Protein AF-A0A923WME2-F1 (afdb_monomer)

Secondary structure (DSSP, 8-state):
--SB-TT-PBPSS-EEEEEE-TTSSEEEEEE--SSS-SS---SSEEEEEETTT--EEE-SB-TTSPBPSS-EEEEEE-TTS-EEEEEE--SSSSTT-PPTTS-EEEEEETTT--EEESGGG-TT--S----S--EE-TTSSEEEEEETTEEEEEETTTTEEEESS--TT---EEEEEEEEE-SSSSEEEEEEEES-TTSS----S-EEEEEETTT--EEES-B-TTSSBPSS-EEEEEE-TTSSEEEEEE--SSSTT--TT--EEEEEEPP---------EEE--STT--EEE--SSS-EEEE-STTPEEE--SS----EEEE-STTEEPPTT--EEEESS-SEEE--SS--EEE--SS--EEEEEESS-EEE--SS--EEEEEES--EEE-SS-GGGEEEEEETTEEEEEETT-TT--EEEES--EEE-SS-EEE--TTSHHHHHHHHHHHHHSSPPPHHHHHHHHHHHHTT--HHHHHHHHHTSHHHHHHH-SS--HHHHHHHHHHHHHSSPPPHHHHHHHHHHHHTTSS-HHHHHHHHHTSHHHHHHHHHHHTT-EEEPPP-

pLDDT: mean 86.42, std 13.28, range [43.16, 98.88]

Solvent-accessible surface area (backbone atoms only — not comparable to full-atom values): 29200 Å² total; per-residue (Å²): 133,76,72,23,20,52,91,59,50,70,40,81,39,66,69,49,66,66,40,64,12,76,77,66,45,30,36,38,30,26,30,49,31,71,67,39,48,92,56,72,72,38,65,34,33,30,33,37,29,33,68,83,77,36,41,38,44,75,54,49,33,21,56,88,61,50,46,28,74,27,45,27,41,50,55,34,54,15,30,87,46,44,39,36,40,31,33,26,43,26,42,68,54,45,95,90,44,49,65,84,94,26,52,41,50,34,37,31,35,70,83,79,35,46,60,47,57,52,59,82,43,49,89,81,68,74,73,54,56,56,87,59,61,50,45,60,8,38,78,58,59,32,34,40,40,28,45,67,33,35,24,32,37,40,36,71,89,79,52,43,64,45,72,61,65,66,35,84,79,78,56,64,64,76,30,28,39,70,52,36,56,10,35,85,35,52,30,38,34,28,38,36,25,36,50,35,51,84,63,92,37,88,45,91,37,31,37,39,33,39,27,34,65,84,82,64,51,73,45,74,70,41,50,14,79,84,74,42,68,36,81,32,54,46,60,68,48,47,56,40,61,84,51,47,35,36,38,35,34,32,45,22,52,49,28,80,87,38,53,84,88,45,81,42,83,45,77,40,75,44,82,56,87,50,99,46,76,53,64,42,80,44,68,38,82,56,91,86,52,48,64,47,52,58,47,25,22,50,31,38,39,37,39,66,50,86,80,56,42,66,50,57,55,94,66,55,66,67,23,32,39,37,29,44,32,68,67,42,62,46,47,70,81,54,37,30,42,33,30,63,76,21,46,29,35,33,40,32,74,49,58,25,41,37,33,45,33,73,50,53,26,40,41,36,31,38,29,32,48,22,40,41,30,51,77,43,50,43,24,38,40,33,28,54,44,70,63,13,29,38,46,46,90,48,45,70,92,43,51,44,59,39,61,51,92,81,34,33,40,38,30,42,71,90,41,83,83,35,47,28,41,38,25,56,46,38,31,37,39,37,71,78,38,28,32,37,54,27,57,89,42,64,46,29,49,44,51,34,40,47,22,42,52,64,59,43,86,67,53,36,61,65,47,12,46,49,30,52,42,34,78,72,67,49,49,67,49,59,53,29,43,57,43,64,73,30,72,66,24,26,70,76,54,40,87,80,54,55,60,64,59,34,52,48,45,46,30,40,52,45,62,75,36,83,65,53,70,70,64,46,52,53,57,30,52,36,46,77,69,62,76,43,53,73,24,52,50,49,38,50,53,24,69,27,72,66,29,43,66,73,45,42,87,76,32,63,51,32,42,74,24,30,73,58,128

Radius of gyration: 37.82 Å; Cα contacts (8 Å, |Δi|>4): 1434; chains: 1; bounding box: 85×52×107 Å

Nearest PDB structures (foldseek):
  2z8z-assembly1_A  TM=6.953E-01  e=7.013E-04  Pseudomonas sp. MIS38
  2zj7-assembly1_A  TM=6.660E-01  e=3.485E-03  Pseudomonas sp. MIS38
  2zvd-assembly1_C  TM=7.018E-01  e=6.048E-03  Pseudomonas sp. MIS38
  2qub-assembly6_K  TM=7.053E-01  e=1.103E-02  Serratia marcescens
  1k7q-assembly1_A  TM=4.277E-01  e=1.487E-03  Dickeya chrysanthemi

Foldseek 3Di:
DFQAALVRHHFPWDKDQWDAAQVRQKIKIWTQGQPNDPAGEDGIFIWMAGPVRRHIAGQQAALVRHHFPFHKDQWDAANVRQKIKIWTQGQPRDPPGDDHPAIWIWMARNVNSHIDTLCVLDVPAPGFDFPDHWAAANHRQWIWTDGQQWIWIAGPVVSHIDTLQAADPRFDWPHKAWQDAANVRQKTKMWTATPQSDHPAPQRATWIWMAGPVPGDIDTQQAFPVRHGFNHHWDHKDADNHRQKMKTWTQGQRHFPHDHPDIDIDMGGHAPPDDDQDAEEEEQPDRRQQEHEDEHYAYEYEAQDPNRHYDYDPNDYAYEYAYCDEAAEDDPPHAEYEDDNYQEYEYEQEAHEYAYDQEAHEYYQYHYAYEYEHHHAAYEYENHYAAYEYEDAADPVQWFWDDDVQFIWIDGNVDPPHIYTYHNHQWYDYPFWIWGQPCVDLLVLLQLLQCLQQLDGDDQASSQQRSVVVSVPDDSLNSLVVSCPDPRSCVQQNVDDQQLSNVQSSCCSQQVDGDDPVVSCVSNVCVVVVVDDPSVVSSCSSPDPRSSVVCCVVANSTDIHHHHD

Mean predicted aligned error: 15.83 Å

Sequence (565 aa):
MVSTTGPGTPGNGASRNADISADGRYVTFVSSATNLTNIPTLGPQVFRKSLEFGVTSLVSSTANGTGANNVSQAPDISADGRYVVFSSFATNLAPGGSPVGVPNPYIKDMQTGALFDGWAISPRAPVLLPIQAPMMSADALQVTVTLSGTVYFLDFETKAASNVSNGQHGEYISYAVNRAIDADGGRVLFAAAGDDLLGADDNPYIQLYLRDTNNGTLVRLTNGADGYAANSNTGNAAMSGDGNVAVFISTATNLGGGAPGEAQLFRSVMPTLATSDANKYLNDLDAGVTSLAAGAGNDTYIVSKSGTLVLETLTGGHDRVVSNVDGYILPANIENLILGTALSGSGNDLANQIRGNAGSNTLFGGAGNDWLTGLEGSDKIDGGSGLDTAVYAEFAADVTVKKIDGGFNVSAKTSAADIDILSNVERIKLNDVMIGLDVDGVGGKAYRVYKAAFDRTPDLGGLGFWIGAMDKGTSLQSVAAGFVQSPEFIKLYGANPDNLSLVTRMYGNVLDRAPDKPGLDFWVDLLDRHVITVSEALAGFSESNENYAAVIGQIENGFYFAAAA

Structure (mmCIF, N/CA/C/O backbone):
data_AF-A0A923WME2-F1
#
_entry.id   AF-A0A923WME2-F1
#
loop_
_atom_site.group_PDB
_atom_site.id
_atom_site.type_symbol
_atom_site.label_atom_id
_atom_site.label_alt_id
_atom_site.label_comp_id
_atom_site.label_asym_id
_atom_site.label_entity_id
_atom_site.label_seq_id
_atom_site.pdbx_PDB_ins_code
_atom_site.Cartn_x
_atom_site.Cartn_y
_atom_site.Cartn_z
_atom_site.occupancy
_atom_site.B_iso_or_equiv
_atom_site.auth_seq_id
_atom_site.auth_comp_id
_atom_site.auth_asym_id
_atom_site.auth_atom_id
_atom_site.pdbx_PDB_model_num
ATOM 1 N N . MET A 1 1 ? 29.605 -13.038 -49.348 1.00 81.56 1 MET A N 1
ATOM 2 C CA . MET A 1 1 ? 30.389 -11.786 -49.231 1.00 81.56 1 MET A CA 1
ATOM 3 C C . MET A 1 1 ? 29.473 -10.615 -49.556 1.00 81.56 1 MET A C 1
ATOM 5 O O . MET A 1 1 ? 28.817 -10.679 -50.584 1.00 81.56 1 MET A O 1
ATOM 9 N N . VAL A 1 2 ? 29.383 -9.599 -48.688 1.00 87.88 2 VAL A N 1
ATOM 10 C CA . VAL A 1 2 ? 28.381 -8.514 -48.807 1.00 87.88 2 VAL A CA 1
ATOM 11 C C . VAL A 1 2 ? 28.862 -7.360 -49.692 1.00 87.88 2 VAL A C 1
ATOM 13 O O . VAL A 1 2 ? 28.137 -6.952 -50.598 1.00 87.88 2 VAL A O 1
ATOM 16 N N . SER A 1 3 ? 30.092 -6.873 -49.476 1.00 91.50 3 SER A N 1
ATOM 17 C CA . SER A 1 3 ? 30.691 -5.751 -50.221 1.00 91.50 3 SER A CA 1
ATOM 18 C C . SER A 1 3 ? 31.017 -6.143 -51.668 1.00 91.50 3 SER A C 1
ATOM 20 O O . SER A 1 3 ? 32.130 -6.539 -52.017 1.00 91.50 3 SER A O 1
ATOM 22 N N . THR A 1 4 ? 29.985 -6.116 -52.503 1.00 93.50 4 THR A N 1
ATOM 23 C CA . THR A 1 4 ? 29.995 -6.553 -53.900 1.00 93.50 4 THR A CA 1
ATOM 24 C C . THR A 1 4 ? 29.087 -5.656 -54.731 1.00 93.50 4 THR A C 1
ATOM 26 O O . THR A 1 4 ? 28.151 -5.062 -54.198 1.00 93.50 4 THR A O 1
ATOM 29 N N . THR A 1 5 ? 29.315 -5.574 -56.038 1.00 88.94 5 THR A N 1
ATOM 30 C CA . THR A 1 5 ? 28.397 -4.932 -56.990 1.00 88.94 5 THR A CA 1
ATOM 31 C C . THR A 1 5 ? 27.068 -5.694 -57.085 1.00 88.94 5 THR A C 1
ATOM 33 O O . THR A 1 5 ? 26.945 -6.800 -56.553 1.00 88.94 5 THR A O 1
ATOM 36 N N . GLY A 1 6 ? 26.071 -5.132 -57.782 1.00 77.25 6 GLY A N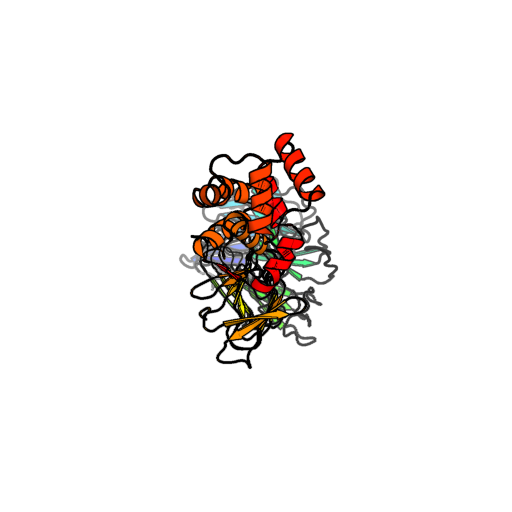 1
ATOM 37 C CA . GLY A 1 6 ? 24.817 -5.835 -58.103 1.00 77.25 6 GLY A CA 1
ATOM 38 C C . GLY A 1 6 ? 25.040 -7.250 -58.676 1.00 77.25 6 GLY A C 1
ATOM 39 O O . GLY A 1 6 ? 24.510 -8.215 -58.136 1.00 77.25 6 GLY A O 1
ATOM 40 N N . PRO A 1 7 ? 25.909 -7.400 -59.696 1.00 81.44 7 PRO A N 1
ATOM 41 C CA . PRO A 1 7 ? 26.306 -8.699 -60.256 1.00 81.44 7 PRO A CA 1
ATOM 42 C C . PRO A 1 7 ? 27.190 -9.595 -59.366 1.00 81.44 7 PRO A C 1
ATOM 44 O O . PRO A 1 7 ? 27.573 -10.677 -59.801 1.00 81.44 7 PRO A O 1
ATOM 47 N N . GLY A 1 8 ? 27.563 -9.162 -58.157 1.00 85.75 8 GLY A N 1
ATOM 48 C CA . GLY A 1 8 ? 28.369 -9.957 -57.222 1.00 85.75 8 GLY A CA 1
ATOM 49 C C . GLY A 1 8 ? 29.889 -9.783 -57.335 1.00 85.75 8 GLY A C 1
ATOM 50 O O . GLY A 1 8 ? 30.629 -10.470 -56.631 1.00 85.75 8 GLY A O 1
ATOM 51 N N . THR A 1 9 ? 30.388 -8.854 -58.158 1.00 93.00 9 THR A N 1
ATOM 52 C CA . THR A 1 9 ? 31.830 -8.561 -58.242 1.00 93.00 9 THR A CA 1
ATOM 53 C C . THR A 1 9 ? 32.322 -7.943 -56.927 1.00 93.00 9 THR A C 1
ATOM 55 O O . THR A 1 9 ? 31.686 -7.003 -56.452 1.00 93.00 9 THR A O 1
ATOM 58 N N . PRO A 1 10 ? 33.443 -8.394 -56.335 1.00 95.06 10 PRO A N 1
ATOM 59 C CA . PRO A 1 10 ? 33.964 -7.828 -55.089 1.00 95.06 10 PRO A CA 1
ATOM 60 C C . PRO A 1 10 ? 34.287 -6.330 -55.197 1.00 95.06 10 PRO A C 1
ATOM 62 O O . PRO A 1 10 ? 34.776 -5.858 -56.230 1.00 95.06 10 PRO A O 1
ATOM 65 N N . GLY A 1 11 ? 34.044 -5.586 -54.116 1.00 94.44 11 GLY A N 1
ATOM 66 C CA . GLY A 1 11 ? 34.507 -4.205 -53.992 1.00 94.44 11 GLY A CA 1
ATOM 67 C C . GLY A 1 11 ? 36.037 -4.114 -54.054 1.00 94.44 11 GLY A C 1
ATOM 68 O O . GLY A 1 11 ? 36.738 -4.937 -53.470 1.00 94.44 11 GLY A O 1
ATOM 69 N N . ASN A 1 12 ? 36.569 -3.105 -54.742 1.00 94.56 12 ASN A N 1
ATOM 70 C CA . ASN A 1 12 ? 38.012 -2.881 -54.911 1.00 94.56 12 ASN A CA 1
ATOM 71 C C . ASN A 1 12 ? 38.659 -2.069 -53.768 1.00 94.56 12 ASN A C 1
ATOM 73 O O . ASN A 1 12 ? 39.721 -1.477 -53.952 1.00 94.56 12 ASN A O 1
ATOM 77 N N . GLY A 1 13 ? 38.025 -2.019 -52.595 1.00 94.44 13 GLY A N 1
ATOM 78 C CA . GLY A 1 13 ? 38.470 -1.227 -51.451 1.00 94.44 13 GLY A CA 1
ATOM 79 C C . GLY A 1 13 ? 38.001 -1.801 -50.116 1.00 94.44 13 GLY A C 1
ATOM 80 O O . GLY A 1 13 ? 37.097 -2.638 -50.054 1.00 94.44 13 GLY A O 1
ATOM 81 N N . ALA A 1 14 ? 38.626 -1.345 -49.028 1.00 95.00 14 ALA A N 1
ATOM 82 C CA . ALA A 1 14 ? 38.294 -1.789 -47.678 1.00 95.00 14 ALA A CA 1
ATOM 83 C C . ALA A 1 14 ? 36.853 -1.413 -47.302 1.00 95.00 14 ALA A C 1
ATOM 85 O O . ALA A 1 14 ? 36.372 -0.335 -47.656 1.00 95.00 14 ALA A O 1
ATOM 86 N N . SER A 1 15 ? 36.187 -2.302 -46.564 1.00 95.69 15 SER A N 1
ATOM 87 C CA . SER A 1 15 ? 34.843 -2.079 -46.027 1.00 95.69 15 SER A CA 1
ATOM 88 C C . SER A 1 15 ? 34.828 -2.314 -44.515 1.00 95.69 15 SER A C 1
ATOM 90 O O . SER A 1 15 ? 35.576 -3.159 -44.027 1.00 95.69 15 SER A O 1
ATOM 92 N N . ARG A 1 16 ? 34.025 -1.545 -43.776 1.00 94.31 16 ARG A N 1
ATOM 93 C CA . ARG A 1 16 ? 33.945 -1.562 -42.302 1.00 94.31 16 ARG A CA 1
ATOM 94 C C . ARG A 1 16 ? 32.567 -1.105 -41.817 1.00 94.31 16 ARG A C 1
ATOM 96 O O . ARG A 1 16 ? 31.785 -0.613 -42.626 1.00 94.31 16 ARG A O 1
ATOM 103 N N . ASN A 1 17 ? 32.323 -1.210 -40.509 1.00 89.69 17 ASN A N 1
ATOM 104 C CA . ASN A 1 17 ? 31.107 -0.740 -39.829 1.00 89.69 17 ASN A CA 1
ATOM 105 C C . ASN A 1 17 ? 29.845 -1.239 -40.539 1.00 89.69 17 ASN A C 1
ATOM 107 O O . ASN A 1 17 ? 29.053 -0.439 -41.031 1.00 89.69 17 ASN A O 1
ATOM 111 N N . ALA A 1 18 ? 29.764 -2.560 -40.704 1.00 93.19 18 ALA A N 1
ATOM 112 C CA . ALA A 1 18 ? 28.585 -3.175 -41.276 1.00 93.19 18 ALA A CA 1
ATOM 113 C C . ALA A 1 18 ? 27.505 -3.322 -40.207 1.00 93.19 18 ALA A C 1
ATOM 115 O O . ALA A 1 18 ? 27.837 -3.633 -39.063 1.00 93.19 18 ALA A O 1
ATOM 116 N N . ASP A 1 19 ? 26.258 -3.152 -40.613 1.00 91.44 19 ASP A N 1
ATOM 117 C CA . ASP A 1 19 ? 25.086 -3.356 -39.774 1.00 91.44 19 ASP A CA 1
ATOM 118 C C . ASP A 1 19 ? 23.954 -4.000 -40.589 1.00 91.44 19 ASP A C 1
ATOM 120 O O . ASP A 1 19 ? 23.969 -3.930 -41.822 1.00 91.44 19 ASP A O 1
ATOM 124 N N . ILE A 1 20 ? 23.030 -4.707 -39.942 1.00 93.69 20 ILE A N 1
ATOM 125 C CA . ILE A 1 20 ? 22.035 -5.563 -40.600 1.00 93.69 20 ILE A CA 1
ATOM 126 C C . ILE A 1 20 ? 20.621 -5.242 -40.120 1.00 93.69 20 ILE A C 1
ATOM 128 O O . ILE A 1 20 ? 20.377 -5.122 -38.926 1.00 93.69 20 ILE A O 1
ATOM 132 N N . SER A 1 21 ? 19.675 -5.152 -41.058 1.00 90.44 21 SER A N 1
ATOM 133 C CA . SER A 1 21 ? 18.260 -4.984 -40.725 1.00 90.44 21 SER A CA 1
ATOM 134 C C . SER A 1 21 ? 17.743 -6.186 -39.929 1.00 90.44 21 SER A C 1
ATOM 136 O O . SER A 1 21 ? 18.198 -7.316 -40.123 1.00 90.44 21 SER A O 1
ATOM 138 N N . ALA A 1 22 ? 16.764 -5.964 -39.051 1.00 84.75 22 ALA A N 1
ATOM 139 C CA . ALA A 1 22 ? 16.228 -7.009 -38.176 1.00 84.75 22 ALA A CA 1
ATOM 140 C C . ALA A 1 22 ? 15.626 -8.195 -38.954 1.00 84.75 22 ALA A C 1
ATOM 142 O O . ALA A 1 22 ? 15.714 -9.341 -38.516 1.00 84.75 22 ALA A O 1
ATOM 143 N N . ASP A 1 23 ? 15.059 -7.937 -40.136 1.00 84.25 23 ASP A N 1
ATOM 144 C CA . ASP A 1 23 ? 14.559 -8.975 -41.045 1.00 84.25 23 ASP A CA 1
ATOM 145 C C . ASP A 1 23 ? 15.672 -9.755 -41.782 1.00 84.25 23 ASP A C 1
ATOM 147 O O . ASP A 1 23 ? 15.393 -10.706 -42.515 1.00 84.25 23 ASP A O 1
ATOM 151 N N . GLY A 1 24 ? 16.937 -9.358 -41.610 1.00 90.19 24 GLY A N 1
ATOM 152 C CA . GLY A 1 24 ? 18.107 -9.968 -42.230 1.00 90.19 24 GLY A CA 1
ATOM 153 C C . GLY A 1 24 ? 18.215 -9.742 -43.740 1.00 90.19 24 GLY A C 1
ATOM 154 O O . GLY A 1 24 ? 19.020 -10.407 -44.393 1.00 90.19 24 GLY A O 1
ATOM 155 N N . ARG A 1 25 ? 17.413 -8.848 -44.333 1.00 93.06 25 ARG A N 1
ATOM 156 C CA . ARG A 1 25 ? 17.346 -8.656 -45.794 1.00 93.06 25 ARG A CA 1
ATOM 157 C C . ARG A 1 25 ? 18.303 -7.593 -46.309 1.00 93.06 25 ARG A C 1
ATOM 159 O O . ARG A 1 25 ? 18.627 -7.607 -47.503 1.00 93.06 25 ARG A O 1
ATOM 166 N N . TYR A 1 26 ? 18.772 -6.692 -45.450 1.00 95.44 26 TYR A N 1
ATOM 167 C CA . TYR A 1 26 ? 19.618 -5.573 -45.839 1.00 95.44 26 TYR A CA 1
ATOM 168 C C . TYR A 1 26 ? 20.837 -5.438 -44.939 1.00 95.44 26 TYR A C 1
ATOM 170 O O . TYR A 1 26 ? 20.742 -5.581 -43.730 1.00 95.44 26 TYR A O 1
ATOM 178 N N . VAL A 1 27 ? 21.984 -5.118 -45.539 1.00 96.38 27 VAL A N 1
ATOM 179 C CA . VAL A 1 27 ? 23.218 -4.816 -44.804 1.00 96.38 27 VAL A CA 1
ATOM 180 C C . VAL A 1 27 ? 23.721 -3.444 -45.212 1.00 96.38 27 VAL A C 1
ATOM 182 O O . VAL A 1 27 ? 23.979 -3.218 -46.399 1.00 96.38 27 VAL A O 1
ATOM 185 N N . THR A 1 28 ? 23.885 -2.532 -44.261 1.00 96.56 28 THR A N 1
ATOM 186 C CA . THR A 1 28 ? 24.627 -1.287 -44.472 1.00 96.56 28 THR A CA 1
ATOM 187 C C . THR A 1 28 ? 26.099 -1.504 -44.183 1.00 96.56 28 THR A C 1
ATOM 189 O O . THR A 1 28 ? 26.471 -2.409 -43.446 1.00 96.56 28 THR A O 1
ATOM 192 N N . PHE A 1 29 ? 26.968 -0.733 -44.828 1.00 95.88 29 PHE A N 1
ATOM 193 C CA . PHE A 1 29 ? 28.404 -0.758 -44.561 1.00 95.88 29 PHE A CA 1
ATOM 194 C C . PHE A 1 29 ? 29.080 0.482 -45.136 1.00 95.88 29 PHE A C 1
ATOM 196 O O . PHE A 1 29 ? 28.611 1.087 -46.101 1.00 95.88 29 PHE A O 1
ATOM 203 N N . VAL A 1 30 ? 30.234 0.832 -44.576 1.00 96.75 30 VAL A N 1
ATOM 204 C CA . VAL A 1 30 ? 31.123 1.850 -45.140 1.00 96.75 30 VAL A CA 1
ATOM 205 C C . VAL A 1 30 ? 32.115 1.175 -46.078 1.00 96.75 30 VAL A C 1
ATOM 207 O O . VAL A 1 30 ? 32.695 0.152 -45.715 1.00 96.75 30 VAL A O 1
ATOM 210 N N . SER A 1 31 ? 32.366 1.745 -47.257 1.00 96.56 31 SER A N 1
ATOM 211 C CA . SER A 1 31 ? 33.381 1.244 -48.187 1.00 96.56 31 SER A CA 1
ATOM 212 C C . SER A 1 31 ? 34.149 2.359 -48.887 1.00 96.56 31 SER A C 1
ATOM 214 O O . SER A 1 31 ? 33.567 3.357 -49.304 1.00 96.56 31 SER A O 1
ATOM 216 N N . SER A 1 32 ? 35.457 2.158 -49.059 1.00 96.06 32 SER A N 1
ATOM 217 C CA . SER A 1 32 ? 36.312 2.993 -49.920 1.00 96.06 32 SER A CA 1
ATOM 218 C C . SER A 1 32 ? 36.343 2.509 -51.376 1.00 96.06 32 SER A C 1
ATOM 220 O O . SER A 1 32 ? 37.118 3.029 -52.176 1.00 96.06 32 SER A O 1
ATOM 222 N N . ALA A 1 33 ? 35.574 1.471 -51.715 1.00 95.56 33 ALA A N 1
ATOM 223 C CA . ALA A 1 33 ? 35.540 0.915 -53.058 1.00 95.56 33 ALA A CA 1
ATOM 224 C C . ALA A 1 33 ? 34.857 1.875 -54.046 1.00 95.56 33 ALA A C 1
ATOM 226 O O . ALA A 1 33 ? 33.780 2.410 -53.783 1.00 95.56 33 ALA A O 1
ATOM 227 N N . THR A 1 34 ? 35.468 2.057 -55.215 1.00 93.44 34 THR A N 1
ATOM 228 C CA . THR A 1 34 ? 34.964 2.932 -56.287 1.00 93.44 34 THR A CA 1
ATOM 229 C C . THR A 1 34 ? 34.090 2.195 -57.295 1.00 93.44 34 THR A C 1
ATOM 231 O O . THR A 1 34 ? 33.427 2.828 -58.106 1.00 93.44 34 THR A O 1
ATOM 234 N N . ASN A 1 35 ? 34.075 0.859 -57.258 1.00 93.94 35 ASN A N 1
ATOM 235 C CA . ASN A 1 35 ? 33.355 0.021 -58.217 1.00 93.94 35 ASN A CA 1
ATOM 236 C C . ASN A 1 35 ? 31.994 -0.491 -57.712 1.00 93.94 35 ASN A C 1
ATOM 238 O O . ASN A 1 35 ? 31.336 -1.227 -58.438 1.00 93.94 35 ASN A O 1
ATOM 242 N N . LEU A 1 36 ? 31.566 -0.137 -56.492 1.00 94.38 36 LEU A N 1
ATOM 243 C CA . LEU A 1 36 ? 30.287 -0.587 -55.915 1.00 94.38 36 LEU A CA 1
ATOM 244 C C . LEU A 1 36 ? 29.065 0.185 -56.435 1.00 94.38 36 LEU A C 1
ATOM 246 O O . LEU A 1 36 ? 27.934 -0.255 -56.238 1.00 94.38 36 LEU A O 1
ATOM 250 N N . THR A 1 37 ? 29.287 1.320 -57.093 1.00 92.06 37 THR A N 1
ATOM 251 C CA . THR A 1 37 ? 28.261 2.180 -57.689 1.00 92.06 37 THR A CA 1
ATOM 252 C C . THR A 1 37 ? 28.822 2.845 -58.946 1.00 92.06 37 THR A C 1
ATOM 254 O O . THR A 1 37 ? 30.031 3.014 -59.071 1.00 92.06 37 THR A O 1
ATOM 257 N N . ASN A 1 38 ? 27.946 3.249 -59.868 1.00 90.19 38 ASN A N 1
ATOM 258 C CA . ASN A 1 38 ? 28.324 4.068 -61.028 1.00 90.19 38 ASN A CA 1
ATOM 259 C C . ASN A 1 38 ? 28.373 5.571 -60.696 1.00 90.19 38 ASN A C 1
ATOM 261 O O . ASN A 1 38 ? 28.737 6.382 -61.545 1.00 90.19 38 ASN A O 1
ATOM 265 N N . ILE A 1 39 ? 27.972 5.952 -59.481 1.00 90.75 39 ILE A N 1
ATOM 266 C CA . ILE A 1 39 ? 28.021 7.333 -59.000 1.00 90.75 39 ILE A CA 1
ATOM 267 C C . ILE A 1 39 ? 29.448 7.617 -58.514 1.00 90.75 39 ILE A C 1
ATOM 269 O O . ILE A 1 39 ? 29.943 6.867 -57.674 1.00 90.75 39 ILE A O 1
ATOM 273 N N . PRO A 1 40 ? 30.118 8.686 -58.981 1.00 89.56 40 PRO A N 1
ATOM 274 C CA . PRO A 1 40 ? 31.437 9.049 -58.475 1.00 89.56 40 PRO A CA 1
ATOM 275 C C . PRO A 1 40 ? 31.433 9.228 -56.950 1.00 89.56 40 PRO A C 1
ATOM 277 O O . PRO A 1 40 ? 30.583 9.934 -56.406 1.00 89.56 40 PRO A O 1
ATOM 280 N N . THR A 1 41 ? 32.393 8.604 -56.270 1.00 89.31 41 THR A N 1
ATOM 281 C CA . THR A 1 41 ? 32.561 8.670 -54.813 1.00 89.31 41 THR A CA 1
ATOM 282 C C . THR A 1 41 ? 33.876 9.356 -54.443 1.00 89.31 41 THR A C 1
ATOM 284 O O . THR A 1 41 ? 34.873 9.228 -55.157 1.00 89.31 41 THR A O 1
ATOM 287 N N . LEU A 1 42 ? 33.898 10.080 -53.317 1.00 89.12 42 LEU A N 1
ATOM 288 C CA . LEU A 1 42 ? 35.120 10.668 -52.761 1.00 89.12 42 LEU A CA 1
ATOM 289 C C . LEU A 1 42 ? 35.353 10.167 -51.332 1.00 89.12 42 LEU A C 1
ATOM 291 O O . LEU A 1 42 ? 34.607 10.498 -50.414 1.00 89.12 42 LEU A O 1
ATOM 295 N N . GLY A 1 43 ? 36.403 9.365 -51.144 1.00 91.50 43 GLY A N 1
ATOM 296 C CA . GLY A 1 43 ? 36.695 8.728 -49.856 1.00 91.50 43 GLY A CA 1
ATOM 297 C C . GLY A 1 43 ? 35.689 7.629 -49.475 1.00 91.50 43 GLY A C 1
ATOM 298 O O . GLY A 1 43 ? 34.916 7.184 -50.323 1.00 91.50 43 GLY A O 1
ATOM 299 N N . PRO A 1 44 ? 35.709 7.154 -48.214 1.00 95.19 44 PRO A N 1
ATOM 300 C CA . PRO A 1 44 ? 34.761 6.155 -47.727 1.00 95.19 44 PRO A CA 1
ATOM 301 C C . PRO A 1 44 ? 33.314 6.661 -47.767 1.00 95.19 44 PRO A C 1
ATOM 303 O O . PRO A 1 44 ? 33.030 7.769 -47.314 1.00 95.19 44 PRO A O 1
ATOM 306 N N . GLN A 1 45 ? 32.414 5.829 -48.287 1.00 97.12 45 GLN A N 1
ATOM 307 C CA . GLN A 1 45 ? 30.993 6.125 -48.468 1.00 97.12 45 GLN A CA 1
ATOM 308 C C . GLN A 1 45 ? 30.116 5.041 -47.842 1.00 97.12 45 GLN A C 1
ATOM 310 O O . GLN A 1 45 ? 30.580 3.924 -47.611 1.00 97.12 45 GLN A O 1
ATOM 315 N N . VAL A 1 46 ? 28.849 5.365 -47.583 1.00 97.56 46 VAL A N 1
ATOM 316 C CA . VAL A 1 46 ? 27.879 4.441 -46.986 1.00 97.56 46 VAL A CA 1
ATOM 317 C C . VAL A 1 46 ? 27.071 3.763 -48.085 1.00 97.56 46 VAL A C 1
ATOM 319 O O . VAL A 1 46 ? 26.508 4.420 -48.963 1.00 97.56 46 VAL A O 1
ATOM 322 N N . PHE A 1 47 ? 26.979 2.442 -48.011 1.00 97.44 47 PHE A N 1
ATOM 323 C CA . PHE A 1 47 ? 26.237 1.600 -48.941 1.00 97.44 47 PHE A CA 1
ATOM 324 C C . PHE A 1 47 ? 25.215 0.747 -48.199 1.00 97.44 47 PHE A C 1
ATOM 326 O O . PHE A 1 47 ? 25.403 0.438 -47.027 1.00 97.44 47 PHE A O 1
ATOM 333 N N . ARG A 1 48 ? 24.166 0.324 -48.912 1.00 97.06 48 ARG A N 1
ATOM 334 C CA . ARG A 1 48 ? 23.202 -0.694 -48.477 1.00 97.06 48 ARG A CA 1
ATOM 335 C C . ARG A 1 48 ? 23.143 -1.809 -49.518 1.00 97.06 48 ARG A C 1
ATOM 337 O O . ARG A 1 48 ? 22.938 -1.534 -50.700 1.00 97.06 48 ARG A O 1
ATOM 344 N N . LYS A 1 49 ? 23.309 -3.056 -49.083 1.00 96.12 49 LYS A N 1
ATOM 345 C CA . LYS A 1 49 ? 23.164 -4.273 -49.887 1.00 96.12 49 LYS A CA 1
ATOM 346 C C . LYS A 1 49 ? 21.821 -4.924 -49.589 1.00 96.12 49 LYS A C 1
ATOM 348 O O . LYS A 1 49 ? 21.554 -5.233 -48.436 1.00 96.12 49 LYS A O 1
ATOM 353 N N . SER A 1 50 ? 21.018 -5.190 -50.614 1.00 94.44 50 SER A N 1
ATOM 354 C CA . SER A 1 50 ? 19.928 -6.165 -50.535 1.00 94.44 50 SER A CA 1
ATOM 355 C C . SER A 1 50 ? 20.509 -7.571 -50.652 1.00 94.44 50 SER A C 1
ATOM 357 O O . SER A 1 50 ? 21.182 -7.882 -51.638 1.00 94.44 50 SER A O 1
ATOM 359 N N . LEU A 1 51 ? 20.266 -8.411 -49.650 1.00 91.62 51 LEU A N 1
ATOM 360 C CA . LEU A 1 51 ? 20.701 -9.807 -49.639 1.00 91.62 51 LEU A CA 1
ATOM 361 C C . LEU A 1 51 ? 19.776 -10.707 -50.467 1.00 91.62 51 LEU A C 1
ATOM 363 O O . LEU A 1 51 ? 20.243 -11.695 -51.024 1.00 91.62 51 LEU A O 1
ATOM 367 N N . GLU A 1 52 ? 18.505 -10.327 -50.615 1.00 89.75 52 GLU A N 1
ATOM 368 C CA . GLU A 1 52 ? 17.528 -11.044 -51.444 1.00 89.75 52 GLU A CA 1
ATOM 369 C C . GLU A 1 52 ? 17.767 -10.820 -52.944 1.00 89.75 52 GLU A C 1
ATOM 371 O O . GLU A 1 52 ? 17.819 -11.774 -53.716 1.00 89.75 52 GLU A O 1
ATOM 376 N N . PHE A 1 53 ? 17.974 -9.566 -53.361 1.00 88.06 53 PHE A N 1
ATOM 377 C CA . PHE A 1 53 ? 18.110 -9.208 -54.781 1.00 88.06 53 PHE A CA 1
ATOM 378 C C . PHE A 1 53 ? 19.553 -8.944 -55.219 1.00 88.06 53 PHE A C 1
ATOM 380 O O . PHE A 1 53 ? 19.809 -8.666 -56.389 1.00 88.06 53 PHE A O 1
ATOM 387 N N . GLY A 1 54 ? 20.509 -8.962 -54.289 1.00 89.12 54 GLY A N 1
ATOM 388 C CA . GLY A 1 54 ? 21.914 -8.680 -54.574 1.00 89.12 54 GLY A CA 1
ATOM 389 C C . GLY A 1 54 ? 22.208 -7.222 -54.950 1.00 89.12 54 GLY A C 1
ATOM 390 O O . GLY A 1 54 ? 23.336 -6.916 -55.321 1.00 89.12 54 GLY A O 1
ATOM 391 N N . VAL A 1 55 ? 21.250 -6.298 -54.860 1.00 91.31 55 VAL A N 1
ATOM 392 C CA . VAL A 1 55 ? 21.430 -4.894 -55.272 1.00 91.31 55 VAL A CA 1
ATOM 393 C C . VAL A 1 55 ? 22.264 -4.122 -54.247 1.00 91.31 55 VAL A C 1
ATOM 395 O O . VAL A 1 55 ? 21.994 -4.204 -53.052 1.00 91.31 55 VAL A O 1
ATOM 398 N N . THR A 1 56 ? 23.244 -3.343 -54.712 1.00 95.19 56 THR A N 1
ATOM 399 C CA . THR A 1 56 ? 24.054 -2.440 -53.876 1.00 95.19 56 THR A CA 1
ATOM 400 C C . THR A 1 56 ? 23.739 -0.994 -54.228 1.00 95.19 56 THR A C 1
ATOM 402 O O . THR A 1 56 ? 23.924 -0.588 -55.375 1.00 95.19 56 THR A O 1
ATOM 405 N N . SER A 1 57 ? 23.292 -0.221 -53.241 1.00 94.75 57 SER A N 1
ATOM 406 C CA . SER A 1 57 ? 22.870 1.172 -53.406 1.00 94.75 57 SER A CA 1
ATOM 407 C C . SER A 1 57 ? 23.750 2.114 -52.586 1.00 94.75 57 SER A C 1
ATOM 409 O O . SER A 1 57 ? 24.085 1.810 -51.440 1.00 94.75 57 SER A O 1
ATOM 411 N N . LEU A 1 58 ? 24.106 3.270 -53.160 1.00 96.62 58 LEU A N 1
ATOM 412 C CA . LEU A 1 58 ? 24.826 4.339 -52.460 1.00 96.62 58 LEU A CA 1
ATOM 413 C C . LEU A 1 58 ? 23.854 5.112 -51.554 1.00 96.62 58 LEU A C 1
ATOM 415 O O . LEU A 1 58 ? 22.976 5.822 -52.044 1.00 96.62 58 LEU A O 1
ATOM 419 N N . VAL A 1 59 ? 24.029 4.986 -50.239 1.00 97.25 59 VAL A N 1
ATOM 420 C CA . VAL A 1 59 ? 23.202 5.670 -49.231 1.00 97.25 59 VAL A CA 1
ATOM 421 C C . VAL A 1 59 ? 23.610 7.133 -49.111 1.00 97.25 59 VAL A C 1
ATOM 423 O O . VAL A 1 59 ? 22.749 8.011 -49.119 1.00 97.25 59 VAL A O 1
ATOM 426 N N . SER A 1 60 ? 24.917 7.404 -49.045 1.00 96.00 60 SER A N 1
ATOM 427 C CA . SER A 1 60 ? 25.479 8.750 -48.903 1.00 96.00 60 SER A CA 1
ATOM 428 C C . SER A 1 60 ? 25.405 9.532 -50.218 1.00 96.00 60 SER A C 1
ATOM 430 O O . SER A 1 60 ? 26.391 9.766 -50.920 1.00 96.00 60 SER A O 1
ATOM 432 N N . SER A 1 61 ? 24.180 9.914 -50.570 1.00 94.56 61 SER A N 1
ATOM 433 C CA . SER A 1 61 ? 23.839 10.671 -51.766 1.00 94.56 61 SER A CA 1
ATOM 434 C C . SER A 1 61 ? 22.704 11.663 -51.506 1.00 94.56 61 SER A C 1
ATOM 436 O O . SER A 1 61 ? 21.834 11.446 -50.655 1.00 94.56 61 SER A O 1
ATOM 438 N N . THR A 1 62 ? 22.680 12.748 -52.278 1.00 91.75 62 THR A N 1
ATOM 439 C CA . THR A 1 62 ? 21.583 13.724 -52.281 1.00 91.75 62 THR A CA 1
ATOM 440 C C . THR A 1 62 ? 20.262 13.065 -52.675 1.00 91.75 62 THR A C 1
ATOM 442 O O . THR A 1 62 ? 20.239 11.956 -53.220 1.00 91.75 62 THR A O 1
ATOM 445 N N . ALA A 1 63 ? 19.139 13.753 -52.457 1.00 87.88 63 ALA A N 1
ATOM 446 C CA . ALA A 1 63 ? 17.828 13.265 -52.893 1.00 87.88 63 ALA A CA 1
ATOM 447 C C . ALA A 1 63 ? 17.757 12.947 -54.401 1.00 87.88 63 ALA A C 1
ATOM 449 O O . ALA A 1 63 ? 17.050 12.033 -54.807 1.00 87.88 63 ALA A O 1
ATOM 450 N N . ASN A 1 64 ? 18.573 13.629 -55.211 1.00 88.44 64 ASN A N 1
ATOM 451 C CA . ASN A 1 64 ? 18.657 13.428 -56.659 1.00 88.44 64 ASN A CA 1
ATOM 452 C C . ASN A 1 64 ? 19.725 12.395 -57.079 1.00 88.44 6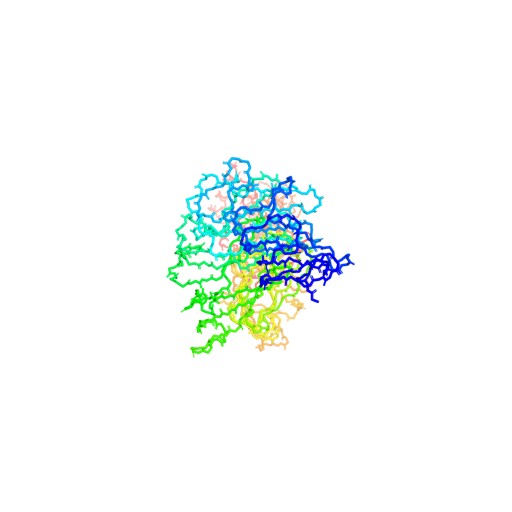4 ASN A C 1
ATOM 454 O O . ASN A 1 64 ? 19.989 12.242 -58.268 1.00 88.44 64 ASN A O 1
ATOM 458 N N . GLY A 1 65 ? 20.366 11.707 -56.127 1.00 89.38 65 GLY A N 1
ATOM 459 C CA . GLY A 1 65 ? 21.330 10.636 -56.398 1.00 89.38 65 GLY A CA 1
ATOM 460 C C . GLY A 1 65 ? 22.777 11.086 -56.626 1.00 89.38 65 GLY A C 1
ATOM 461 O O . GLY A 1 65 ? 23.608 10.274 -57.027 1.00 89.38 65 GLY A O 1
ATOM 462 N N . THR A 1 66 ? 23.125 12.346 -56.356 1.00 92.69 66 THR A N 1
ATOM 463 C CA . THR A 1 66 ? 24.526 12.803 -56.412 1.00 92.69 66 THR A CA 1
ATOM 464 C C . THR A 1 66 ? 25.285 12.303 -55.187 1.00 92.69 66 THR A C 1
ATOM 466 O O . THR A 1 66 ? 24.829 12.520 -54.068 1.00 92.69 66 THR A O 1
ATOM 469 N N . GLY A 1 67 ? 26.447 11.673 -55.367 1.00 93.94 67 GLY A N 1
ATOM 470 C CA . GLY A 1 67 ? 27.269 11.185 -54.255 1.00 93.94 67 GLY A CA 1
ATOM 471 C C . GLY A 1 67 ? 27.777 12.299 -53.333 1.00 93.94 67 GLY A C 1
ATOM 472 O O . GLY A 1 67 ? 27.973 13.445 -53.754 1.00 93.94 67 GLY A O 1
ATOM 473 N N . ALA A 1 68 ? 27.993 11.957 -52.064 1.00 94.38 68 ALA A N 1
ATOM 474 C CA . ALA A 1 68 ? 28.593 12.856 -51.089 1.00 94.38 68 ALA A CA 1
ATOM 475 C C . ALA A 1 68 ? 30.014 13.270 -51.521 1.00 94.38 68 ALA A C 1
ATOM 477 O O . ALA A 1 68 ? 30.811 12.451 -51.983 1.00 94.38 68 ALA A O 1
ATOM 478 N N . ASN A 1 69 ? 30.344 14.552 -51.363 1.00 92.00 69 ASN A N 1
ATOM 479 C CA . ASN A 1 69 ? 31.637 15.119 -51.760 1.00 92.00 69 ASN A CA 1
ATOM 480 C C . ASN A 1 69 ? 32.729 15.000 -50.683 1.00 92.00 69 ASN A C 1
ATOM 482 O O . ASN A 1 69 ? 33.753 15.670 -50.780 1.00 92.00 69 ASN A O 1
ATOM 486 N N . ASN A 1 70 ? 32.506 14.200 -49.642 1.00 92.38 70 ASN A N 1
ATOM 487 C CA . ASN A 1 70 ? 33.454 13.937 -48.565 1.00 92.38 70 ASN A CA 1
ATOM 488 C C . ASN A 1 70 ? 33.069 12.631 -47.851 1.00 92.38 70 ASN A C 1
ATOM 490 O O . ASN A 1 70 ? 32.055 12.015 -48.179 1.00 92.38 70 ASN A O 1
ATOM 494 N N . VAL A 1 71 ? 33.859 12.227 -46.858 1.00 91.50 71 VAL A N 1
ATOM 495 C CA . VAL A 1 71 ? 33.680 10.981 -46.107 1.00 91.50 71 VAL A CA 1
ATOM 496 C C . VAL A 1 71 ? 32.290 10.896 -45.462 1.00 91.50 71 VAL A C 1
ATOM 498 O O . VAL A 1 71 ? 31.801 11.850 -44.844 1.00 91.50 71 VAL A O 1
ATOM 501 N N . SER A 1 72 ? 31.677 9.719 -45.568 1.00 92.81 72 SER A N 1
ATOM 502 C CA . SER A 1 72 ? 30.485 9.318 -44.818 1.00 92.81 72 SER A CA 1
ATOM 503 C C . SER A 1 72 ? 30.785 8.058 -44.007 1.00 92.81 72 SER A C 1
ATOM 505 O O . SER A 1 72 ? 31.560 7.197 -44.431 1.00 92.81 72 SER A O 1
ATOM 507 N N . GLN A 1 73 ? 30.209 7.955 -42.813 1.00 90.94 73 GLN A N 1
ATOM 508 C CA . GLN A 1 73 ? 30.557 6.923 -41.841 1.00 90.94 73 GLN A CA 1
ATOM 509 C C . GLN A 1 73 ? 29.411 6.612 -40.876 1.00 90.94 73 GLN A C 1
ATOM 511 O O . GLN A 1 73 ? 28.410 7.323 -40.850 1.00 90.94 73 GLN A O 1
ATOM 516 N N . ALA A 1 74 ? 29.629 5.573 -40.062 1.00 87.75 74 ALA A N 1
ATOM 517 C CA . ALA A 1 74 ? 28.761 5.168 -38.958 1.00 87.75 74 ALA A CA 1
ATOM 518 C C . ALA A 1 74 ? 27.285 5.003 -39.368 1.00 87.75 74 ALA A C 1
ATOM 520 O O . ALA A 1 74 ? 26.438 5.737 -38.862 1.00 87.75 74 ALA A O 1
ATOM 521 N N . PRO A 1 75 ? 26.994 4.112 -40.336 1.00 92.12 75 PRO A N 1
ATOM 522 C CA . PRO A 1 75 ? 25.620 3.825 -40.681 1.00 92.12 75 PRO A CA 1
ATOM 523 C C . PRO A 1 75 ? 24.937 2.991 -39.601 1.00 92.12 75 PRO A C 1
ATOM 525 O O . PRO A 1 75 ? 25.580 2.131 -39.005 1.00 92.12 75 PRO A O 1
ATOM 528 N N . ASP A 1 76 ? 23.641 3.217 -39.451 1.00 90.94 76 ASP A N 1
ATOM 529 C CA . ASP A 1 76 ? 22.701 2.366 -38.721 1.00 90.94 76 ASP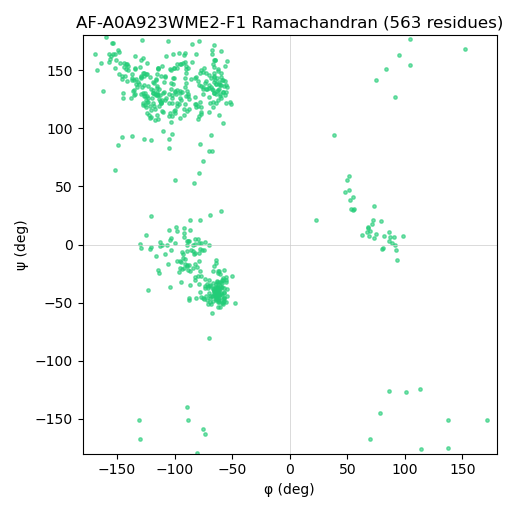 A CA 1
ATOM 530 C C . ASP A 1 76 ? 21.413 2.249 -39.559 1.00 90.94 76 ASP A C 1
ATOM 532 O O . ASP A 1 76 ? 21.094 3.152 -40.350 1.00 90.94 76 ASP A O 1
ATOM 536 N N . ILE A 1 77 ? 20.736 1.103 -39.493 1.00 91.38 77 ILE A N 1
ATOM 537 C CA . ILE A 1 77 ? 19.635 0.732 -40.387 1.00 91.38 77 ILE A CA 1
ATOM 538 C C . ILE A 1 77 ? 18.377 0.319 -39.617 1.00 91.38 77 ILE A C 1
ATOM 540 O O . ILE A 1 77 ? 18.397 -0.554 -38.761 1.00 91.38 77 ILE A O 1
ATOM 544 N N . SER A 1 78 ? 17.245 0.905 -40.009 1.00 89.00 78 SER A N 1
ATOM 545 C CA . SER A 1 78 ? 15.905 0.515 -39.535 1.00 89.00 78 SER A CA 1
ATOM 546 C C . SER A 1 78 ? 15.595 -0.977 -39.723 1.00 89.00 78 SER A C 1
ATOM 548 O O . SER A 1 78 ? 16.158 -1.649 -40.596 1.00 89.00 78 SER A O 1
ATOM 550 N N . ALA A 1 79 ? 14.641 -1.502 -38.951 1.00 86.12 79 ALA A N 1
ATOM 551 C CA . ALA A 1 79 ? 14.338 -2.934 -38.927 1.00 86.12 79 ALA A CA 1
ATOM 552 C C . ALA A 1 79 ? 13.847 -3.499 -40.269 1.00 86.12 79 ALA A C 1
ATOM 554 O O . ALA A 1 79 ? 14.173 -4.640 -40.600 1.00 86.12 79 ALA A O 1
ATOM 555 N N . ASP A 1 80 ? 13.109 -2.704 -41.049 1.00 86.38 80 ASP A N 1
ATOM 556 C CA . ASP A 1 80 ? 12.656 -3.044 -42.408 1.00 86.38 80 ASP A CA 1
ATOM 557 C C . ASP A 1 80 ? 13.702 -2.709 -43.496 1.00 86.38 80 ASP A C 1
ATOM 559 O O . ASP A 1 80 ? 13.525 -2.990 -44.686 1.00 86.38 80 ASP A O 1
ATOM 563 N N . GLY A 1 81 ? 14.806 -2.081 -43.092 1.00 90.00 81 GLY A N 1
ATOM 564 C CA . GLY A 1 81 ? 15.890 -1.627 -43.943 1.00 90.00 81 GLY A CA 1
ATOM 565 C C . GLY A 1 81 ? 15.556 -0.477 -44.888 1.00 90.00 81 GLY A C 1
ATOM 566 O O . GLY A 1 81 ? 16.317 -0.240 -45.838 1.00 90.00 81 GLY A O 1
ATOM 567 N N . ARG A 1 82 ? 14.440 0.229 -44.677 1.00 90.75 82 ARG A N 1
ATOM 568 C CA . ARG A 1 82 ? 14.025 1.372 -45.496 1.00 90.75 82 ARG A CA 1
ATOM 569 C C . ARG A 1 82 ? 14.845 2.615 -45.193 1.00 90.75 82 ARG A C 1
ATOM 571 O O . ARG A 1 82 ? 15.287 3.284 -46.126 1.00 90.75 82 ARG A O 1
ATOM 578 N N . TYR A 1 83 ? 15.050 2.924 -43.923 1.00 91.06 83 TYR A N 1
ATOM 579 C CA . TYR A 1 83 ? 15.779 4.104 -43.476 1.00 91.06 83 TYR A CA 1
ATOM 580 C C . TYR A 1 83 ? 17.197 3.746 -43.049 1.00 91.06 83 TYR A C 1
ATOM 582 O O . TYR A 1 83 ? 17.421 2.732 -42.385 1.00 91.06 83 TYR A O 1
ATOM 590 N N . VAL A 1 84 ? 18.151 4.590 -43.445 1.00 92.69 84 VAL A N 1
ATOM 591 C CA . VAL A 1 84 ? 19.550 4.496 -43.017 1.00 92.69 84 VAL A CA 1
ATOM 592 C C . VAL A 1 84 ? 19.982 5.846 -42.468 1.00 92.69 84 VAL A C 1
ATOM 594 O O . VAL A 1 84 ? 19.969 6.838 -43.205 1.00 92.69 84 VAL A O 1
ATOM 597 N N . VAL A 1 85 ? 20.385 5.881 -41.200 1.00 90.38 85 VAL A N 1
ATOM 598 C CA . VAL A 1 85 ? 21.042 7.050 -40.608 1.00 90.38 85 VAL A CA 1
ATOM 599 C C . VAL A 1 85 ? 22.549 6.923 -40.779 1.00 90.38 85 VAL A C 1
ATOM 601 O O . VAL A 1 85 ? 23.092 5.825 -40.747 1.00 90.38 85 VAL A O 1
ATOM 604 N N . PHE A 1 86 ? 23.238 8.033 -41.022 1.00 90.38 86 PHE A N 1
ATOM 605 C CA . PHE A 1 86 ? 24.691 8.066 -41.153 1.00 90.38 86 PHE A CA 1
ATOM 606 C C . PHE A 1 86 ? 25.242 9.456 -40.843 1.00 90.38 86 PHE A C 1
ATOM 608 O O . PHE A 1 86 ? 24.536 10.456 -40.939 1.00 90.38 86 PHE A O 1
ATOM 615 N N . SER A 1 87 ? 26.530 9.551 -40.523 1.00 88.31 87 SER A N 1
ATOM 616 C CA . SER A 1 87 ? 27.226 10.838 -40.406 1.00 88.31 87 SER A CA 1
ATOM 617 C C . SER A 1 87 ? 28.044 11.140 -41.657 1.00 88.31 87 SER A C 1
ATOM 619 O O . SER A 1 87 ? 28.669 10.244 -42.229 1.00 88.31 87 SER A O 1
ATOM 621 N N . SER A 1 88 ? 28.115 12.403 -42.080 1.00 89.25 88 SER A N 1
ATOM 622 C CA . SER A 1 88 ? 28.981 12.796 -43.195 1.00 89.25 88 SER A CA 1
ATOM 623 C C . SER A 1 88 ? 29.579 14.190 -43.056 1.00 89.25 88 SER A C 1
ATOM 625 O O . SER A 1 88 ? 28.913 15.125 -42.630 1.00 89.25 88 SER A O 1
ATOM 627 N N . PHE A 1 89 ? 30.835 14.322 -43.487 1.00 86.50 89 PHE A N 1
ATOM 628 C CA . PHE A 1 89 ? 31.554 15.594 -43.631 1.00 86.50 89 PHE A CA 1
ATOM 629 C C . PHE A 1 89 ? 31.241 16.318 -44.950 1.00 86.50 89 PHE A C 1
ATOM 631 O O . PHE A 1 89 ? 31.914 17.285 -45.317 1.00 86.50 89 PHE A O 1
ATOM 638 N N . ALA A 1 90 ? 30.313 15.778 -45.738 1.00 89.62 90 ALA A N 1
ATOM 639 C CA . ALA A 1 90 ? 29.986 16.310 -47.042 1.00 89.62 90 ALA A CA 1
ATOM 640 C C . ALA A 1 90 ? 29.161 17.586 -46.911 1.00 89.62 90 ALA A C 1
ATOM 642 O O . ALA A 1 90 ? 28.205 17.662 -46.142 1.00 89.62 90 ALA A O 1
ATOM 643 N N . THR A 1 91 ? 29.523 18.581 -47.711 1.00 87.69 91 THR A N 1
ATOM 644 C CA . THR A 1 91 ? 28.852 19.882 -47.743 1.00 87.69 91 THR A CA 1
ATOM 645 C C . THR A 1 91 ? 27.749 19.936 -48.794 1.00 87.69 91 THR A C 1
ATOM 647 O O . THR A 1 91 ? 27.015 20.913 -48.848 1.00 87.69 91 THR A O 1
ATOM 650 N N . ASN A 1 92 ? 27.623 18.910 -49.644 1.00 89.69 92 ASN A N 1
ATOM 651 C CA . ASN A 1 92 ? 26.693 18.891 -50.775 1.00 89.69 92 ASN A CA 1
ATOM 652 C C . ASN A 1 92 ? 25.437 18.035 -50.554 1.00 89.69 92 ASN A C 1
ATOM 654 O O . ASN A 1 92 ? 24.663 17.877 -51.495 1.00 89.69 92 ASN A O 1
ATOM 658 N N . LEU A 1 93 ? 25.249 17.453 -49.366 1.00 88.38 93 LEU A N 1
ATOM 659 C CA . LEU A 1 93 ? 24.131 16.547 -49.096 1.00 88.38 93 LEU A CA 1
ATOM 660 C C . LEU A 1 93 ? 22.805 17.281 -48.835 1.00 88.38 93 LEU A C 1
ATOM 662 O O . LEU A 1 93 ? 21.765 16.797 -49.279 1.00 88.38 93 LEU A O 1
ATOM 666 N N . ALA A 1 94 ? 22.839 18.462 -48.210 1.00 76.69 94 ALA A N 1
ATOM 667 C CA . ALA A 1 94 ? 21.652 19.252 -47.877 1.00 76.69 94 ALA A CA 1
ATOM 668 C C . ALA A 1 94 ? 21.570 20.601 -48.627 1.00 76.69 94 ALA A C 1
ATOM 670 O O . ALA A 1 94 ? 22.605 21.197 -48.952 1.00 76.69 94 ALA A O 1
ATOM 671 N N . PRO A 1 95 ? 20.353 21.127 -48.888 1.00 65.50 95 PRO A N 1
ATOM 672 C CA . PRO A 1 95 ? 20.160 22.468 -49.443 1.00 65.50 95 PRO A CA 1
ATOM 673 C C . PRO A 1 95 ? 20.743 23.548 -48.518 1.00 65.50 95 PRO A C 1
ATOM 675 O O . PRO A 1 95 ? 20.419 23.591 -47.338 1.00 65.50 95 PRO A O 1
ATOM 678 N N . GLY A 1 96 ? 21.594 24.432 -49.050 1.00 64.88 96 GLY A N 1
ATOM 679 C CA . GLY A 1 96 ? 22.287 25.472 -48.267 1.00 64.88 96 GLY A CA 1
ATOM 680 C C . GLY A 1 96 ? 23.682 25.074 -47.769 1.00 64.88 96 GLY A C 1
ATOM 681 O O . GLY A 1 96 ? 24.467 25.954 -47.430 1.00 64.88 96 GLY A O 1
ATOM 682 N N . GLY A 1 97 ? 24.015 23.781 -47.844 1.00 64.94 97 GLY A N 1
ATOM 683 C CA . GLY A 1 97 ? 25.313 23.217 -47.488 1.00 64.94 97 GLY A CA 1
ATOM 684 C C . GLY A 1 97 ? 25.566 23.129 -45.981 1.00 64.94 97 GLY A C 1
ATOM 685 O O . GLY A 1 97 ? 25.199 24.013 -45.212 1.00 64.94 97 GLY A O 1
ATOM 686 N N . SER A 1 98 ? 26.204 22.042 -45.549 1.00 67.50 98 SER A N 1
ATOM 687 C CA . SER A 1 98 ? 26.542 21.827 -44.136 1.00 67.50 98 SER A CA 1
ATOM 688 C C . SER A 1 98 ? 27.861 22.508 -43.744 1.00 67.50 98 SER A C 1
ATOM 690 O O . SER A 1 98 ? 28.699 22.761 -44.618 1.00 67.50 98 SER A O 1
ATOM 692 N N . PRO A 1 99 ? 28.078 22.801 -42.445 1.00 66.00 99 PRO A N 1
ATOM 693 C CA . PRO A 1 99 ? 29.312 23.417 -41.964 1.00 66.00 99 PRO A CA 1
ATOM 694 C C . PRO A 1 99 ? 30.561 22.633 -42.387 1.00 66.00 99 PRO A C 1
ATOM 696 O O . PRO A 1 99 ? 30.617 21.408 -42.291 1.00 66.00 99 PRO A O 1
ATOM 699 N N . VAL A 1 100 ? 31.589 23.347 -42.848 1.00 68.12 100 VAL A N 1
ATOM 700 C CA . VAL A 1 100 ? 32.851 22.733 -43.284 1.00 68.12 100 VAL A CA 1
ATOM 701 C C . VAL A 1 100 ? 33.613 22.178 -42.076 1.00 68.12 100 VAL A C 1
ATOM 703 O O . VAL A 1 100 ? 33.741 22.851 -41.058 1.00 68.12 100 VAL A O 1
ATOM 706 N N . GLY A 1 101 ? 34.177 20.974 -42.216 1.00 67.94 101 GLY A N 1
ATOM 707 C CA . GLY A 1 101 ? 35.084 20.376 -41.224 1.00 67.94 101 GLY A CA 1
ATOM 708 C C . GLY A 1 101 ? 34.392 19.616 -40.093 1.00 67.94 101 GLY A C 1
ATOM 709 O O . GLY A 1 101 ? 35.069 19.098 -39.210 1.00 67.94 101 GLY A O 1
ATOM 710 N N . VAL A 1 102 ? 33.066 19.509 -40.148 1.00 69.94 102 VAL A N 1
ATOM 711 C CA . VAL A 1 102 ? 32.240 18.925 -39.098 1.00 69.94 102 VAL A CA 1
ATOM 712 C C . VAL A 1 102 ? 31.340 17.824 -39.687 1.00 69.94 102 VAL A C 1
ATOM 714 O O . VAL A 1 102 ? 30.653 18.077 -40.677 1.00 69.94 102 VAL A O 1
ATOM 717 N N . PRO A 1 103 ? 31.322 16.601 -39.123 1.00 77.25 103 PRO A N 1
ATOM 718 C CA . PRO A 1 103 ? 30.381 15.571 -39.541 1.00 77.25 103 PRO A CA 1
ATOM 719 C C . PRO A 1 103 ? 28.962 15.907 -39.075 1.00 77.25 103 PRO A C 1
ATOM 721 O O . PRO A 1 103 ? 28.742 16.237 -37.912 1.00 77.25 103 PRO A O 1
ATOM 724 N N . ASN A 1 104 ? 28.001 15.764 -39.979 1.00 80.19 104 ASN A N 1
ATOM 725 C CA . ASN A 1 104 ? 26.585 16.034 -39.751 1.00 80.19 104 ASN A CA 1
ATOM 726 C C . ASN A 1 104 ? 25.767 14.732 -39.877 1.00 80.19 104 ASN A C 1
ATOM 728 O O . ASN A 1 104 ? 26.059 13.954 -40.796 1.00 80.19 104 ASN A O 1
ATOM 732 N N . PRO A 1 105 ? 24.799 14.444 -38.984 1.00 83.06 105 PRO A N 1
ATOM 733 C CA . PRO A 1 105 ? 23.902 13.302 -39.140 1.00 83.06 105 PRO A CA 1
ATOM 734 C C . PRO A 1 105 ? 22.857 13.529 -40.242 1.00 83.06 105 PRO A C 1
ATOM 736 O O . PRO A 1 105 ? 22.254 14.596 -40.352 1.00 83.06 105 PRO A O 1
ATOM 739 N N . TYR A 1 106 ? 22.611 12.484 -41.026 1.00 85.81 106 TYR A N 1
ATOM 740 C CA . TYR A 1 106 ? 21.620 12.443 -42.093 1.00 85.81 106 TYR A CA 1
ATOM 741 C C . TYR A 1 106 ? 20.818 11.156 -42.035 1.00 85.81 106 TYR A C 1
ATOM 743 O O . TYR A 1 106 ? 21.362 10.112 -41.680 1.00 85.81 106 TYR A O 1
ATOM 751 N N . ILE A 1 107 ? 19.570 11.211 -42.501 1.00 88.12 107 ILE A N 1
ATOM 752 C CA . ILE A 1 107 ? 18.756 10.017 -42.751 1.00 88.12 107 ILE A CA 1
ATOM 753 C C . ILE A 1 107 ? 18.376 9.946 -44.213 1.00 88.12 107 ILE A C 1
ATOM 755 O O . ILE A 1 107 ? 17.863 10.912 -44.779 1.00 88.12 107 ILE A O 1
ATOM 759 N N . LYS A 1 108 ? 18.606 8.781 -44.814 1.00 91.38 108 LYS A N 1
ATOM 760 C CA . LYS A 1 108 ? 18.180 8.454 -46.170 1.00 91.38 108 LYS A CA 1
ATOM 761 C C . LYS A 1 108 ? 16.980 7.518 -46.123 1.00 91.38 108 LYS A C 1
ATOM 763 O O . LYS A 1 108 ? 17.096 6.407 -45.612 1.00 91.38 108 LYS A O 1
ATOM 768 N N . ASP A 1 109 ? 15.865 7.934 -46.718 1.00 91.69 109 ASP A N 1
ATOM 769 C CA . ASP A 1 109 ? 14.789 7.018 -47.099 1.00 91.69 109 ASP A CA 1
ATOM 770 C C . ASP A 1 109 ? 15.206 6.322 -48.396 1.00 91.69 109 ASP A C 1
ATOM 772 O O . ASP A 1 109 ? 15.302 6.934 -49.462 1.00 91.69 109 ASP A O 1
ATOM 776 N N . MET A 1 110 ? 15.490 5.030 -48.312 1.00 93.00 110 MET A N 1
ATOM 777 C CA . MET A 1 110 ? 15.974 4.252 -49.442 1.00 93.00 110 MET A CA 1
ATOM 778 C C . MET A 1 110 ? 14.868 3.829 -50.415 1.00 93.00 110 MET A C 1
ATOM 780 O O . MET A 1 110 ? 15.186 3.270 -51.467 1.00 93.00 110 MET A O 1
ATOM 784 N N . GLN A 1 111 ? 13.597 4.063 -50.080 1.00 91.12 111 GLN A N 1
ATOM 785 C CA . GLN A 1 111 ? 12.465 3.835 -50.974 1.00 91.12 111 GLN A CA 1
ATOM 786 C C . GLN A 1 111 ? 12.190 5.067 -51.839 1.00 91.12 111 GLN A C 1
ATOM 788 O O . GLN A 1 111 ? 12.000 4.940 -53.047 1.00 91.12 111 GLN A O 1
ATOM 793 N N . THR A 1 112 ? 12.178 6.256 -51.234 1.00 90.69 112 THR A N 1
ATOM 794 C CA . THR A 1 112 ? 11.857 7.514 -51.937 1.00 90.69 112 THR A CA 1
ATOM 795 C C . THR A 1 112 ? 13.093 8.271 -52.420 1.00 90.69 112 THR A C 1
ATOM 797 O O . THR A 1 112 ? 12.995 9.122 -53.300 1.00 90.69 112 THR A O 1
ATOM 800 N N . GLY A 1 113 ? 14.261 7.984 -51.843 1.00 89.56 113 GLY A N 1
ATOM 801 C CA . GLY A 1 113 ? 15.486 8.753 -52.034 1.00 89.56 113 GLY A CA 1
ATOM 802 C C . GLY A 1 113 ? 15.550 10.025 -51.186 1.00 89.56 113 GLY A C 1
ATOM 803 O O . GLY A 1 113 ? 16.589 10.690 -51.211 1.00 89.56 113 GLY A O 1
ATOM 804 N N . ALA A 1 114 ? 14.501 10.370 -50.430 1.00 89.00 114 ALA A N 1
ATOM 805 C CA . ALA A 1 114 ? 14.483 11.559 -49.585 1.00 89.00 114 ALA A CA 1
ATOM 806 C C . ALA A 1 114 ? 15.654 11.552 -48.589 1.00 89.00 114 ALA A C 1
ATOM 808 O O . ALA A 1 114 ? 16.027 10.506 -48.054 1.00 89.00 114 ALA A O 1
ATOM 809 N N . LEU A 1 115 ? 16.252 12.725 -48.374 1.00 88.12 115 LEU A N 1
ATOM 810 C CA . LEU A 1 115 ? 17.352 12.913 -47.437 1.00 88.12 115 LEU A CA 1
ATOM 811 C C . LEU A 1 115 ? 16.966 13.981 -46.415 1.00 88.12 115 LEU A C 1
ATOM 813 O O . LEU A 1 115 ? 16.616 15.100 -46.793 1.00 88.12 115 LEU A O 1
ATOM 817 N N . PHE A 1 116 ? 17.064 13.630 -45.139 1.00 82.88 116 PHE A N 1
ATOM 818 C CA . PHE A 1 116 ? 16.811 14.522 -44.017 1.00 82.88 116 PHE A CA 1
ATOM 819 C C . PHE A 1 116 ? 18.135 14.972 -43.406 1.00 82.88 116 PHE A C 1
ATOM 821 O O . PHE A 1 116 ? 19.037 14.160 -43.196 1.00 82.88 116 PHE A O 1
ATOM 828 N N . ASP A 1 117 ? 18.239 16.274 -43.153 1.00 80.69 117 ASP A N 1
ATOM 829 C CA . ASP A 1 117 ? 19.415 16.928 -42.587 1.00 80.69 117 ASP A CA 1
ATOM 830 C C . ASP A 1 117 ? 19.202 17.187 -41.090 1.00 80.69 117 ASP A C 1
ATOM 832 O O . ASP A 1 117 ? 18.339 17.987 -40.719 1.00 80.69 117 ASP A O 1
ATOM 836 N N . GLY A 1 118 ? 19.998 16.537 -40.236 1.00 73.44 118 GLY A N 1
ATOM 837 C CA . GLY A 1 118 ? 19.938 16.734 -38.789 1.00 73.44 118 GLY A CA 1
ATOM 838 C C . GLY A 1 118 ? 20.374 18.131 -38.333 1.00 73.44 118 GLY A C 1
ATOM 839 O O . GLY A 1 118 ? 19.922 18.595 -37.288 1.00 73.44 118 GLY A O 1
ATOM 840 N N . TRP A 1 119 ? 21.176 18.856 -39.122 1.00 67.88 119 TRP A N 1
ATOM 841 C CA . TRP A 1 119 ? 21.583 20.233 -38.813 1.00 67.88 119 TRP A CA 1
ATOM 842 C C . TRP A 1 119 ? 20.406 21.211 -38.854 1.00 67.88 119 TRP A C 1
ATOM 844 O O . TRP A 1 119 ? 20.303 22.107 -38.015 1.00 67.88 119 TRP A O 1
ATOM 854 N N . ALA A 1 120 ? 19.478 21.020 -39.795 1.00 65.06 120 ALA A N 1
ATOM 855 C CA . ALA A 1 120 ? 18.294 21.867 -39.933 1.00 65.06 120 ALA A CA 1
ATOM 856 C C . ALA A 1 120 ? 17.334 21.763 -38.731 1.00 65.06 120 ALA A C 1
ATOM 858 O O . ALA A 1 120 ? 16.512 22.655 -38.528 1.00 65.06 120 ALA A O 1
ATOM 859 N N . ILE A 1 121 ? 17.455 20.696 -37.935 1.00 62.97 121 ILE A N 1
ATOM 860 C CA . ILE A 1 121 ? 16.615 20.405 -36.769 1.00 62.97 121 ILE A CA 1
ATOM 861 C C . ILE A 1 121 ? 17.123 21.151 -35.512 1.00 62.97 121 ILE A C 1
ATOM 863 O O . ILE A 1 121 ? 16.345 21.401 -34.594 1.00 62.97 121 ILE A O 1
ATOM 867 N N . SER A 1 122 ? 18.389 21.604 -35.469 1.00 55.91 122 SER A N 1
ATOM 868 C CA . SER A 1 122 ? 18.917 22.379 -34.328 1.00 55.91 122 SER A CA 1
ATOM 869 C C . SER A 1 122 ? 20.002 23.405 -34.715 1.00 55.91 122 SER A C 1
ATOM 871 O O . SER A 1 122 ? 21.198 23.155 -34.559 1.00 55.91 122 SER A O 1
ATOM 873 N N . PRO A 1 123 ? 19.624 24.627 -35.142 1.00 49.66 123 PRO A N 1
ATOM 874 C CA . PRO A 1 123 ? 20.577 25.683 -35.505 1.00 49.66 123 PRO A CA 1
ATOM 875 C C . PRO A 1 123 ? 21.295 26.340 -34.304 1.00 49.66 123 PRO A C 1
ATOM 877 O O . PRO A 1 123 ? 22.054 27.290 -34.494 1.00 49.66 123 PRO A O 1
ATOM 880 N N . ARG A 1 124 ? 21.044 25.888 -33.063 1.00 51.03 124 ARG A N 1
ATOM 881 C CA . ARG A 1 124 ? 21.598 26.464 -31.818 1.00 51.03 124 ARG A CA 1
ATOM 882 C C . ARG A 1 124 ? 22.690 25.616 -31.149 1.00 51.03 124 ARG A C 1
ATOM 884 O O . ARG A 1 124 ? 23.216 26.046 -30.126 1.00 51.03 124 ARG A O 1
ATOM 891 N N . ALA A 1 125 ? 23.052 24.455 -31.696 1.00 47.06 125 ALA A N 1
ATOM 892 C CA . ALA A 1 125 ? 24.083 23.599 -31.107 1.00 47.06 125 ALA A CA 1
ATOM 893 C C . ALA A 1 125 ? 25.506 24.073 -31.501 1.00 47.06 125 ALA A C 1
ATOM 895 O O . ALA A 1 125 ? 25.818 24.143 -32.694 1.00 47.06 125 ALA A O 1
ATOM 896 N N . PRO A 1 126 ? 26.389 24.414 -30.541 1.00 43.84 126 PRO A N 1
ATOM 897 C CA . PRO A 1 126 ? 27.752 24.839 -30.843 1.00 43.84 126 PRO A CA 1
ATOM 898 C C . PRO A 1 126 ? 28.599 23.666 -31.364 1.00 43.84 126 PRO A C 1
ATOM 900 O O . PRO A 1 126 ? 28.678 22.620 -30.725 1.00 43.84 126 PRO A O 1
ATOM 903 N N . VAL A 1 127 ? 29.225 23.892 -32.528 1.00 43.16 127 VAL A N 1
ATOM 904 C CA . VAL A 1 127 ? 30.348 23.160 -33.155 1.00 43.16 127 VAL A CA 1
ATOM 905 C C . VAL A 1 127 ? 30.295 21.638 -32.980 1.00 43.16 127 VAL A C 1
ATOM 907 O O . VAL A 1 127 ? 30.793 21.092 -32.000 1.00 43.16 127 VAL A O 1
ATOM 910 N N . LEU A 1 128 ? 29.726 20.943 -33.970 1.00 47.09 128 LEU A N 1
ATOM 911 C CA . LEU A 1 128 ? 29.561 19.494 -33.906 1.00 47.09 128 LEU A CA 1
ATOM 912 C C . LEU A 1 128 ? 30.922 18.785 -34.007 1.00 47.09 128 LEU A C 1
ATOM 914 O O . LEU A 1 128 ? 31.651 18.886 -34.990 1.00 47.09 128 LEU A O 1
ATOM 918 N N . LEU A 1 129 ? 31.247 18.002 -32.992 1.00 43.72 129 LEU A N 1
ATOM 919 C CA . LEU A 1 129 ? 32.196 16.903 -33.096 1.00 43.72 129 LEU A CA 1
ATOM 920 C C . LEU A 1 129 ? 31.413 15.646 -32.699 1.00 43.72 129 LEU A C 1
ATOM 922 O O . LEU A 1 129 ? 31.340 15.346 -31.509 1.00 43.72 129 LEU A O 1
ATOM 926 N N . PRO A 1 130 ? 30.751 14.928 -33.624 1.00 46.56 130 PRO A N 1
ATOM 927 C CA . PRO A 1 130 ? 30.192 13.633 -33.289 1.00 46.56 130 PRO A CA 1
ATOM 928 C C . PRO A 1 130 ? 31.360 12.668 -33.083 1.00 46.56 130 PRO A C 1
ATOM 930 O O . PRO A 1 130 ? 32.144 12.385 -33.993 1.00 46.56 130 PRO A O 1
ATOM 933 N N . ILE A 1 131 ? 31.500 12.206 -31.844 1.00 50.44 131 ILE A N 1
ATOM 934 C CA . ILE A 1 131 ? 32.504 11.217 -31.440 1.00 50.44 131 ILE A CA 1
ATOM 935 C C . ILE A 1 131 ? 31.932 9.792 -31.615 1.00 50.44 131 ILE A C 1
ATOM 937 O O . ILE A 1 131 ? 32.703 8.840 -31.716 1.00 50.44 131 ILE A O 1
ATOM 941 N N . GLN A 1 132 ? 30.600 9.631 -31.713 1.00 65.69 132 GLN A N 1
ATOM 942 C CA . GLN A 1 132 ? 29.918 8.332 -31.829 1.00 65.69 132 GLN A CA 1
ATOM 943 C C . GLN A 1 132 ? 28.823 8.287 -32.905 1.00 65.69 132 GLN A C 1
ATOM 945 O O . GLN A 1 132 ? 28.385 9.316 -33.419 1.00 65.69 132 GLN A O 1
ATOM 950 N N . ALA A 1 133 ? 28.456 7.058 -33.282 1.00 70.62 133 ALA A N 1
ATOM 951 C CA . ALA A 1 133 ? 27.486 6.753 -34.323 1.00 70.62 133 ALA A CA 1
ATOM 952 C C . ALA A 1 133 ? 26.069 7.218 -33.931 1.00 70.62 133 ALA A C 1
ATOM 954 O O . ALA A 1 133 ? 25.680 7.051 -32.773 1.00 70.62 133 ALA A O 1
ATOM 955 N N . PRO A 1 134 ? 25.288 7.782 -34.869 1.00 80.00 134 PRO A N 1
ATOM 956 C CA . PRO A 1 134 ? 23.852 7.924 -34.662 1.00 80.00 134 PRO A CA 1
ATOM 957 C C . PRO A 1 134 ? 23.218 6.540 -34.459 1.00 80.00 134 PRO A C 1
ATOM 959 O O . PRO A 1 134 ? 23.693 5.572 -35.050 1.00 80.00 134 PRO A O 1
ATOM 962 N N . MET A 1 135 ? 22.165 6.463 -33.645 1.00 84.62 135 MET A N 1
ATOM 963 C CA . MET A 1 135 ? 21.426 5.217 -33.403 1.00 84.62 135 MET A CA 1
ATOM 964 C C . MET A 1 135 ? 19.939 5.415 -33.665 1.00 84.62 135 MET A C 1
ATOM 966 O O . MET A 1 135 ? 19.397 6.437 -33.248 1.00 84.62 135 MET A O 1
ATOM 970 N N . MET A 1 136 ? 19.294 4.460 -34.323 1.00 87.81 136 MET A N 1
ATOM 971 C CA . MET A 1 136 ? 17.904 4.503 -34.766 1.00 87.81 136 MET A CA 1
ATOM 972 C C . MET A 1 136 ? 17.066 3.426 -34.071 1.00 87.81 136 MET A C 1
ATOM 974 O O . MET A 1 136 ? 17.526 2.303 -33.877 1.00 87.81 136 MET A O 1
ATOM 978 N N . SER A 1 137 ? 15.827 3.763 -33.714 1.00 84.38 137 SER A N 1
ATOM 979 C CA . SER A 1 137 ? 14.820 2.785 -33.298 1.00 84.38 137 SER A CA 1
ATOM 980 C C . SER A 1 137 ? 14.458 1.843 -34.451 1.00 84.38 137 SER A C 1
ATOM 982 O O . SER A 1 137 ? 14.632 2.153 -35.634 1.00 84.38 137 SER A O 1
ATOM 984 N N . ALA A 1 138 ? 13.909 0.674 -34.130 1.00 78.06 138 ALA A N 1
ATOM 985 C CA . ALA A 1 138 ? 13.537 -0.319 -35.135 1.00 78.06 138 ALA A CA 1
ATOM 986 C C . ALA A 1 138 ? 12.486 0.219 -36.125 1.00 78.06 138 ALA A C 1
ATOM 988 O O . ALA A 1 138 ? 12.551 -0.094 -37.317 1.00 78.06 138 ALA A O 1
ATOM 989 N N . ASP A 1 139 ? 11.556 1.048 -35.647 1.00 74.19 139 ASP A N 1
ATOM 990 C CA . ASP A 1 139 ? 10.507 1.693 -36.446 1.00 74.19 139 ASP A CA 1
ATOM 991 C C . ASP A 1 139 ? 10.978 2.909 -37.269 1.00 74.19 139 ASP A C 1
ATOM 993 O O . ASP A 1 139 ? 10.205 3.448 -38.063 1.00 74.19 139 ASP A O 1
ATOM 997 N N . ALA A 1 140 ? 12.244 3.315 -37.120 1.00 73.75 140 ALA A N 1
ATOM 998 C CA . ALA A 1 140 ? 12.851 4.486 -37.751 1.00 73.75 140 ALA A CA 1
ATOM 999 C C . ALA A 1 140 ? 12.258 5.851 -37.367 1.00 73.75 140 ALA A C 1
ATOM 1001 O O . ALA A 1 140 ? 12.623 6.862 -37.975 1.00 73.75 140 ALA A O 1
ATOM 1002 N N . LEU A 1 141 ? 11.360 5.906 -36.382 1.00 70.44 141 LEU A N 1
ATOM 1003 C CA . LEU A 1 141 ? 10.745 7.157 -35.939 1.00 70.44 141 LEU A CA 1
ATOM 1004 C C . LEU A 1 141 ? 11.680 7.968 -35.047 1.00 70.44 141 LEU A C 1
ATOM 1006 O O . LEU A 1 141 ? 11.541 9.188 -34.951 1.00 70.44 141 LEU A O 1
ATOM 1010 N N . GLN A 1 142 ? 12.645 7.303 -34.417 1.00 79.69 142 GLN A N 1
ATOM 1011 C CA . GLN A 1 142 ? 13.429 7.877 -33.343 1.00 79.69 142 GLN A CA 1
ATOM 1012 C C . GLN A 1 142 ? 14.920 7.685 -33.600 1.00 79.69 142 GLN A C 1
ATOM 1014 O O . GLN A 1 142 ? 15.383 6.583 -33.889 1.00 79.69 142 GLN A O 1
ATOM 1019 N N . VAL A 1 143 ? 15.698 8.766 -33.500 1.00 82.88 143 VAL A N 1
ATOM 1020 C CA . VAL A 1 143 ? 17.160 8.693 -33.615 1.00 82.88 143 VAL A CA 1
ATOM 1021 C C . VAL A 1 143 ? 17.822 9.467 -32.502 1.00 82.88 143 VAL A C 1
ATOM 1023 O O . VAL A 1 143 ? 17.492 10.620 -32.230 1.00 82.88 143 VAL A O 1
ATOM 1026 N N . THR A 1 144 ? 18.839 8.848 -31.918 1.00 85.75 144 THR A N 1
ATOM 1027 C CA . THR A 1 144 ? 19.722 9.495 -30.959 1.00 85.75 144 THR A CA 1
ATOM 1028 C C . THR A 1 144 ? 21.043 9.861 -31.609 1.00 85.75 144 THR A C 1
ATOM 1030 O O . THR A 1 144 ? 21.622 9.105 -32.393 1.00 85.75 144 THR A O 1
ATOM 1033 N N . VAL A 1 145 ? 21.535 11.047 -31.270 1.00 80.25 145 VAL A N 1
ATOM 1034 C CA . VAL A 1 145 ? 22.837 11.545 -31.705 1.00 80.25 145 VAL A CA 1
ATOM 1035 C C . VAL A 1 145 ? 23.581 12.138 -30.522 1.00 80.25 145 VAL A C 1
ATOM 1037 O O . VAL A 1 145 ? 22.991 12.798 -29.670 1.00 80.25 145 VAL A O 1
ATOM 1040 N N . THR A 1 146 ? 24.895 11.945 -30.471 1.00 78.44 146 THR A N 1
ATOM 1041 C CA . THR A 1 146 ? 25.744 12.645 -29.505 1.00 78.44 146 THR A CA 1
ATOM 1042 C C . THR A 1 146 ? 26.410 13.850 -30.146 1.00 78.44 146 THR A C 1
ATOM 1044 O O . THR A 1 146 ? 27.206 13.708 -31.075 1.00 78.44 146 THR A O 1
ATOM 1047 N N . LEU A 1 147 ? 26.123 15.034 -29.607 1.00 73.56 147 LEU A N 1
ATOM 1048 C CA . LEU A 1 147 ? 26.647 16.315 -30.064 1.00 73.56 147 LEU A CA 1
ATOM 1049 C C . LEU A 1 147 ? 27.300 17.044 -28.888 1.00 73.56 147 LEU A C 1
ATOM 1051 O O . LEU A 1 147 ? 26.637 17.329 -27.895 1.00 73.56 147 LEU A O 1
ATOM 1055 N N . SER A 1 148 ? 28.597 17.341 -29.004 1.00 70.50 148 SER A N 1
ATOM 1056 C CA . SER A 1 148 ? 29.353 18.155 -28.034 1.00 70.50 148 SER A CA 1
ATOM 1057 C C . SER A 1 148 ? 29.227 17.675 -26.579 1.00 70.50 148 SER A C 1
ATOM 1059 O O . SER A 1 148 ? 29.154 18.481 -25.660 1.00 70.50 148 SER A O 1
ATOM 1061 N N . GLY A 1 149 ? 29.198 16.350 -26.376 1.00 72.81 149 GLY A N 1
ATOM 1062 C CA . GLY A 1 149 ? 29.055 15.742 -25.049 1.00 72.81 149 GLY A CA 1
ATOM 1063 C C . GLY A 1 149 ? 27.620 15.718 -24.518 1.00 72.81 149 GLY A C 1
ATOM 1064 O O . GLY A 1 149 ? 27.427 15.594 -23.318 1.00 72.81 149 GLY A O 1
ATOM 1065 N N . THR A 1 150 ? 26.612 15.845 -25.380 1.00 77.88 150 THR A N 1
ATOM 1066 C CA . THR A 1 150 ? 25.189 15.783 -25.024 1.00 77.88 150 THR A CA 1
ATOM 1067 C C . THR A 1 150 ? 24.466 14.823 -25.963 1.00 77.88 150 THR A C 1
ATOM 1069 O O . THR A 1 150 ? 24.712 14.830 -27.171 1.00 77.88 150 THR A O 1
ATOM 1072 N N . VAL A 1 151 ? 23.568 13.996 -25.428 1.00 83.25 151 VAL A N 1
ATOM 1073 C CA . VAL A 1 151 ? 22.720 13.100 -26.221 1.00 83.25 151 VAL A CA 1
ATOM 1074 C C . VAL A 1 151 ? 21.424 13.815 -26.565 1.00 83.25 151 VAL A C 1
ATOM 1076 O O . VAL A 1 151 ? 20.677 14.225 -25.678 1.00 83.25 151 VAL A O 1
ATOM 1079 N N . TYR A 1 152 ? 21.162 13.948 -27.858 1.00 80.81 152 TYR A N 1
ATOM 1080 C CA . TYR A 1 152 ? 19.923 14.492 -28.385 1.00 80.81 152 TYR A CA 1
ATOM 1081 C C . TYR A 1 152 ? 19.089 13.398 -29.017 1.00 80.81 152 TYR A C 1
ATOM 1083 O O . TYR A 1 152 ? 19.609 12.495 -29.670 1.00 80.81 152 TYR A O 1
ATOM 1091 N N . PHE A 1 153 ? 17.791 13.553 -28.853 1.00 81.75 153 PHE A N 1
ATOM 1092 C CA . PHE A 1 153 ? 16.763 12.850 -29.577 1.00 81.75 153 PHE A CA 1
ATOM 1093 C C . PHE A 1 153 ? 16.318 13.710 -30.750 1.00 81.75 153 PHE A C 1
ATOM 1095 O O . PHE A 1 153 ? 16.072 14.904 -30.569 1.00 81.75 153 PHE A O 1
ATOM 1102 N N . LEU A 1 154 ? 16.237 13.121 -31.936 1.00 78.44 154 LEU A N 1
ATOM 1103 C CA . LEU A 1 154 ? 15.737 13.756 -33.145 1.00 78.44 154 LEU A CA 1
ATOM 1104 C C . LEU A 1 154 ? 14.436 13.065 -33.546 1.00 78.44 154 LEU A C 1
ATOM 1106 O O . LEU A 1 154 ? 14.436 11.870 -33.835 1.00 78.44 154 LEU A O 1
ATOM 1110 N N . ASP A 1 155 ? 13.355 13.838 -33.578 1.00 72.50 155 ASP A N 1
ATOM 1111 C CA . ASP A 1 155 ? 12.051 13.408 -34.071 1.00 72.50 155 ASP A CA 1
ATOM 1112 C C . ASP A 1 155 ? 11.900 13.841 -35.534 1.00 72.50 155 ASP A C 1
ATOM 1114 O O . ASP A 1 155 ? 11.976 15.031 -35.871 1.00 72.50 155 ASP A O 1
ATOM 1118 N N . PHE A 1 156 ? 11.693 12.865 -36.415 1.00 67.25 156 PHE A N 1
ATOM 1119 C CA . PHE A 1 156 ? 11.601 13.093 -37.857 1.00 67.25 156 PHE A CA 1
ATOM 1120 C C . PHE A 1 156 ? 10.232 13.562 -38.320 1.00 67.25 156 PHE A C 1
ATOM 1122 O O . PHE A 1 156 ? 10.155 14.275 -39.327 1.00 67.25 156 PHE A O 1
ATOM 1129 N N . GLU A 1 157 ? 9.170 13.197 -37.607 1.00 67.62 157 GLU A N 1
ATOM 1130 C CA . GLU A 1 157 ? 7.820 13.638 -37.937 1.00 67.62 157 GLU A CA 1
ATOM 1131 C C . GLU A 1 157 ? 7.656 15.114 -37.593 1.00 67.62 157 GLU A C 1
ATOM 1133 O O . GLU A 1 157 ? 7.208 15.913 -38.423 1.00 67.62 157 GLU A O 1
ATOM 1138 N N . THR A 1 158 ? 8.084 15.501 -36.391 1.00 71.00 158 THR A N 1
ATOM 1139 C CA . THR A 1 158 ? 7.900 16.866 -35.887 1.00 71.00 158 THR A CA 1
ATOM 1140 C C . THR A 1 158 ? 9.061 17.798 -36.222 1.00 71.00 158 THR A C 1
ATOM 1142 O O . THR A 1 158 ? 8.915 19.019 -36.119 1.00 71.00 158 THR A O 1
ATOM 1145 N N . LYS A 1 159 ? 10.199 17.253 -36.679 1.00 70.81 159 LYS A N 1
ATOM 1146 C CA . LYS A 1 159 ? 11.463 17.986 -36.880 1.00 70.81 159 LYS A CA 1
ATOM 1147 C C . LYS A 1 159 ? 11.907 18.705 -35.606 1.00 70.81 159 LYS A C 1
ATOM 1149 O O . LYS A 1 159 ? 12.371 19.846 -35.662 1.00 70.81 159 LYS A O 1
ATOM 1154 N N . ALA A 1 160 ? 11.747 18.041 -34.466 1.00 73.88 160 ALA A N 1
ATOM 1155 C CA . ALA A 1 160 ? 12.166 18.538 -33.167 1.00 73.88 160 ALA A CA 1
ATOM 1156 C C . ALA A 1 160 ? 13.448 17.841 -32.699 1.00 73.88 160 ALA A C 1
ATOM 1158 O O . ALA A 1 160 ? 13.709 16.686 -33.032 1.00 73.88 160 ALA A O 1
ATOM 1159 N N . ALA A 1 161 ? 14.237 18.555 -31.894 1.00 76.69 161 ALA A N 1
ATOM 1160 C CA . ALA A 1 161 ? 15.328 17.977 -31.124 1.00 76.69 161 ALA A CA 1
ATOM 1161 C C . ALA A 1 161 ? 15.080 18.192 -29.629 1.00 76.69 161 ALA A C 1
ATOM 1163 O O . ALA A 1 161 ? 14.788 19.315 -29.211 1.00 76.69 161 ALA A O 1
ATOM 1164 N N . SER A 1 162 ? 15.248 17.147 -28.820 1.00 78.94 162 SER A N 1
ATOM 1165 C CA . SER A 1 162 ? 15.190 17.227 -27.356 1.00 78.94 162 SER A CA 1
ATOM 1166 C C . SER A 1 162 ? 16.467 16.666 -26.729 1.00 78.94 162 SER A C 1
ATOM 1168 O O . SER A 1 162 ? 17.119 15.785 -27.284 1.00 78.94 162 SER A O 1
ATOM 1170 N N . ASN A 1 163 ? 16.889 17.228 -25.595 1.00 82.00 163 ASN A N 1
ATOM 1171 C CA . ASN A 1 163 ? 18.051 16.728 -24.859 1.00 82.00 163 ASN A CA 1
ATOM 1172 C C . ASN A 1 163 ? 17.617 15.526 -24.010 1.00 82.00 163 ASN A C 1
ATOM 1174 O O . ASN A 1 163 ? 16.738 15.664 -23.166 1.00 82.00 163 ASN A O 1
ATOM 1178 N N . VAL A 1 164 ? 18.233 14.372 -24.245 1.00 81.88 164 VAL A N 1
ATOM 1179 C CA . VAL A 1 164 ? 17.976 13.106 -23.534 1.00 81.88 164 VAL A CA 1
ATOM 1180 C C . VAL A 1 164 ? 18.821 13.010 -22.274 1.00 81.88 164 VAL A C 1
ATOM 1182 O O . VAL A 1 164 ? 18.400 12.451 -21.264 1.00 81.88 164 VAL A O 1
ATOM 1185 N N . SER A 1 165 ? 20.035 13.551 -22.354 1.00 80.50 165 SER A N 1
ATOM 1186 C CA . SER A 1 165 ? 21.025 13.445 -21.291 1.00 80.50 165 SER A CA 1
ATOM 1187 C C . SER A 1 165 ? 20.851 14.470 -20.175 1.00 80.50 165 SER A C 1
ATOM 1189 O O . SER A 1 165 ? 21.571 14.363 -19.194 1.00 80.50 165 SER A O 1
ATOM 1191 N N . ASN A 1 166 ? 19.940 15.447 -20.302 1.00 75.75 166 ASN A N 1
ATOM 1192 C CA . ASN A 1 166 ? 19.710 16.446 -19.254 1.00 75.75 166 ASN A CA 1
ATOM 1193 C C . ASN A 1 166 ? 19.271 15.802 -17.931 1.00 75.75 166 ASN A C 1
ATOM 1195 O O . ASN A 1 166 ? 18.421 14.910 -17.926 1.00 75.75 166 ASN A O 1
ATOM 1199 N N . GLY A 1 167 ? 19.835 16.282 -16.823 1.00 67.44 167 GLY A N 1
ATOM 1200 C CA . GLY A 1 167 ? 19.366 15.919 -15.490 1.00 67.44 167 GLY A CA 1
ATOM 1201 C C . GLY A 1 167 ? 18.127 16.714 -15.077 1.00 67.44 167 GLY A C 1
ATOM 1202 O O . GLY A 1 167 ? 17.582 17.511 -15.855 1.00 67.44 167 GLY A O 1
ATOM 1203 N N . GLN A 1 168 ? 17.639 16.447 -13.866 1.00 63.56 168 GLN A N 1
ATOM 1204 C CA . GLN A 1 168 ? 16.351 16.964 -13.393 1.00 63.56 168 GLN A CA 1
ATOM 1205 C C . GLN A 1 168 ? 16.412 18.406 -12.853 1.00 63.56 168 GLN A C 1
ATOM 1207 O O . GLN A 1 168 ? 15.369 19.060 -12.804 1.00 63.56 168 GLN A O 1
ATOM 1212 N N . HIS A 1 169 ? 17.598 18.949 -12.540 1.00 57.06 169 HIS A N 1
ATOM 1213 C CA . HIS A 1 169 ? 17.767 20.294 -11.966 1.00 57.06 169 HIS A CA 1
ATOM 1214 C C . HIS A 1 169 ? 18.626 21.248 -12.814 1.00 57.06 169 HIS A C 1
ATOM 1216 O O . HIS A 1 169 ? 19.143 22.248 -12.316 1.00 57.06 169 HIS A O 1
ATOM 1222 N N . GLY A 1 170 ? 18.712 21.019 -14.130 1.00 51.66 170 GLY A N 1
ATOM 1223 C CA . GLY A 1 170 ? 19.360 21.955 -15.058 1.00 51.66 170 GLY A CA 1
ATOM 1224 C C . GLY A 1 170 ? 20.888 21.968 -14.961 1.00 51.66 170 GLY A C 1
ATOM 1225 O O . GLY A 1 170 ? 21.500 23.022 -15.148 1.00 51.66 170 GLY A O 1
ATOM 1226 N N . GLU A 1 171 ? 21.494 20.815 -14.663 1.00 63.38 171 GLU A N 1
ATOM 1227 C CA . GLU A 1 171 ? 22.911 20.712 -14.314 1.00 63.38 171 GLU A CA 1
ATOM 1228 C C . GLU A 1 171 ? 23.861 20.618 -15.523 1.00 63.38 171 GLU A C 1
ATOM 1230 O O . GLU A 1 171 ? 23.461 20.529 -16.692 1.00 63.38 171 GLU A O 1
ATOM 1235 N N . TYR A 1 172 ? 25.163 20.680 -15.225 1.00 57.78 172 TYR A N 1
ATOM 1236 C CA . TYR A 1 172 ? 26.243 20.704 -16.206 1.00 57.78 172 TYR A CA 1
ATOM 1237 C C . TYR A 1 172 ? 26.747 19.290 -16.516 1.00 57.78 172 TYR A C 1
ATOM 1239 O O . TYR A 1 172 ? 27.422 18.649 -15.713 1.00 57.78 172 TYR A O 1
ATOM 1247 N N . ILE A 1 173 ? 26.484 18.826 -17.734 1.00 66.69 173 ILE A N 1
ATOM 1248 C CA . ILE A 1 173 ? 27.005 17.552 -18.235 1.00 66.69 173 ILE A CA 1
ATOM 1249 C C . ILE A 1 173 ? 28.353 17.813 -18.892 1.00 66.69 173 ILE A C 1
ATOM 1251 O O . ILE A 1 173 ? 28.439 18.495 -19.913 1.00 66.69 173 ILE A O 1
ATOM 1255 N N . SER A 1 174 ? 29.413 17.250 -18.315 1.00 65.81 174 SER A N 1
ATOM 1256 C CA . SER A 1 174 ? 30.762 17.364 -18.877 1.00 65.81 174 SER A CA 1
ATOM 1257 C C . SER A 1 174 ? 30.973 16.430 -20.076 1.00 65.81 174 SER A C 1
ATOM 1259 O O . SER A 1 174 ? 31.782 16.719 -20.961 1.00 65.81 174 SER A O 1
ATOM 1261 N N . TYR A 1 175 ? 30.233 15.316 -20.114 1.00 76.44 175 TYR A N 1
ATOM 1262 C CA . TYR A 1 175 ? 30.312 14.298 -21.154 1.00 76.44 175 TYR A CA 1
ATOM 1263 C C . TYR A 1 175 ? 29.067 13.404 -21.134 1.00 76.44 175 TYR A C 1
ATOM 1265 O O . TYR A 1 175 ? 28.718 12.873 -20.087 1.00 76.44 175 TYR A O 1
ATOM 1273 N N . ALA A 1 176 ? 28.443 13.168 -22.286 1.00 80.00 176 ALA A N 1
ATOM 1274 C CA . ALA A 1 176 ? 27.422 12.144 -22.473 1.00 80.00 176 ALA A CA 1
ATOM 1275 C C . ALA A 1 176 ? 27.503 11.541 -23.876 1.00 80.00 176 ALA A C 1
ATOM 1277 O O . ALA A 1 176 ? 27.826 12.240 -24.838 1.00 80.00 176 ALA A O 1
ATOM 1278 N N . VAL A 1 177 ? 27.216 10.244 -23.979 1.00 81.50 177 VAL A N 1
ATOM 1279 C CA . VAL A 1 177 ? 27.299 9.453 -25.210 1.00 81.50 177 VAL A CA 1
ATOM 1280 C C . VAL A 1 177 ? 26.193 8.402 -25.244 1.00 81.50 177 VAL A C 1
ATOM 1282 O O . VAL A 1 177 ? 26.035 7.643 -24.289 1.00 81.50 177 VAL A O 1
ATOM 1285 N N . ASN A 1 178 ? 25.452 8.319 -26.348 1.00 82.62 178 ASN A N 1
ATOM 1286 C CA . ASN A 1 178 ? 24.432 7.289 -26.552 1.00 82.62 178 ASN A CA 1
ATOM 1287 C C . ASN A 1 178 ? 25.061 5.886 -26.646 1.00 82.62 178 ASN A C 1
ATOM 1289 O O . ASN A 1 178 ? 26.167 5.706 -27.152 1.00 82.62 178 ASN A O 1
ATOM 1293 N N . ARG A 1 179 ? 24.369 4.880 -26.111 1.00 86.44 179 ARG A N 1
ATOM 1294 C CA . ARG A 1 179 ? 24.825 3.480 -26.080 1.00 86.44 179 ARG A CA 1
ATOM 1295 C C . ARG A 1 179 ? 23.840 2.528 -26.730 1.00 86.44 179 ARG A C 1
ATOM 1297 O O . ARG A 1 179 ? 24.277 1.587 -27.382 1.00 86.44 179 ARG A O 1
ATOM 1304 N N . ALA A 1 180 ? 22.547 2.754 -26.520 1.00 88.06 180 ALA A N 1
ATOM 1305 C CA . ALA A 1 180 ? 21.484 1.973 -27.131 1.00 88.06 180 ALA A CA 1
ATOM 1306 C C . ALA A 1 180 ? 20.171 2.758 -27.174 1.00 88.06 180 ALA A C 1
ATOM 1308 O O . ALA A 1 180 ? 19.953 3.660 -26.366 1.00 88.06 180 ALA A O 1
ATOM 1309 N N . ILE A 1 181 ? 19.305 2.369 -28.100 1.00 88.06 181 ILE A N 1
ATOM 1310 C CA . ILE A 1 181 ? 17.893 2.740 -28.171 1.00 88.06 181 ILE A CA 1
ATOM 1311 C C . ILE A 1 181 ? 17.097 1.439 -28.333 1.00 88.06 181 ILE A C 1
ATOM 1313 O O . ILE A 1 181 ? 17.611 0.489 -28.931 1.00 88.06 181 ILE A O 1
ATOM 1317 N N . ASP A 1 182 ? 15.921 1.340 -27.722 1.00 86.56 182 ASP A N 1
ATOM 1318 C CA . ASP A 1 182 ? 15.046 0.175 -27.871 1.00 86.56 182 ASP A CA 1
ATOM 1319 C C . ASP A 1 182 ? 14.268 0.224 -29.193 1.00 86.56 182 ASP A C 1
ATOM 1321 O O . ASP A 1 182 ? 14.394 1.147 -30.003 1.00 86.56 182 ASP A O 1
ATOM 1325 N N . ALA A 1 183 ? 13.519 -0.842 -29.472 1.00 81.94 183 ALA A N 1
ATOM 1326 C CA . ALA A 1 183 ? 12.884 -1.035 -30.767 1.00 81.94 183 ALA A CA 1
ATOM 1327 C C . ALA A 1 183 ? 11.840 0.047 -31.097 1.00 81.94 183 ALA A C 1
ATOM 1329 O O . ALA A 1 183 ? 11.741 0.444 -32.256 1.00 81.94 183 ALA A O 1
ATOM 1330 N N . ASP A 1 184 ? 11.088 0.529 -30.110 1.00 80.50 184 ASP A N 1
ATOM 1331 C CA . ASP A 1 184 ? 10.096 1.604 -30.263 1.00 80.50 184 ASP A CA 1
ATOM 1332 C C . ASP A 1 184 ? 10.670 3.001 -29.957 1.00 80.50 184 ASP A C 1
ATOM 1334 O O . ASP A 1 184 ? 10.002 4.013 -30.164 1.00 80.50 184 ASP A O 1
ATOM 1338 N N . GLY A 1 185 ? 11.915 3.064 -29.476 1.00 80.81 185 GLY A N 1
ATOM 1339 C CA . GLY A 1 185 ? 12.594 4.280 -29.046 1.00 80.81 185 GLY A CA 1
ATOM 1340 C C . GLY A 1 185 ? 12.099 4.859 -27.711 1.00 80.81 185 GLY A C 1
ATOM 1341 O O . GLY A 1 185 ? 12.575 5.910 -27.261 1.00 80.81 185 GLY A O 1
ATOM 1342 N N . GLY A 1 186 ? 11.203 4.152 -27.018 1.00 82.12 186 GLY A N 1
ATOM 1343 C CA . GLY A 1 186 ? 10.721 4.513 -25.689 1.00 82.12 186 GLY A CA 1
ATOM 1344 C C . GLY A 1 186 ? 11.836 4.655 -24.648 1.00 82.12 186 GLY A C 1
ATOM 1345 O O . GLY A 1 186 ? 11.652 5.342 -23.639 1.00 82.12 186 GLY A O 1
ATOM 1346 N N . ARG A 1 187 ? 13.005 4.044 -24.873 1.00 86.38 187 ARG A N 1
ATOM 1347 C CA . ARG A 1 187 ? 14.138 4.066 -23.946 1.00 86.38 187 ARG A CA 1
ATOM 1348 C C . ARG A 1 187 ? 15.458 4.323 -24.650 1.00 86.38 187 ARG A C 1
ATOM 1350 O O . ARG A 1 187 ? 15.845 3.653 -25.605 1.00 86.38 187 ARG A O 1
ATOM 1357 N N . VAL A 1 188 ? 16.225 5.248 -24.080 1.00 88.38 188 VAL A N 1
ATOM 1358 C CA . VAL A 1 188 ? 17.586 5.556 -24.518 1.00 88.38 188 VAL A CA 1
ATOM 1359 C C . VAL A 1 188 ? 18.566 5.267 -23.394 1.00 88.38 188 VAL A C 1
ATOM 1361 O O . VAL A 1 188 ? 18.525 5.888 -22.331 1.00 88.38 188 VAL A O 1
ATOM 1364 N N . LEU A 1 189 ? 19.491 4.350 -23.656 1.00 89.25 189 LEU A N 1
ATOM 1365 C CA . LEU A 1 189 ? 20.638 4.081 -22.803 1.00 89.25 189 LEU A CA 1
ATOM 1366 C C . LEU A 1 189 ? 21.789 5.000 -23.212 1.00 89.25 189 LEU A C 1
ATOM 1368 O O . LEU A 1 189 ? 22.196 5.026 -24.377 1.00 89.25 189 LEU A O 1
ATOM 1372 N N . PHE A 1 190 ? 22.367 5.712 -22.253 1.00 88.19 190 PHE A N 1
ATOM 1373 C CA . PHE A 1 190 ? 23.522 6.569 -22.485 1.00 88.19 190 PHE A CA 1
ATOM 1374 C C . PHE A 1 190 ? 24.523 6.497 -21.333 1.00 88.19 190 PHE A C 1
ATOM 1376 O O . PHE A 1 190 ? 24.183 6.188 -20.196 1.00 88.19 190 PHE A O 1
ATOM 1383 N N . ALA A 1 191 ? 25.787 6.760 -21.642 1.00 87.44 191 ALA A N 1
ATOM 1384 C CA . ALA A 1 191 ? 26.844 6.916 -20.658 1.00 87.44 191 ALA A CA 1
ATOM 1385 C C . ALA A 1 191 ? 27.087 8.405 -20.431 1.00 87.44 191 ALA A C 1
ATOM 1387 O O . ALA A 1 191 ? 27.229 9.129 -21.415 1.00 87.44 191 ALA A O 1
ATOM 1388 N N . ALA A 1 192 ? 27.163 8.863 -19.184 1.00 85.25 192 ALA A N 1
ATOM 1389 C CA . ALA A 1 192 ? 27.436 10.264 -18.879 1.00 85.25 192 ALA A CA 1
ATOM 1390 C C . ALA A 1 192 ? 28.339 10.441 -17.657 1.00 85.25 192 ALA A C 1
ATOM 1392 O O . ALA A 1 192 ? 28.344 9.610 -16.755 1.00 85.25 192 ALA A O 1
ATOM 1393 N N . ALA A 1 193 ? 29.100 11.534 -17.657 1.00 79.50 193 ALA A N 1
ATOM 1394 C CA . ALA A 1 193 ? 29.780 12.087 -16.496 1.00 79.50 193 ALA A CA 1
ATOM 1395 C C . ALA A 1 193 ? 29.275 13.520 -16.289 1.00 79.50 193 ALA A C 1
ATOM 1397 O O . ALA A 1 193 ? 29.422 14.388 -17.163 1.00 79.50 193 ALA A O 1
ATOM 1398 N N . GLY A 1 194 ? 28.671 13.765 -15.140 1.00 68.31 194 GLY A N 1
ATOM 1399 C CA . GLY A 1 194 ? 28.133 15.061 -14.765 1.00 68.31 194 GLY A CA 1
ATOM 1400 C C . GLY A 1 194 ? 27.800 15.055 -13.288 1.00 68.31 194 GLY A C 1
ATOM 1401 O O . GLY A 1 194 ? 27.468 14.005 -12.739 1.00 68.31 194 GLY A O 1
ATOM 1402 N N . ASP A 1 195 ? 27.899 16.226 -12.681 1.00 61.34 195 ASP A N 1
ATOM 1403 C CA . ASP A 1 195 ? 27.494 16.401 -11.299 1.00 61.34 195 ASP A CA 1
ATOM 1404 C C . ASP A 1 195 ? 25.963 16.476 -11.265 1.00 61.34 195 ASP A C 1
ATOM 1406 O O . ASP A 1 195 ? 25.344 17.149 -12.095 1.00 61.34 195 ASP A O 1
ATOM 1410 N N . ASP A 1 196 ? 25.366 15.782 -10.300 1.00 60.72 196 ASP A N 1
ATOM 1411 C CA . ASP A 1 196 ? 24.004 16.042 -9.834 1.00 60.72 196 ASP A CA 1
ATOM 1412 C C . ASP A 1 196 ? 22.854 15.654 -10.800 1.00 60.72 196 ASP A C 1
ATOM 1414 O O . ASP A 1 196 ? 21.709 16.007 -10.567 1.00 60.72 196 ASP A O 1
ATOM 1418 N N . LEU A 1 197 ? 23.097 14.811 -11.816 1.00 68.31 197 LEU A N 1
ATOM 1419 C CA . LEU A 1 197 ? 22.082 14.350 -12.799 1.00 68.31 197 LEU A CA 1
ATOM 1420 C C . LEU A 1 197 ? 20.763 13.795 -12.202 1.00 68.31 197 LEU A C 1
ATOM 1422 O O . LEU A 1 197 ? 19.730 13.808 -12.878 1.00 68.31 197 LEU A O 1
ATOM 1426 N N . LEU A 1 198 ? 20.801 13.263 -10.975 1.00 67.00 198 LEU A N 1
ATOM 1427 C CA . LEU A 1 198 ? 19.655 12.707 -10.236 1.00 67.00 198 LEU A CA 1
ATOM 1428 C C . LEU A 1 198 ? 19.449 13.343 -8.844 1.00 67.00 198 LEU A C 1
ATOM 1430 O O . LEU A 1 198 ? 18.622 12.841 -8.083 1.00 67.00 198 LEU A O 1
ATOM 1434 N N . GLY A 1 199 ? 20.179 14.407 -8.493 1.00 57.25 199 GLY A N 1
ATOM 1435 C CA . GLY A 1 199 ? 20.205 14.944 -7.129 1.00 57.25 199 GLY A CA 1
ATOM 1436 C C . GLY A 1 199 ? 21.320 14.342 -6.250 1.00 57.25 199 GLY A C 1
ATOM 1437 O O . GLY A 1 199 ? 21.408 13.125 -6.092 1.00 57.25 199 GLY A O 1
ATOM 1438 N N . ALA A 1 200 ? 22.142 15.198 -5.636 1.00 53.22 200 ALA A N 1
ATOM 1439 C CA . ALA A 1 200 ? 23.230 14.906 -4.696 1.00 53.22 200 ALA A CA 1
ATOM 1440 C C . ALA A 1 200 ? 24.306 13.904 -5.186 1.00 53.22 200 ALA A C 1
ATOM 1442 O O . ALA A 1 200 ? 24.911 13.197 -4.375 1.00 53.22 200 ALA A O 1
ATOM 1443 N N . ASP A 1 201 ? 24.559 13.839 -6.498 1.00 57.16 201 ASP A N 1
ATOM 1444 C CA . ASP A 1 201 ? 25.527 12.917 -7.117 1.00 57.16 201 ASP A CA 1
ATOM 1445 C C . ASP A 1 201 ? 26.821 13.638 -7.543 1.00 57.16 201 ASP A C 1
ATOM 1447 O O . ASP A 1 201 ? 26.978 13.998 -8.706 1.00 57.16 201 ASP A O 1
ATOM 1451 N N . ASP A 1 202 ? 27.764 13.837 -6.615 1.00 60.97 202 ASP A N 1
ATOM 1452 C CA . ASP A 1 202 ? 29.108 14.385 -6.901 1.00 60.97 202 ASP A CA 1
ATOM 1453 C C . ASP A 1 202 ? 30.071 13.280 -7.393 1.00 60.97 202 ASP A C 1
ATOM 1455 O O . ASP A 1 202 ? 31.140 13.041 -6.815 1.00 60.97 202 ASP A O 1
ATOM 1459 N N . ASN A 1 203 ? 29.678 12.531 -8.429 1.00 66.94 203 ASN A N 1
ATOM 1460 C CA . ASN A 1 203 ? 30.490 11.434 -8.953 1.00 66.94 203 ASN A CA 1
ATOM 1461 C C . ASN A 1 203 ? 31.282 11.834 -10.217 1.00 66.94 203 ASN A C 1
ATOM 1463 O O . ASN A 1 203 ? 30.689 12.020 -11.280 1.00 66.94 203 ASN A O 1
ATOM 1467 N N . PRO A 1 204 ? 32.633 11.845 -10.178 1.00 72.38 204 PRO A N 1
ATOM 1468 C CA . PRO A 1 204 ? 33.456 12.178 -11.343 1.00 72.38 204 PRO A CA 1
ATOM 1469 C C . PRO A 1 204 ? 33.550 11.055 -12.395 1.00 72.38 204 PRO A C 1
ATOM 1471 O O . PRO A 1 204 ? 34.207 11.233 -13.425 1.00 72.38 204 PRO A O 1
ATOM 1474 N N . TYR A 1 205 ? 32.979 9.875 -12.139 1.00 82.69 205 TYR A N 1
ATOM 1475 C CA . TYR A 1 205 ? 33.070 8.717 -13.028 1.00 82.69 205 TYR A CA 1
ATOM 1476 C C . TYR A 1 205 ? 31.934 8.669 -14.055 1.00 82.69 205 TYR A C 1
ATOM 1478 O O . TYR A 1 205 ? 30.791 8.999 -13.759 1.00 82.69 205 TYR A O 1
ATOM 1486 N N . ILE A 1 206 ? 32.224 8.142 -15.247 1.00 84.69 206 ILE A N 1
ATOM 1487 C CA . ILE A 1 206 ? 31.217 7.866 -16.278 1.00 84.69 206 ILE A CA 1
ATOM 1488 C C . ILE A 1 206 ? 30.281 6.755 -15.790 1.00 84.69 206 ILE A C 1
ATOM 1490 O O . ILE A 1 206 ? 30.710 5.616 -15.592 1.00 84.69 206 ILE A O 1
ATOM 1494 N N . GLN A 1 207 ? 29.001 7.078 -15.659 1.00 86.12 207 GLN A N 1
ATOM 1495 C CA . GLN A 1 207 ? 27.929 6.168 -15.264 1.00 86.12 207 GLN A CA 1
ATOM 1496 C C . GLN A 1 207 ? 27.023 5.839 -16.453 1.00 86.12 207 GLN A C 1
ATOM 1498 O O . GLN A 1 207 ? 27.025 6.550 -17.460 1.00 86.12 207 GLN A O 1
ATOM 1503 N N . LEU A 1 208 ? 26.248 4.757 -16.342 1.00 87.19 208 LEU A N 1
ATOM 1504 C CA . LEU A 1 208 ? 25.197 4.442 -17.310 1.00 87.19 208 LEU A CA 1
ATOM 1505 C C . LEU A 1 208 ? 23.846 4.904 -16.794 1.00 87.19 208 LEU A C 1
ATOM 1507 O O . LEU A 1 208 ? 23.465 4.599 -15.664 1.00 87.19 208 LEU A O 1
ATOM 1511 N N . TYR A 1 209 ? 23.112 5.568 -17.672 1.00 84.81 209 TYR A N 1
ATOM 1512 C CA . TYR A 1 209 ? 21.786 6.086 -17.416 1.00 84.81 209 TYR A CA 1
ATOM 1513 C C . TYR A 1 209 ? 20.813 5.610 -18.485 1.00 84.81 209 TYR A C 1
ATOM 1515 O O . TYR A 1 209 ? 21.170 5.447 -19.653 1.00 84.81 209 TYR A O 1
ATOM 1523 N N . LEU A 1 210 ? 19.570 5.426 -18.069 1.00 86.50 210 LEU A N 1
ATOM 1524 C CA . LEU A 1 210 ? 18.439 5.137 -18.925 1.00 86.50 210 LEU A CA 1
ATOM 1525 C C . LEU A 1 210 ? 17.461 6.304 -18.862 1.00 86.50 210 LEU A C 1
ATOM 1527 O O . LEU A 1 210 ? 17.053 6.702 -17.770 1.00 86.50 210 LEU A O 1
ATOM 1531 N N . ARG A 1 211 ? 17.066 6.817 -20.025 1.00 85.25 211 ARG A N 1
ATOM 1532 C CA . ARG A 1 211 ? 15.988 7.795 -20.164 1.00 85.25 211 ARG A CA 1
ATOM 1533 C C . ARG A 1 211 ? 14.776 7.131 -20.796 1.00 85.25 211 ARG A C 1
ATOM 1535 O O . ARG A 1 211 ? 14.893 6.606 -21.899 1.00 85.25 211 ARG A O 1
ATOM 1542 N N . ASP A 1 212 ? 13.636 7.210 -20.126 1.00 81.75 212 ASP A N 1
ATOM 1543 C CA . ASP A 1 212 ? 12.329 6.975 -20.735 1.00 81.75 212 ASP A CA 1
ATOM 1544 C C . ASP A 1 212 ? 11.925 8.244 -21.499 1.00 81.75 212 ASP A C 1
ATOM 1546 O O . ASP A 1 212 ? 11.862 9.346 -20.940 1.00 81.75 212 ASP A O 1
ATOM 1550 N N . THR A 1 213 ? 11.741 8.110 -22.809 1.00 77.81 213 THR A N 1
ATOM 1551 C CA . THR A 1 213 ? 11.443 9.229 -23.710 1.00 77.81 213 THR A CA 1
ATOM 1552 C C . THR A 1 213 ? 9.970 9.629 -23.669 1.00 77.81 213 THR A C 1
ATOM 1554 O O . THR A 1 213 ? 9.652 10.770 -24.006 1.00 77.81 213 THR A O 1
ATOM 1557 N N . ASN A 1 214 ? 9.082 8.753 -23.187 1.00 76.50 214 ASN A N 1
ATOM 1558 C CA . ASN A 1 214 ? 7.644 9.003 -23.118 1.00 76.50 214 ASN A CA 1
ATOM 1559 C C . ASN A 1 214 ? 7.273 9.906 -21.937 1.00 76.50 214 ASN A C 1
ATOM 1561 O O . ASN A 1 214 ? 6.421 10.783 -22.067 1.00 76.50 214 ASN A O 1
ATOM 1565 N N . ASN A 1 215 ? 7.900 9.693 -20.777 1.00 73.88 215 ASN A N 1
ATOM 1566 C CA . ASN A 1 215 ? 7.601 10.437 -19.543 1.00 73.88 215 ASN A CA 1
ATOM 1567 C C . ASN A 1 215 ? 8.778 11.286 -19.029 1.00 73.88 215 ASN A C 1
ATOM 1569 O O . ASN A 1 215 ? 8.595 12.111 -18.136 1.00 73.88 215 ASN A O 1
ATOM 1573 N N . GLY A 1 216 ? 9.975 11.123 -19.596 1.00 73.81 216 GLY A N 1
ATOM 1574 C CA . GLY A 1 216 ? 11.163 11.865 -19.192 1.00 73.81 216 GLY A CA 1
ATOM 1575 C C . GLY A 1 216 ? 11.883 11.315 -17.955 1.00 73.81 216 GLY A C 1
ATOM 1576 O O . GLY A 1 216 ? 12.819 11.966 -17.488 1.00 73.81 216 GLY A O 1
ATOM 1577 N N . THR A 1 217 ? 11.489 10.153 -17.427 1.00 78.19 217 THR A N 1
ATOM 1578 C CA . THR A 1 217 ? 12.124 9.522 -16.263 1.00 78.19 217 THR A CA 1
ATOM 1579 C C . THR A 1 217 ? 13.572 9.156 -16.572 1.00 78.19 217 THR A C 1
ATOM 1581 O O . THR A 1 217 ? 13.866 8.537 -17.594 1.00 78.19 217 THR A O 1
ATOM 1584 N N . LEU A 1 218 ? 14.484 9.518 -15.668 1.00 78.31 218 LEU A N 1
ATOM 1585 C CA . LEU A 1 218 ? 15.913 9.233 -15.760 1.00 78.31 218 LEU A CA 1
ATOM 1586 C C . LEU A 1 218 ? 16.326 8.304 -14.611 1.00 78.31 218 LEU A C 1
ATOM 1588 O O . LEU A 1 218 ? 15.999 8.573 -13.459 1.00 78.31 218 LEU A O 1
ATOM 1592 N N . VAL A 1 219 ? 17.054 7.226 -14.910 1.00 78.94 219 VAL A N 1
ATOM 1593 C CA . VAL A 1 219 ? 17.527 6.249 -13.912 1.00 78.94 219 VAL A CA 1
ATOM 1594 C C . VAL A 1 219 ? 19.001 5.935 -14.141 1.00 78.94 219 VAL A C 1
ATOM 1596 O O . VAL A 1 219 ? 19.417 5.725 -15.277 1.00 78.94 219 VAL A O 1
ATOM 1599 N N . ARG A 1 220 ? 19.799 5.847 -13.071 1.00 83.62 220 ARG A N 1
ATOM 1600 C CA . ARG A 1 220 ? 21.189 5.364 -13.119 1.00 83.62 220 ARG A CA 1
ATOM 1601 C C . ARG A 1 220 ? 21.210 3.842 -12.971 1.00 83.62 220 ARG A C 1
ATOM 1603 O O . ARG A 1 220 ? 20.682 3.310 -12.001 1.00 83.62 220 ARG A O 1
ATOM 1610 N N . LEU A 1 221 ? 21.831 3.142 -13.918 1.00 81.81 221 LEU A N 1
ATOM 1611 C CA . LEU A 1 221 ? 21.924 1.674 -13.928 1.00 81.81 221 LEU A CA 1
ATOM 1612 C C . LEU A 1 221 ? 23.155 1.143 -13.187 1.00 81.81 221 LEU A C 1
ATOM 1614 O O . LEU A 1 221 ? 23.220 -0.031 -12.834 1.00 81.81 221 LEU A O 1
ATOM 1618 N N . THR A 1 222 ? 24.142 2.001 -12.954 1.00 80.50 222 THR A N 1
ATOM 1619 C CA . THR A 1 222 ? 25.411 1.668 -12.300 1.00 80.50 222 THR A CA 1
ATOM 1620 C C . THR A 1 222 ? 25.393 2.090 -10.831 1.00 80.50 222 THR A C 1
ATOM 1622 O O . THR A 1 222 ? 26.251 2.844 -10.380 1.00 80.50 222 THR A O 1
ATOM 1625 N N . ASN A 1 223 ? 24.391 1.614 -10.088 1.00 76.12 223 ASN A N 1
ATOM 1626 C CA . ASN A 1 223 ? 24.328 1.747 -8.631 1.00 76.12 223 ASN A CA 1
ATOM 1627 C C . ASN A 1 223 ? 25.046 0.574 -7.962 1.00 76.12 223 ASN A C 1
ATOM 1629 O O . ASN A 1 223 ? 24.795 -0.589 -8.283 1.00 76.12 223 ASN A O 1
ATOM 1633 N N . GLY A 1 224 ? 25.937 0.890 -7.031 1.00 66.44 224 GLY A N 1
ATOM 1634 C CA . GLY A 1 224 ? 26.523 -0.068 -6.119 1.00 66.44 224 GLY A CA 1
ATOM 1635 C C . GLY A 1 224 ? 25.500 -0.622 -5.132 1.00 66.44 224 GLY A C 1
ATOM 1636 O O . GLY A 1 224 ? 24.414 -0.072 -4.942 1.00 66.44 224 GLY A O 1
ATOM 1637 N N . ALA A 1 225 ? 25.857 -1.733 -4.486 1.00 61.81 225 ALA A N 1
ATOM 1638 C CA . ALA A 1 225 ? 25.016 -2.364 -3.462 1.00 61.81 225 ALA A CA 1
ATOM 1639 C C . ALA A 1 225 ? 24.816 -1.476 -2.215 1.00 61.81 225 ALA A C 1
ATOM 1641 O O . ALA A 1 225 ? 23.925 -1.720 -1.410 1.00 61.81 225 ALA A O 1
ATOM 1642 N N . ASP A 1 226 ? 25.651 -0.452 -2.069 1.00 61.03 226 ASP A N 1
ATOM 1643 C CA . ASP A 1 226 ? 25.612 0.587 -1.044 1.00 61.03 226 ASP A CA 1
ATOM 1644 C C . ASP A 1 226 ? 24.658 1.749 -1.387 1.00 61.03 226 ASP A C 1
ATOM 1646 O O . ASP A 1 226 ? 24.527 2.681 -0.598 1.00 61.03 226 ASP A O 1
ATOM 1650 N N . GLY A 1 227 ? 23.994 1.705 -2.548 1.00 65.81 227 GLY A N 1
ATOM 1651 C CA . GLY A 1 227 ? 23.107 2.767 -3.031 1.00 65.81 227 GLY A CA 1
ATOM 1652 C C . GLY A 1 227 ? 23.838 3.946 -3.682 1.00 65.81 227 GLY A C 1
ATOM 1653 O O . GLY A 1 227 ? 23.187 4.849 -4.212 1.00 65.81 227 GLY A O 1
ATOM 1654 N N . TYR A 1 228 ? 25.173 3.934 -3.704 1.00 73.44 228 TYR A N 1
ATOM 1655 C CA . TYR A 1 228 ? 25.984 4.971 -4.338 1.00 73.44 228 TYR A CA 1
ATOM 1656 C C . TYR A 1 228 ? 26.302 4.621 -5.790 1.00 73.44 228 TYR A C 1
ATOM 1658 O O . TYR A 1 228 ? 26.168 3.484 -6.228 1.00 73.44 228 TYR A O 1
ATOM 1666 N N . ALA A 1 229 ? 26.723 5.605 -6.578 1.00 76.50 229 ALA A N 1
ATOM 1667 C CA . ALA A 1 229 ? 27.147 5.363 -7.950 1.00 76.50 229 ALA A CA 1
ATOM 1668 C C . ALA A 1 229 ? 28.412 4.484 -8.017 1.00 76.50 229 ALA A C 1
ATOM 1670 O O . ALA A 1 229 ? 29.195 4.401 -7.066 1.00 76.50 229 ALA A O 1
ATOM 1671 N N . ALA A 1 230 ? 28.642 3.835 -9.159 1.00 79.69 230 ALA A N 1
ATOM 1672 C CA . ALA A 1 230 ? 29.822 3.007 -9.358 1.00 79.69 230 ALA A CA 1
ATOM 1673 C C . ALA A 1 230 ? 31.108 3.827 -9.161 1.00 79.69 230 ALA A C 1
ATOM 1675 O O . ALA A 1 230 ? 31.281 4.898 -9.750 1.00 79.69 230 ALA A O 1
ATOM 1676 N N . ASN A 1 231 ? 32.039 3.290 -8.373 1.00 82.12 231 ASN A N 1
ATOM 1677 C CA . ASN A 1 231 ? 33.307 3.929 -8.008 1.00 82.12 231 ASN A CA 1
ATOM 1678 C C . ASN A 1 231 ? 34.381 3.865 -9.114 1.00 82.12 231 ASN A C 1
ATOM 1680 O O . ASN A 1 231 ? 35.581 3.951 -8.850 1.00 82.12 231 ASN A O 1
ATOM 1684 N N . SER A 1 232 ? 33.959 3.657 -10.360 1.00 83.44 232 SER A N 1
ATOM 1685 C CA . SER A 1 232 ? 34.818 3.596 -11.534 1.00 83.44 232 SER A CA 1
ATOM 1686 C C . SER A 1 232 ? 34.019 3.916 -12.796 1.00 83.44 232 SER A C 1
ATOM 1688 O O . SER A 1 232 ? 32.789 3.851 -12.801 1.00 83.44 232 SER A O 1
ATOM 1690 N N . ASN A 1 233 ? 34.726 4.224 -13.884 1.00 84.12 233 ASN A N 1
ATOM 1691 C CA . ASN A 1 233 ? 34.102 4.459 -15.182 1.00 84.12 233 ASN A CA 1
ATOM 1692 C C . ASN A 1 233 ? 33.455 3.176 -15.704 1.00 84.12 233 ASN A C 1
ATOM 1694 O O . ASN A 1 233 ? 34.099 2.130 -15.801 1.00 84.12 233 ASN A O 1
ATOM 1698 N N . THR A 1 234 ? 32.205 3.293 -16.125 1.00 78.56 234 THR A N 1
ATOM 1699 C CA . THR A 1 234 ? 31.494 2.228 -16.818 1.00 78.56 234 THR A CA 1
ATOM 1700 C C . THR A 1 234 ? 31.641 2.397 -18.332 1.00 78.56 234 THR A C 1
ATOM 1702 O O . THR A 1 234 ? 31.502 3.491 -18.880 1.00 78.56 234 THR A O 1
ATOM 1705 N N . GLY A 1 235 ? 32.009 1.304 -19.002 1.00 70.69 235 GLY A N 1
ATOM 1706 C CA . GLY A 1 235 ? 32.409 1.266 -20.406 1.00 70.69 235 GLY A CA 1
ATOM 1707 C C . GLY A 1 235 ? 31.258 1.039 -21.392 1.00 70.69 235 GLY A C 1
ATOM 1708 O O . GLY A 1 235 ? 30.180 1.622 -21.277 1.00 70.69 235 GLY A O 1
ATOM 1709 N N . ASN A 1 236 ? 31.522 0.218 -22.417 1.00 77.12 236 ASN A N 1
ATOM 1710 C CA . ASN A 1 236 ? 30.540 -0.163 -23.436 1.00 77.12 236 ASN A CA 1
ATOM 1711 C C . ASN A 1 236 ? 29.331 -0.850 -22.798 1.00 77.12 236 ASN A C 1
ATOM 1713 O O . ASN A 1 236 ? 29.484 -1.672 -21.891 1.00 77.12 236 ASN A O 1
ATOM 1717 N N . ALA A 1 237 ? 28.155 -0.550 -23.337 1.00 87.12 237 ALA A N 1
ATOM 1718 C CA . ALA A 1 237 ? 26.905 -1.159 -22.933 1.00 87.12 237 ALA A CA 1
ATOM 1719 C C . ALA A 1 237 ? 26.091 -1.561 -24.161 1.00 87.12 237 ALA A C 1
ATOM 1721 O O . ALA A 1 237 ? 26.216 -0.943 -25.217 1.00 87.12 237 ALA A O 1
ATOM 1722 N N . ALA A 1 238 ? 25.274 -2.592 -24.002 1.00 86.50 238 ALA A N 1
ATOM 1723 C CA . ALA A 1 238 ? 24.277 -3.017 -24.970 1.00 86.50 238 ALA A CA 1
ATOM 1724 C C . ALA A 1 238 ? 22.935 -3.180 -24.255 1.00 86.50 238 ALA A C 1
ATOM 1726 O O . ALA A 1 238 ? 22.905 -3.469 -23.058 1.00 86.50 238 ALA A O 1
ATOM 1727 N N . MET A 1 239 ? 21.843 -3.013 -24.992 1.00 87.88 239 MET A N 1
ATOM 1728 C CA . MET A 1 239 ? 20.481 -3.146 -24.483 1.00 87.88 239 MET A CA 1
ATOM 1729 C C . MET A 1 239 ? 19.718 -4.183 -25.307 1.00 87.88 239 MET A C 1
ATOM 1731 O O . MET A 1 239 ? 19.980 -4.341 -26.500 1.00 87.88 239 MET A O 1
ATOM 1735 N N . SER A 1 240 ? 18.806 -4.913 -24.672 1.00 80.50 240 SER A N 1
ATOM 1736 C CA . SER A 1 240 ? 17.856 -5.772 -25.372 1.00 80.50 240 SER A CA 1
ATOM 1737 C C . SER A 1 240 ? 16.892 -4.934 -26.218 1.00 80.50 240 SER A C 1
ATOM 1739 O O . SER A 1 240 ? 16.624 -3.777 -25.907 1.00 80.50 240 SER A O 1
ATOM 1741 N N . GLY A 1 241 ? 16.357 -5.515 -27.297 1.00 74.25 241 GLY A N 1
ATOM 1742 C CA . GLY A 1 241 ? 15.465 -4.791 -28.213 1.00 74.25 241 GLY A CA 1
ATOM 1743 C C . GLY A 1 241 ? 14.162 -4.303 -27.569 1.00 74.25 241 GLY A C 1
ATOM 1744 O O . GLY A 1 241 ? 13.582 -3.340 -28.046 1.00 74.25 241 GLY A O 1
ATOM 1745 N N . ASP A 1 242 ? 13.728 -4.929 -26.475 1.00 71.56 242 ASP A N 1
ATOM 1746 C CA . ASP A 1 242 ? 12.577 -4.511 -25.662 1.00 71.56 242 ASP A CA 1
ATOM 1747 C C . ASP A 1 242 ? 12.937 -3.486 -24.568 1.00 71.56 242 ASP A C 1
ATOM 1749 O O . ASP A 1 242 ? 12.106 -3.165 -23.723 1.00 71.56 242 ASP A O 1
ATOM 1753 N N . GLY A 1 243 ? 14.195 -3.042 -24.509 1.00 74.31 243 GLY A N 1
ATOM 1754 C CA . GLY A 1 243 ? 14.654 -2.058 -23.537 1.00 74.31 243 GLY A CA 1
ATOM 1755 C C . GLY A 1 243 ? 14.658 -2.537 -22.083 1.00 74.31 243 GLY A C 1
ATOM 1756 O O . GLY A 1 243 ? 14.798 -1.711 -21.188 1.00 74.31 243 GLY A O 1
ATOM 1757 N N . ASN A 1 244 ? 14.469 -3.832 -21.799 1.00 74.19 244 ASN A N 1
ATOM 1758 C CA . ASN A 1 244 ? 14.308 -4.344 -20.428 1.00 74.19 244 ASN A CA 1
ATOM 1759 C C . ASN A 1 244 ? 15.603 -4.842 -19.783 1.00 74.19 244 ASN A C 1
ATOM 1761 O O . ASN A 1 244 ? 15.655 -5.054 -18.573 1.00 74.19 244 ASN A O 1
ATOM 1765 N N . VAL A 1 245 ? 16.660 -5.063 -20.559 1.00 75.81 245 VAL A N 1
ATOM 1766 C CA . VAL A 1 245 ? 17.936 -5.563 -20.047 1.00 75.81 245 VAL A CA 1
ATOM 1767 C C . VAL A 1 245 ? 19.068 -4.762 -20.662 1.00 75.81 245 VAL A C 1
ATOM 1769 O O . VAL A 1 245 ? 19.167 -4.667 -21.881 1.00 75.81 245 VAL A O 1
ATOM 1772 N N . ALA A 1 246 ? 19.968 -4.249 -19.827 1.00 82.88 246 ALA A N 1
ATOM 1773 C CA . ALA A 1 246 ? 21.278 -3.792 -20.267 1.00 82.88 246 ALA A CA 1
ATOM 1774 C C . ALA A 1 246 ? 22.369 -4.743 -19.794 1.00 82.88 246 ALA A C 1
ATOM 1776 O O . ALA A 1 246 ? 22.329 -5.278 -18.685 1.00 82.88 246 ALA A O 1
ATOM 1777 N N . VAL A 1 247 ? 23.388 -4.903 -20.627 1.00 83.50 247 VAL A N 1
ATOM 1778 C CA . VAL A 1 247 ? 24.663 -5.496 -20.236 1.00 83.50 247 VAL A CA 1
ATOM 1779 C C . VAL A 1 247 ? 25.760 -4.469 -20.431 1.00 83.50 247 VAL A C 1
ATOM 1781 O O . VAL A 1 247 ? 25.748 -3.726 -21.411 1.00 83.50 247 VAL A O 1
ATOM 1784 N N . PHE A 1 248 ? 26.704 -4.403 -19.503 1.00 86.94 248 PHE A N 1
ATOM 1785 C CA . PHE A 1 248 ? 27.768 -3.409 -19.549 1.00 86.94 248 PHE A CA 1
ATOM 1786 C C . PHE A 1 248 ? 29.046 -3.897 -18.890 1.00 86.94 248 PHE A C 1
ATOM 1788 O O . PHE A 1 248 ? 29.028 -4.805 -18.066 1.00 86.94 248 PHE A O 1
ATOM 1795 N N . ILE A 1 249 ? 30.166 -3.276 -19.251 1.00 85.44 249 ILE A N 1
ATOM 1796 C CA . ILE A 1 249 ? 31.472 -3.609 -18.682 1.00 85.44 249 ILE A CA 1
ATOM 1797 C C . ILE A 1 249 ? 31.889 -2.526 -17.691 1.00 85.44 249 ILE A C 1
ATOM 1799 O O . ILE A 1 249 ? 31.880 -1.345 -18.035 1.00 85.44 249 ILE A O 1
ATOM 1803 N N . SER A 1 250 ? 32.292 -2.919 -16.484 1.00 84.50 250 SER A N 1
ATOM 1804 C CA . SER A 1 250 ? 32.826 -1.994 -15.478 1.00 84.50 250 SER A CA 1
ATOM 1805 C C . SER A 1 250 ? 33.972 -2.624 -14.689 1.00 84.50 250 SER A C 1
ATOM 1807 O O . SER A 1 250 ? 34.075 -3.843 -14.584 1.00 84.50 250 SER A O 1
ATOM 1809 N N . THR A 1 251 ? 34.843 -1.781 -14.145 1.00 84.31 251 THR A N 1
ATOM 1810 C CA . THR A 1 251 ? 35.888 -2.155 -13.174 1.00 84.31 251 THR A CA 1
ATOM 1811 C C . THR A 1 251 ? 35.518 -1.752 -11.746 1.00 84.31 251 THR A C 1
ATOM 1813 O O . THR A 1 251 ? 36.354 -1.832 -10.846 1.00 84.31 251 THR A O 1
ATOM 1816 N N . ALA A 1 252 ? 34.298 -1.248 -11.535 1.00 82.19 252 ALA A N 1
ATOM 1817 C CA . ALA A 1 252 ? 33.850 -0.785 -10.233 1.00 82.19 252 ALA A CA 1
ATOM 1818 C C . ALA A 1 252 ? 33.714 -1.944 -9.243 1.00 82.19 252 ALA A C 1
ATOM 1820 O O . ALA A 1 252 ? 33.138 -2.988 -9.548 1.00 82.19 252 ALA A O 1
ATOM 1821 N N . THR A 1 253 ? 34.231 -1.737 -8.037 1.00 80.94 253 THR A N 1
ATOM 1822 C CA . THR A 1 253 ? 34.248 -2.760 -6.984 1.00 80.94 253 THR A CA 1
ATOM 1823 C C . THR A 1 253 ? 33.019 -2.710 -6.087 1.00 80.94 253 THR A C 1
ATOM 1825 O O . THR A 1 253 ? 32.751 -3.673 -5.377 1.00 80.94 253 THR A O 1
ATOM 1828 N N . ASN A 1 254 ? 32.270 -1.603 -6.109 1.00 76.44 254 ASN A N 1
ATOM 1829 C CA . ASN A 1 254 ? 31.033 -1.449 -5.343 1.00 76.44 254 ASN A CA 1
ATOM 1830 C C . ASN A 1 254 ? 29.780 -1.912 -6.105 1.00 76.44 254 ASN A C 1
ATOM 1832 O O . ASN A 1 254 ? 28.706 -1.990 -5.512 1.00 76.44 254 ASN A O 1
ATOM 1836 N N . LEU A 1 255 ? 29.905 -2.283 -7.385 1.00 73.62 255 LEU A N 1
ATOM 1837 C CA . LEU A 1 255 ? 28.861 -3.013 -8.106 1.00 73.62 255 LEU A CA 1
ATOM 1838 C C . LEU A 1 255 ? 28.822 -4.464 -7.605 1.00 73.62 255 LEU A C 1
ATOM 1840 O O . LEU A 1 255 ? 29.868 -5.097 -7.454 1.00 73.62 255 LEU A O 1
ATOM 1844 N N . GLY A 1 256 ? 27.630 -4.996 -7.317 1.00 62.06 256 GLY A N 1
ATOM 1845 C CA . GLY A 1 256 ? 27.470 -6.330 -6.726 1.00 62.06 256 GLY A CA 1
ATOM 1846 C C . GLY A 1 256 ? 28.249 -7.415 -7.486 1.00 62.06 256 GLY A C 1
ATOM 1847 O O . GLY A 1 256 ? 28.017 -7.625 -8.673 1.00 62.06 256 GLY A O 1
ATOM 1848 N N . GLY A 1 257 ? 29.176 -8.097 -6.802 1.00 61.38 257 GLY A N 1
ATOM 1849 C CA . GLY A 1 257 ? 30.048 -9.128 -7.393 1.00 61.38 257 GLY A CA 1
ATOM 1850 C C . GLY A 1 257 ? 31.400 -8.638 -7.941 1.00 61.38 257 GLY A C 1
ATOM 1851 O O . GLY A 1 257 ? 32.192 -9.468 -8.389 1.00 61.38 257 GLY A O 1
ATOM 1852 N N . GLY A 1 258 ? 31.692 -7.334 -7.862 1.00 58.28 258 GLY A N 1
ATOM 1853 C CA . GLY A 1 258 ? 32.934 -6.717 -8.336 1.00 58.28 258 GLY A CA 1
ATOM 1854 C C . GLY A 1 258 ? 34.194 -7.241 -7.640 1.00 58.28 258 GLY A C 1
ATOM 1855 O O . GLY A 1 258 ? 34.431 -6.953 -6.467 1.00 58.28 258 GLY A O 1
ATOM 1856 N N . ALA A 1 259 ? 35.047 -7.970 -8.366 1.00 57.94 259 ALA A N 1
ATOM 1857 C CA . ALA A 1 259 ? 36.394 -8.297 -7.898 1.00 57.94 259 ALA A CA 1
ATOM 1858 C C . ALA A 1 259 ? 37.333 -7.091 -8.120 1.00 57.94 259 ALA A C 1
ATOM 1860 O O . ALA A 1 259 ? 37.243 -6.434 -9.161 1.00 57.94 259 ALA A O 1
ATOM 1861 N N . PRO A 1 260 ? 38.258 -6.777 -7.194 1.00 59.97 260 PRO A N 1
ATOM 1862 C CA . PRO A 1 260 ? 39.148 -5.630 -7.348 1.00 59.97 260 PRO A CA 1
ATOM 1863 C C . PRO A 1 260 ? 40.058 -5.749 -8.576 1.00 59.97 260 PRO A C 1
ATOM 1865 O O . PRO A 1 260 ? 40.841 -6.688 -8.680 1.00 59.97 260 PRO A O 1
ATOM 1868 N N . GLY A 1 261 ? 40.017 -4.746 -9.458 1.00 62.28 261 GLY A N 1
ATOM 1869 C CA . GLY A 1 261 ? 41.015 -4.560 -10.517 1.00 62.28 261 GLY A CA 1
ATOM 1870 C C . GLY A 1 261 ? 40.768 -5.308 -11.831 1.00 62.28 261 GLY A C 1
ATOM 1871 O O . GLY A 1 261 ? 41.621 -5.232 -12.714 1.00 62.28 261 GLY A O 1
ATOM 1872 N N . GLU A 1 262 ? 39.624 -5.976 -12.000 1.00 73.25 262 GLU A N 1
ATOM 1873 C CA . GLU A 1 262 ? 39.254 -6.648 -13.253 1.00 73.25 262 GLU A CA 1
ATOM 1874 C C . GLU A 1 262 ? 38.010 -6.020 -13.893 1.00 73.25 262 GLU A C 1
ATOM 1876 O O . GLU A 1 262 ? 37.071 -5.620 -13.209 1.00 73.25 262 GLU A O 1
ATOM 1881 N N . ALA A 1 263 ? 38.000 -5.932 -15.227 1.00 79.00 263 ALA A N 1
ATOM 1882 C CA . ALA A 1 263 ? 36.818 -5.517 -15.974 1.00 79.00 263 ALA A CA 1
ATOM 1883 C C . ALA A 1 263 ? 35.829 -6.686 -16.042 1.00 79.00 263 ALA A C 1
ATOM 1885 O O . ALA A 1 263 ? 36.142 -7.732 -16.610 1.00 79.00 263 ALA A O 1
ATOM 1886 N N . GLN A 1 264 ? 34.638 -6.499 -15.484 1.00 79.56 264 GLN A N 1
ATOM 1887 C CA . GLN A 1 264 ? 33.597 -7.518 -15.419 1.00 79.56 264 GLN A CA 1
ATOM 1888 C C . GLN A 1 264 ? 32.382 -7.126 -16.257 1.00 79.56 264 GLN A C 1
ATOM 1890 O O . GLN A 1 264 ? 32.113 -5.942 -16.469 1.00 79.56 264 GLN A O 1
ATOM 1895 N N . LEU A 1 265 ? 31.658 -8.136 -16.743 1.00 81.44 265 LEU A N 1
ATOM 1896 C CA . LEU A 1 265 ? 30.400 -7.967 -17.461 1.00 81.44 265 LEU A CA 1
ATOM 1897 C C . LEU A 1 265 ? 29.240 -8.030 -16.465 1.00 81.44 265 LEU A C 1
ATOM 1899 O O . LEU A 1 265 ? 28.994 -9.066 -15.853 1.00 81.44 265 LEU A O 1
ATOM 1903 N N . PHE A 1 266 ? 28.516 -6.929 -16.346 1.00 76.25 266 PHE A N 1
ATOM 1904 C CA . PHE A 1 266 ? 27.344 -6.787 -15.500 1.00 76.25 266 PHE A CA 1
ATOM 1905 C C . PHE A 1 266 ? 26.077 -6.856 -16.342 1.00 76.25 266 PHE A C 1
ATOM 1907 O O . PHE A 1 266 ? 26.056 -6.441 -17.503 1.00 76.25 266 PHE A O 1
ATOM 1914 N N . ARG A 1 267 ? 25.008 -7.355 -15.727 1.00 79.31 267 ARG A N 1
ATOM 1915 C CA . ARG A 1 267 ? 23.645 -7.316 -16.250 1.00 79.31 267 ARG A CA 1
ATOM 1916 C C . ARG A 1 267 ? 22.819 -6.443 -15.318 1.00 79.31 267 ARG A C 1
ATOM 1918 O O . ARG A 1 267 ? 22.802 -6.687 -14.118 1.00 79.31 267 ARG A O 1
ATOM 1925 N N . SER A 1 268 ? 22.106 -5.480 -15.881 1.00 71.88 268 SER A N 1
ATOM 1926 C CA . SER A 1 268 ? 21.059 -4.734 -15.194 1.00 71.88 268 SER A CA 1
ATOM 1927 C C . SER A 1 268 ? 19.726 -5.095 -15.836 1.00 71.88 268 SER A C 1
ATOM 1929 O O . SER A 1 268 ? 19.565 -4.995 -17.054 1.00 71.88 268 SER A O 1
ATOM 1931 N N . VAL A 1 269 ? 18.793 -5.579 -15.018 1.00 64.44 269 VAL A N 1
ATOM 1932 C CA . VAL A 1 269 ? 17.387 -5.663 -15.413 1.00 64.44 269 VAL A CA 1
ATOM 1933 C C . VAL A 1 269 ? 16.817 -4.276 -15.184 1.00 64.44 269 VAL A C 1
ATOM 1935 O O . VAL A 1 269 ? 16.882 -3.754 -14.072 1.00 64.44 269 VAL A O 1
ATOM 1938 N N . MET A 1 270 ? 16.348 -3.651 -16.255 1.00 64.12 270 MET A N 1
ATOM 1939 C CA . MET A 1 270 ? 15.787 -2.314 -16.180 1.00 64.12 270 MET A CA 1
ATOM 1940 C C . MET A 1 270 ? 14.475 -2.376 -15.402 1.00 64.12 270 MET A C 1
ATOM 1942 O O . MET A 1 270 ? 13.748 -3.363 -15.549 1.00 64.12 270 MET A O 1
ATOM 1946 N N . PRO A 1 271 ? 14.155 -1.355 -14.585 1.00 54.03 271 PRO A N 1
ATOM 1947 C CA . PRO A 1 271 ? 12.848 -1.288 -13.955 1.00 54.03 271 PRO A CA 1
ATOM 1948 C C . PRO A 1 271 ? 11.798 -1.444 -15.054 1.00 54.03 271 PRO A C 1
ATOM 1950 O O . PRO A 1 271 ? 11.810 -0.695 -16.034 1.00 54.03 271 PRO A O 1
ATOM 1953 N N . THR A 1 272 ? 10.919 -2.438 -14.933 1.00 45.50 272 THR A N 1
ATOM 1954 C CA . THR A 1 272 ? 9.762 -2.571 -15.815 1.00 45.50 272 THR A CA 1
ATOM 1955 C C . THR A 1 272 ? 8.808 -1.419 -15.536 1.00 45.50 272 THR A C 1
ATOM 1957 O O . THR A 1 272 ? 7.824 -1.565 -14.823 1.00 45.50 272 THR A O 1
ATOM 1960 N N . LEU A 1 273 ? 9.095 -0.252 -16.101 1.00 49.56 273 LEU A N 1
ATOM 1961 C CA . LEU A 1 273 ? 8.140 0.838 -16.233 1.00 49.56 273 LEU A CA 1
ATOM 1962 C C . LEU A 1 273 ? 7.231 0.459 -17.413 1.00 49.56 273 LEU A C 1
ATOM 1964 O O . LEU A 1 273 ? 7.567 0.743 -18.561 1.00 49.56 273 LEU A O 1
ATOM 1968 N N . ALA A 1 274 ? 6.164 -0.310 -17.155 1.00 44.16 274 ALA A N 1
ATOM 1969 C CA . ALA A 1 274 ? 5.264 -0.830 -18.194 1.00 44.16 274 ALA A CA 1
ATOM 1970 C C . ALA A 1 274 ? 3.791 -0.925 -17.734 1.00 44.16 274 ALA A C 1
ATOM 1972 O O . ALA A 1 274 ? 3.373 -1.906 -17.117 1.00 44.16 274 ALA A O 1
ATOM 1973 N N . THR A 1 275 ? 3.050 0.151 -18.009 1.00 43.28 275 THR A N 1
ATOM 1974 C CA . THR A 1 275 ? 1.805 0.301 -18.812 1.00 43.28 275 THR A CA 1
ATOM 1975 C C . THR A 1 275 ? 0.825 -0.862 -19.104 1.00 43.28 275 THR A C 1
ATOM 1977 O O . THR A 1 275 ? 0.022 -0.721 -20.026 1.00 43.28 275 THR A O 1
ATOM 1980 N N . SER A 1 276 ? 0.767 -1.970 -18.360 1.00 46.41 276 SER A N 1
ATOM 1981 C CA . SER A 1 276 ? -0.356 -2.924 -18.514 1.00 46.41 276 SER A CA 1
ATOM 1982 C C . SER A 1 276 ? -0.935 -3.373 -17.176 1.00 46.41 276 SER A C 1
ATOM 1984 O O . SER A 1 276 ? -0.156 -3.867 -16.367 1.00 46.41 276 SER A O 1
ATOM 1986 N N . ASP A 1 277 ? -2.267 -3.290 -17.029 1.00 55.41 277 ASP A N 1
ATOM 1987 C CA . ASP A 1 277 ? -3.125 -3.690 -15.882 1.00 55.41 277 ASP A CA 1
ATOM 1988 C C . ASP A 1 277 ? -3.057 -5.192 -15.495 1.00 55.41 277 ASP A C 1
ATOM 1990 O O . ASP A 1 277 ? -4.044 -5.798 -15.070 1.00 55.41 277 ASP A O 1
ATOM 1994 N N . ALA A 1 278 ? -1.936 -5.865 -15.734 1.00 60.78 278 ALA A N 1
ATOM 1995 C CA . ALA A 1 278 ? -1.777 -7.286 -15.476 1.00 60.78 278 ALA A CA 1
ATOM 1996 C C . ALA A 1 278 ? -1.154 -7.500 -14.097 1.00 60.78 278 ALA A C 1
ATOM 1998 O O . ALA A 1 278 ? -0.033 -7.061 -13.878 1.00 60.78 278 ALA A O 1
ATOM 1999 N N . ASN A 1 279 ? -1.832 -8.277 -13.246 1.00 72.69 279 ASN A N 1
ATOM 2000 C CA . ASN A 1 279 ? -1.291 -8.751 -11.971 1.00 72.69 279 ASN A CA 1
ATOM 2001 C C . ASN A 1 279 ? 0.033 -9.506 -12.188 1.00 72.69 279 ASN A C 1
ATOM 2003 O O . ASN A 1 279 ? 0.081 -10.528 -12.885 1.00 72.69 279 ASN A O 1
ATOM 2007 N N . LYS A 1 280 ? 1.099 -9.041 -11.551 1.00 69.56 280 LYS A N 1
ATOM 2008 C CA . LYS A 1 280 ? 2.461 -9.557 -11.628 1.00 69.56 280 LYS A CA 1
ATOM 2009 C C . LYS A 1 280 ? 2.870 -10.212 -10.317 1.00 69.56 280 LYS A C 1
ATOM 2011 O O . LYS A 1 280 ? 2.411 -9.884 -9.227 1.00 69.56 280 LYS A O 1
ATOM 2016 N N . TYR A 1 281 ? 3.800 -11.150 -10.453 1.00 69.81 281 TYR A N 1
ATOM 2017 C CA . TYR A 1 281 ? 4.484 -11.804 -9.347 1.00 69.81 281 TYR A CA 1
ATOM 2018 C C . TYR A 1 281 ? 5.982 -11.563 -9.508 1.00 69.81 281 TYR A C 1
ATOM 2020 O O . TYR A 1 281 ? 6.598 -12.112 -10.423 1.00 69.81 281 TYR A O 1
ATOM 2028 N N . LEU A 1 282 ? 6.563 -10.736 -8.641 1.00 75.44 282 LEU A N 1
ATOM 2029 C CA . LEU A 1 282 ? 7.981 -10.382 -8.675 1.00 75.44 282 LEU A CA 1
ATOM 2030 C C . LEU A 1 282 ? 8.701 -10.975 -7.468 1.00 75.44 282 LEU A C 1
ATOM 2032 O O . LEU A 1 282 ? 8.133 -11.066 -6.384 1.00 75.44 282 LEU A O 1
ATOM 2036 N N . ASN A 1 283 ? 9.958 -11.379 -7.646 1.00 75.69 283 ASN A N 1
ATOM 2037 C CA . ASN A 1 283 ? 10.807 -11.856 -6.559 1.00 75.69 283 ASN A CA 1
ATOM 2038 C C . ASN A 1 283 ? 12.245 -11.358 -6.724 1.00 75.69 283 ASN A C 1
ATOM 2040 O O . ASN A 1 283 ? 12.715 -11.151 -7.841 1.00 75.69 283 ASN A O 1
ATOM 2044 N N . ASP A 1 284 ? 12.936 -11.183 -5.603 1.00 81.81 284 ASP A N 1
ATOM 2045 C CA . ASP A 1 284 ? 14.311 -10.682 -5.543 1.00 81.81 284 ASP A CA 1
ATOM 2046 C C . ASP A 1 284 ? 15.364 -11.792 -5.387 1.00 81.81 284 ASP A C 1
ATOM 2048 O O . ASP A 1 284 ? 16.511 -11.503 -5.051 1.00 81.81 284 ASP A O 1
ATOM 2052 N N . LEU A 1 285 ? 15.023 -13.066 -5.619 1.00 70.44 285 LEU A N 1
ATOM 2053 C CA . LEU A 1 285 ? 15.935 -14.192 -5.368 1.00 70.44 285 LEU A CA 1
ATOM 2054 C C . LEU A 1 285 ? 17.156 -14.181 -6.299 1.00 70.44 285 LEU A C 1
ATOM 2056 O O . LEU A 1 285 ? 18.266 -14.509 -5.864 1.00 70.44 285 LEU A O 1
ATOM 2060 N N . ASP A 1 286 ? 16.995 -13.714 -7.536 1.00 57.25 286 ASP A N 1
ATOM 2061 C CA . ASP A 1 286 ? 18.078 -13.621 -8.515 1.00 57.25 286 ASP A CA 1
ATOM 2062 C C . ASP A 1 286 ? 19.203 -12.682 -8.051 1.00 57.25 286 ASP A C 1
ATOM 2064 O O . ASP A 1 286 ? 18.983 -11.609 -7.481 1.00 57.25 286 ASP A O 1
ATOM 2068 N N . ALA A 1 287 ? 20.455 -13.093 -8.270 1.00 43.84 287 ALA A N 1
ATOM 2069 C CA . ALA A 1 287 ? 21.620 -12.289 -7.913 1.00 43.84 287 ALA A CA 1
ATOM 2070 C C . ALA A 1 287 ? 21.589 -10.933 -8.646 1.00 43.84 287 ALA A C 1
ATOM 2072 O O . ALA A 1 287 ? 21.486 -10.889 -9.870 1.00 43.84 287 ALA A O 1
ATOM 2073 N N . GLY A 1 288 ? 21.691 -9.835 -7.888 1.00 50.53 288 GLY A N 1
ATOM 2074 C CA . GLY A 1 288 ? 21.695 -8.468 -8.419 1.00 50.53 288 GLY A CA 1
ATOM 2075 C C . GLY A 1 288 ? 20.328 -7.779 -8.502 1.00 50.53 288 GLY A C 1
ATOM 2076 O O . GLY A 1 288 ? 20.296 -6.593 -8.814 1.00 50.53 288 GLY A O 1
ATOM 2077 N N . VAL A 1 289 ? 19.217 -8.460 -8.194 1.00 56.47 289 VAL A N 1
ATOM 2078 C CA . VAL A 1 289 ? 17.913 -7.789 -8.052 1.00 56.47 289 VAL A CA 1
ATOM 2079 C C . VAL A 1 289 ? 17.869 -7.068 -6.707 1.00 56.47 289 VAL A C 1
ATOM 2081 O O . VAL A 1 289 ? 17.922 -7.707 -5.659 1.00 56.47 289 VAL A O 1
ATOM 2084 N N . THR A 1 290 ? 17.804 -5.739 -6.751 1.00 70.19 290 THR A N 1
ATOM 2085 C CA . THR A 1 290 ? 17.683 -4.863 -5.572 1.00 70.19 290 THR A CA 1
ATOM 2086 C C . THR A 1 290 ? 16.421 -4.007 -5.602 1.00 70.19 290 THR A C 1
ATOM 2088 O O . THR A 1 290 ? 16.165 -3.270 -4.654 1.00 70.19 290 THR A O 1
ATOM 2091 N N . SER A 1 291 ? 15.613 -4.104 -6.660 1.00 78.38 291 SER A N 1
ATOM 2092 C CA . SER A 1 291 ? 14.329 -3.419 -6.752 1.00 78.38 291 SER A CA 1
ATOM 2093 C C . SER A 1 291 ? 13.267 -4.260 -7.457 1.00 78.38 291 SER A C 1
ATOM 2095 O O . SER A 1 291 ? 13.570 -5.005 -8.391 1.00 78.38 291 SER A O 1
ATOM 2097 N N . LEU A 1 292 ? 12.019 -4.134 -7.002 1.00 76.12 292 LEU A N 1
ATOM 2098 C CA . LEU A 1 292 ? 10.832 -4.751 -7.589 1.00 76.12 292 LEU A CA 1
ATOM 2099 C C . LEU A 1 292 ? 9.793 -3.654 -7.861 1.00 76.12 292 LEU A C 1
ATOM 2101 O O . LEU A 1 292 ? 9.472 -2.880 -6.962 1.00 76.12 292 LEU A O 1
ATOM 2105 N N . ALA A 1 293 ? 9.270 -3.585 -9.085 1.00 82.81 293 ALA A N 1
ATOM 2106 C CA . ALA A 1 293 ? 8.252 -2.611 -9.483 1.00 82.81 293 ALA A CA 1
ATOM 2107 C C . ALA A 1 293 ? 7.287 -3.239 -10.495 1.00 82.81 293 ALA A C 1
ATOM 2109 O O . ALA A 1 293 ? 7.734 -3.782 -11.513 1.00 82.81 293 ALA A O 1
ATOM 2110 N N . ALA A 1 294 ? 5.987 -3.185 -10.211 1.00 67.12 294 ALA A N 1
ATOM 2111 C CA . ALA A 1 294 ? 4.966 -3.916 -10.952 1.00 67.12 294 ALA A CA 1
ATOM 2112 C C . ALA A 1 294 ? 3.976 -3.019 -11.719 1.00 67.12 294 ALA A C 1
ATOM 2114 O O . ALA A 1 294 ? 3.536 -3.425 -12.793 1.00 67.12 294 ALA A O 1
ATOM 2115 N N . GLY A 1 295 ? 3.793 -1.751 -11.352 1.00 72.25 295 GLY A N 1
ATOM 2116 C CA . GLY A 1 295 ? 2.943 -0.830 -12.117 1.00 72.25 295 GLY A CA 1
ATOM 2117 C C . GLY A 1 295 ? 1.456 -1.071 -11.832 1.00 72.25 295 GLY A C 1
ATOM 2118 O O . GLY A 1 295 ? 1.096 -1.359 -10.711 1.00 72.25 295 GLY A O 1
ATOM 2119 N N . ALA A 1 296 ? 0.567 -0.914 -12.817 1.00 75.81 296 ALA A N 1
ATOM 2120 C CA . ALA A 1 296 ? -0.871 -1.097 -12.583 1.00 75.81 296 ALA A CA 1
ATOM 2121 C C . ALA A 1 296 ? -1.259 -2.578 -12.401 1.00 75.81 296 ALA A C 1
ATOM 2123 O O . ALA A 1 296 ? -0.830 -3.419 -13.193 1.00 75.81 296 ALA A O 1
ATOM 2124 N N . GLY A 1 297 ? -2.174 -2.871 -11.470 1.00 79.00 297 GLY A N 1
ATOM 2125 C CA . GLY A 1 297 ? -2.690 -4.224 -11.232 1.00 79.00 297 GLY A CA 1
ATOM 2126 C C . GLY A 1 297 ? -2.809 -4.546 -9.744 1.00 79.00 297 GLY A C 1
ATOM 2127 O O . GLY A 1 297 ? -2.616 -3.679 -8.910 1.00 79.00 297 GLY A O 1
ATOM 2128 N N . ASN A 1 298 ? -3.172 -5.789 -9.408 1.00 85.12 298 ASN A N 1
ATOM 2129 C CA . ASN A 1 298 ? -3.015 -6.314 -8.047 1.00 85.12 298 ASN A CA 1
ATOM 2130 C C . ASN A 1 298 ? -1.788 -7.223 -8.024 1.00 85.12 298 ASN A C 1
ATOM 2132 O O . ASN A 1 298 ? -1.864 -8.415 -8.358 1.00 85.12 298 ASN A O 1
ATOM 2136 N N . ASP A 1 299 ? -0.666 -6.657 -7.631 1.00 85.50 299 ASP A N 1
ATOM 2137 C CA . ASP A 1 299 ? 0.646 -7.248 -7.758 1.00 85.50 299 ASP A CA 1
ATOM 2138 C C . ASP A 1 299 ? 1.103 -7.923 -6.461 1.00 85.50 299 ASP A C 1
ATOM 2140 O O . ASP A 1 299 ? 0.631 -7.666 -5.350 1.00 85.50 299 ASP A O 1
ATOM 2144 N N . THR A 1 300 ? 2.003 -8.895 -6.596 1.00 85.44 300 THR A N 1
ATOM 2145 C CA . THR A 1 300 ? 2.628 -9.577 -5.462 1.00 85.44 300 THR A CA 1
ATOM 2146 C C . THR A 1 300 ? 4.146 -9.498 -5.564 1.00 85.44 300 THR A C 1
ATOM 2148 O O . THR A 1 300 ? 4.763 -10.054 -6.474 1.00 85.44 300 THR A O 1
ATOM 2151 N N . TYR A 1 301 ? 4.744 -8.861 -4.566 1.00 89.00 301 TYR A N 1
ATOM 2152 C CA . TYR A 1 301 ? 6.175 -8.664 -4.391 1.00 89.00 301 TYR A CA 1
ATOM 2153 C C . TYR A 1 301 ? 6.716 -9.641 -3.348 1.00 89.00 301 TYR A C 1
ATOM 2155 O O . TYR A 1 301 ? 6.273 -9.633 -2.205 1.00 89.00 301 TYR A O 1
ATOM 2163 N N . ILE A 1 302 ? 7.680 -10.484 -3.708 1.00 89.06 302 ILE A N 1
ATOM 2164 C CA . ILE A 1 302 ? 8.357 -11.393 -2.776 1.00 89.06 302 ILE A CA 1
ATOM 2165 C C . ILE A 1 302 ? 9.722 -10.801 -2.434 1.00 89.06 302 ILE A C 1
ATOM 2167 O O . ILE A 1 302 ? 10.620 -10.775 -3.278 1.00 89.06 302 ILE A O 1
ATOM 2171 N N . VAL A 1 303 ? 9.874 -10.355 -1.189 1.00 91.81 303 VAL A N 1
ATOM 2172 C CA . VAL A 1 303 ? 11.093 -9.723 -0.675 1.00 91.81 303 VAL A CA 1
ATOM 2173 C C . VAL A 1 303 ? 11.843 -10.720 0.197 1.00 91.81 303 VAL A C 1
ATOM 2175 O O . VAL A 1 303 ? 11.368 -11.106 1.260 1.00 91.81 303 VAL A O 1
ATOM 2178 N N . SER A 1 304 ? 13.018 -11.152 -0.245 1.00 89.25 304 SER A N 1
ATOM 2179 C CA . SER A 1 304 ? 13.865 -12.141 0.432 1.00 89.25 304 SER A CA 1
ATOM 2180 C C . SER A 1 304 ? 15.258 -11.630 0.776 1.00 89.25 304 SER A C 1
ATOM 2182 O O . SER A 1 304 ? 16.024 -12.347 1.420 1.00 89.25 304 SER A O 1
ATOM 2184 N N . LYS A 1 305 ? 15.604 -10.406 0.372 1.00 86.31 305 LYS A N 1
ATOM 2185 C CA . LYS A 1 305 ? 16.893 -9.775 0.656 1.00 86.31 305 LYS A CA 1
ATOM 2186 C C . LYS A 1 305 ? 16.692 -8.449 1.377 1.00 86.31 305 LYS A C 1
ATOM 2188 O O . LYS A 1 305 ? 15.846 -7.635 1.015 1.00 86.31 305 LYS A O 1
ATOM 2193 N N . SER A 1 306 ? 17.509 -8.212 2.401 1.00 86.44 306 SER A N 1
ATOM 2194 C CA . SER A 1 306 ? 17.568 -6.908 3.062 1.00 86.44 306 SER A CA 1
ATOM 2195 C C . SER A 1 306 ? 18.010 -5.835 2.065 1.00 86.44 306 SER A C 1
ATOM 2197 O O . SER A 1 306 ? 18.997 -6.037 1.356 1.00 86.44 306 SER A O 1
ATOM 2199 N N . GLY A 1 307 ? 17.321 -4.695 2.045 1.00 79.38 307 GLY A N 1
ATOM 2200 C CA . GLY A 1 307 ? 17.629 -3.582 1.141 1.00 79.38 307 GLY A CA 1
ATOM 2201 C C . GLY A 1 307 ? 16.922 -3.641 -0.218 1.00 79.38 307 GLY A C 1
ATOM 2202 O O . GLY A 1 307 ? 17.127 -2.739 -1.024 1.00 79.38 307 GLY A O 1
ATOM 2203 N N . THR A 1 308 ? 16.083 -4.6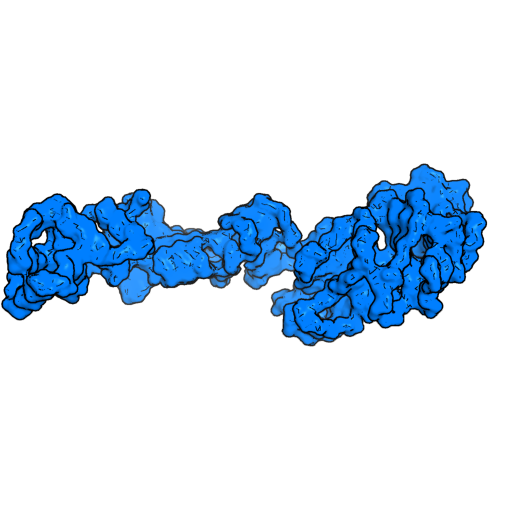52 -0.475 1.00 81.50 308 THR A N 1
ATOM 2204 C CA . THR A 1 308 ? 15.223 -4.675 -1.667 1.00 81.50 308 THR A CA 1
ATOM 2205 C C . THR A 1 308 ? 14.211 -3.531 -1.619 1.00 81.50 308 THR A C 1
ATOM 2207 O O . THR A 1 308 ? 13.401 -3.435 -0.696 1.00 81.50 308 THR A O 1
ATOM 2210 N N . LEU A 1 309 ? 14.241 -2.679 -2.642 1.00 81.38 309 LEU A N 1
ATOM 2211 C CA . LEU A 1 309 ? 13.322 -1.561 -2.826 1.00 81.38 309 LEU A CA 1
ATOM 2212 C C . LEU A 1 309 ? 12.071 -2.026 -3.576 1.00 81.38 309 LEU A C 1
ATOM 2214 O O 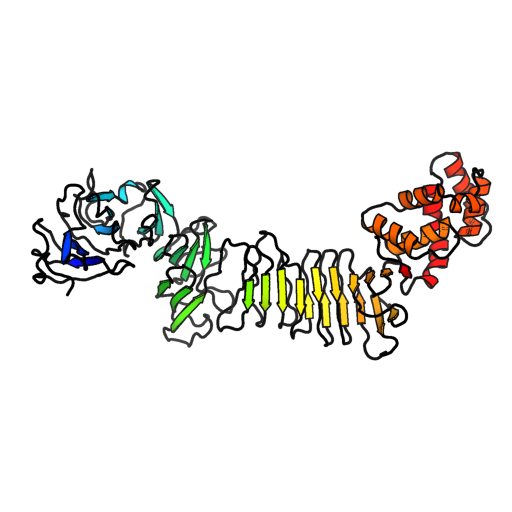. LEU A 1 309 ? 12.155 -2.423 -4.736 1.00 81.38 309 LEU A O 1
ATOM 2218 N N . VAL A 1 310 ? 10.905 -1.949 -2.942 1.00 84.31 310 VAL A N 1
ATOM 2219 C CA . VAL A 1 310 ? 9.620 -2.136 -3.631 1.00 84.31 310 VAL A CA 1
ATOM 2220 C C . VAL A 1 310 ? 9.082 -0.759 -4.007 1.00 84.31 310 VAL A C 1
ATOM 2222 O O . VAL A 1 310 ? 9.003 0.122 -3.152 1.00 84.31 310 VAL A O 1
ATOM 2225 N N . LEU A 1 311 ? 8.769 -0.562 -5.287 1.00 81.62 311 LEU A N 1
ATOM 2226 C CA . LEU A 1 311 ? 8.250 0.696 -5.817 1.00 81.62 311 LEU A CA 1
ATOM 2227 C C . LEU A 1 311 ? 6.883 0.464 -6.456 1.00 81.62 311 LEU A C 1
ATOM 2229 O O . LEU A 1 311 ? 6.803 -0.198 -7.490 1.00 81.62 311 LEU A O 1
ATOM 2233 N N . GLU A 1 312 ? 5.856 1.080 -5.870 1.00 79.94 312 GLU A N 1
ATOM 2234 C CA . GLU A 1 312 ? 4.489 1.066 -6.387 1.00 79.94 312 GLU A CA 1
ATOM 2235 C C . GLU A 1 312 ? 4.031 2.470 -6.797 1.00 79.94 312 GLU A C 1
ATOM 2237 O O . GLU A 1 312 ? 4.256 3.464 -6.093 1.00 79.94 312 GLU A O 1
ATOM 2242 N N . THR A 1 313 ? 3.405 2.558 -7.967 1.00 71.00 313 THR A N 1
ATOM 2243 C CA . THR A 1 313 ? 2.847 3.798 -8.509 1.00 71.00 313 THR A CA 1
ATOM 2244 C C . THR A 1 313 ? 1.387 3.967 -8.085 1.00 71.00 313 THR A C 1
ATOM 2246 O O . THR A 1 313 ? 0.693 3.005 -7.805 1.00 71.00 313 THR A O 1
ATOM 2249 N N . LEU A 1 314 ? 0.863 5.200 -8.083 1.00 67.38 314 LEU A N 1
ATOM 2250 C CA . LEU A 1 314 ? -0.545 5.500 -7.740 1.00 67.38 314 LEU A CA 1
ATOM 2251 C C . LEU A 1 314 ? -1.573 4.997 -8.784 1.00 67.38 314 LEU A C 1
ATOM 2253 O O . LEU A 1 314 ? -2.646 5.578 -8.944 1.00 67.38 314 LEU A O 1
ATOM 2257 N N . THR A 1 315 ? -1.248 3.962 -9.552 1.00 61.59 315 THR A N 1
ATOM 2258 C CA . THR A 1 315 ? -2.016 3.503 -10.716 1.00 61.59 315 THR A CA 1
ATOM 2259 C C . THR A 1 315 ? -3.251 2.671 -10.367 1.00 61.59 315 THR A C 1
ATOM 2261 O O . THR A 1 315 ? -3.998 2.301 -11.270 1.00 61.59 315 THR A O 1
ATOM 2264 N N . GLY A 1 316 ? -3.521 2.467 -9.074 1.00 63.53 316 GLY A N 1
ATOM 2265 C CA . GLY A 1 316 ? -4.618 1.641 -8.577 1.00 63.53 316 GLY A CA 1
ATOM 2266 C C . GLY A 1 316 ? -4.239 0.161 -8.537 1.00 63.53 316 GLY A C 1
ATOM 2267 O O . GLY A 1 316 ? -3.423 -0.293 -9.332 1.00 63.53 316 GLY A O 1
ATOM 2268 N N . GLY A 1 317 ? -4.850 -0.568 -7.604 1.00 78.50 317 GLY A N 1
ATOM 2269 C CA . GLY A 1 317 ? -4.442 -1.923 -7.256 1.00 78.50 317 GLY A CA 1
ATOM 2270 C C . GLY A 1 317 ? -4.797 -2.261 -5.813 1.00 78.50 317 GLY A C 1
ATOM 2271 O O . GLY A 1 317 ? -5.217 -1.393 -5.047 1.00 78.50 317 GLY A O 1
ATOM 2272 N N . HIS A 1 318 ? -4.683 -3.538 -5.469 1.00 86.62 318 HIS A N 1
ATOM 2273 C CA . HIS A 1 318 ? -4.583 -4.025 -4.098 1.00 86.62 318 HIS A CA 1
ATOM 2274 C C . HIS A 1 318 ? -3.349 -4.905 -4.020 1.00 86.62 318 HIS A C 1
ATOM 2276 O O . HIS A 1 318 ? -3.406 -6.115 -4.282 1.00 86.62 318 HIS A O 1
ATOM 2282 N N . ASP A 1 319 ? -2.240 -4.270 -3.684 1.00 91.44 319 ASP A N 1
ATOM 2283 C CA . ASP A 1 319 ? -0.917 -4.840 -3.834 1.00 91.44 319 ASP A CA 1
ATOM 2284 C C . ASP A 1 319 ? -0.457 -5.511 -2.554 1.00 91.44 319 ASP A C 1
ATOM 2286 O O . ASP A 1 319 ? -0.929 -5.230 -1.444 1.00 91.44 319 ASP A O 1
ATOM 2290 N N . ARG A 1 320 ? 0.454 -6.469 -2.711 1.00 93.12 320 ARG A N 1
ATOM 2291 C CA . ARG A 1 320 ? 0.913 -7.301 -1.607 1.00 93.12 320 ARG A CA 1
ATOM 2292 C C . ARG A 1 320 ? 2.413 -7.479 -1.609 1.00 93.12 320 ARG A C 1
ATOM 2294 O O . ARG A 1 320 ? 2.982 -7.958 -2.585 1.00 93.12 320 ARG A O 1
ATOM 2301 N N . VAL A 1 321 ? 3.024 -7.278 -0.449 1.00 96.88 321 VAL A N 1
ATOM 2302 C CA . VAL A 1 321 ? 4.372 -7.769 -0.168 1.00 96.88 321 VAL A CA 1
ATOM 2303 C C . VAL A 1 321 ? 4.304 -9.053 0.657 1.00 96.88 321 VAL A C 1
ATOM 2305 O O . VAL A 1 321 ? 3.619 -9.125 1.673 1.00 96.88 321 VAL A O 1
ATOM 2308 N N . VAL A 1 322 ? 5.045 -10.074 0.228 1.00 95.81 322 VAL A N 1
ATOM 2309 C CA . VAL A 1 322 ? 5.419 -11.241 1.030 1.00 95.81 322 VAL A CA 1
ATOM 2310 C C . VAL A 1 322 ? 6.874 -11.055 1.455 1.00 95.81 322 VAL A C 1
ATOM 2312 O O . VAL A 1 322 ? 7.778 -11.194 0.629 1.00 95.81 322 VAL A O 1
ATOM 2315 N N . SER A 1 323 ? 7.107 -10.721 2.725 1.00 96.38 323 SER A N 1
ATOM 2316 C CA . SER A 1 323 ? 8.451 -10.459 3.251 1.00 96.38 323 SER A CA 1
ATOM 2317 C C . SER A 1 323 ? 9.034 -11.670 3.975 1.00 96.38 323 SER A C 1
ATOM 2319 O O . SER A 1 323 ? 8.433 -12.230 4.889 1.00 96.38 323 SER A O 1
ATOM 2321 N N . ASN A 1 324 ? 10.258 -12.027 3.609 1.00 94.94 324 ASN A N 1
ATOM 2322 C CA . ASN A 1 324 ? 11.132 -12.958 4.318 1.00 94.94 324 ASN A CA 1
ATOM 2323 C C . ASN A 1 324 ? 12.254 -12.214 5.073 1.00 94.94 324 ASN A C 1
ATOM 2325 O O . ASN A 1 324 ? 13.220 -12.838 5.506 1.00 94.94 324 ASN A O 1
ATOM 2329 N N . VAL A 1 325 ? 12.140 -10.887 5.209 1.00 95.75 325 VAL A N 1
ATOM 2330 C CA . VAL A 1 325 ? 13.108 -10.000 5.868 1.00 95.75 325 VAL A CA 1
ATOM 2331 C C . VAL A 1 325 ? 12.493 -9.405 7.134 1.00 95.75 325 VAL A C 1
ATOM 2333 O O . VAL A 1 325 ? 11.434 -8.781 7.074 1.00 95.75 325 VAL A O 1
ATOM 2336 N N . ASP A 1 326 ? 13.173 -9.581 8.267 1.00 97.06 326 ASP A N 1
ATOM 2337 C CA . ASP A 1 326 ? 12.778 -8.992 9.549 1.00 97.06 326 ASP A CA 1
ATOM 2338 C C . ASP A 1 326 ? 12.826 -7.461 9.523 1.00 97.06 326 ASP A C 1
ATOM 2340 O O . ASP A 1 326 ? 13.774 -6.861 9.013 1.00 97.06 326 ASP A O 1
ATOM 2344 N N . GLY A 1 327 ? 11.811 -6.834 10.116 1.00 93.75 327 GLY A N 1
ATOM 2345 C CA . GLY A 1 327 ? 11.688 -5.383 10.217 1.00 93.75 327 GLY A CA 1
ATOM 2346 C C . GLY A 1 327 ? 11.340 -4.708 8.891 1.00 93.75 327 GLY A C 1
ATOM 2347 O O . GLY A 1 327 ? 11.622 -3.523 8.729 1.00 93.75 327 GLY A O 1
ATOM 2348 N N . TYR A 1 328 ? 10.773 -5.444 7.930 1.00 96.31 328 TYR A N 1
ATOM 2349 C CA . TYR A 1 328 ? 10.361 -4.867 6.652 1.00 96.31 328 TYR A CA 1
ATOM 2350 C C . TYR A 1 328 ? 9.216 -3.867 6.845 1.00 96.31 328 TYR A C 1
ATOM 2352 O O . TYR A 1 328 ? 8.215 -4.191 7.477 1.00 96.31 328 TYR A O 1
ATOM 2360 N N . ILE A 1 329 ? 9.354 -2.675 6.268 1.00 95.75 329 ILE A N 1
ATOM 2361 C CA . ILE A 1 329 ? 8.348 -1.609 6.310 1.00 95.75 329 ILE A CA 1
ATOM 2362 C C . ILE A 1 329 ? 7.718 -1.518 4.921 1.00 95.75 329 ILE A C 1
ATOM 2364 O O . ILE A 1 329 ? 8.451 -1.390 3.935 1.00 95.75 329 ILE A O 1
ATOM 2368 N N . LEU A 1 330 ? 6.387 -1.594 4.833 1.00 95.06 330 LEU A N 1
ATOM 2369 C CA . LEU A 1 330 ? 5.686 -1.404 3.565 1.00 95.06 330 LEU A CA 1
ATOM 2370 C C . LEU A 1 330 ? 6.026 -0.021 2.985 1.00 95.06 330 LEU A C 1
ATOM 2372 O O . LEU A 1 330 ? 5.916 0.986 3.688 1.00 95.06 330 LEU A O 1
ATOM 2376 N N . PRO A 1 331 ? 6.408 0.071 1.700 1.00 90.88 331 PRO A N 1
ATOM 2377 C CA . PRO A 1 331 ? 6.478 1.362 1.034 1.00 90.88 331 PRO A CA 1
ATOM 2378 C C . PRO A 1 331 ? 5.065 1.939 0.869 1.00 90.88 331 PRO A C 1
ATOM 2380 O O . PRO A 1 331 ? 4.065 1.239 1.045 1.00 90.88 331 PRO A O 1
ATOM 2383 N N . ALA A 1 332 ? 4.975 3.218 0.508 1.00 87.50 332 ALA A N 1
ATOM 2384 C CA . ALA A 1 332 ? 3.699 3.842 0.168 1.00 87.50 332 ALA A CA 1
ATOM 2385 C C . ALA A 1 332 ? 2.982 3.091 -0.972 1.00 87.50 332 ALA A C 1
ATOM 2387 O O . ALA A 1 332 ? 3.636 2.488 -1.824 1.00 87.50 332 ALA A O 1
ATOM 2388 N N . ASN A 1 333 ? 1.650 3.202 -1.009 1.00 86.75 333 ASN A N 1
ATOM 2389 C CA . ASN A 1 333 ? 0.770 2.627 -2.041 1.00 86.75 333 ASN A CA 1
ATOM 2390 C C . ASN A 1 333 ? 0.675 1.091 -2.052 1.00 86.75 333 ASN A C 1
ATOM 2392 O O . ASN A 1 333 ? 0.196 0.539 -3.028 1.00 86.75 333 ASN A O 1
ATOM 2396 N N . ILE A 1 334 ? 1.135 0.403 -1.003 1.00 93.31 334 ILE A N 1
ATOM 2397 C CA . ILE A 1 334 ? 0.912 -1.040 -0.838 1.00 93.31 334 ILE A CA 1
ATOM 2398 C C . ILE A 1 334 ? -0.081 -1.267 0.299 1.00 93.31 334 ILE A C 1
ATOM 2400 O O . ILE A 1 334 ? 0.116 -0.742 1.394 1.00 93.31 334 ILE A O 1
ATOM 2404 N N . GLU A 1 335 ? -1.106 -2.091 0.073 1.00 94.62 335 GLU A N 1
ATOM 2405 C CA . GLU A 1 335 ? -2.170 -2.329 1.058 1.00 94.62 335 GLU A CA 1
ATOM 2406 C C . GLU A 1 335 ? -1.954 -3.583 1.911 1.00 94.62 335 GLU A C 1
ATOM 2408 O O . GLU A 1 335 ? -2.531 -3.683 2.992 1.00 94.62 335 GLU A O 1
ATOM 2413 N N . ASN A 1 336 ? -1.183 -4.572 1.447 1.00 95.94 336 ASN A N 1
ATOM 2414 C CA . ASN A 1 336 ? -1.094 -5.872 2.117 1.00 95.94 336 ASN A CA 1
ATOM 2415 C C . ASN A 1 336 ? 0.349 -6.272 2.443 1.00 95.94 336 ASN A C 1
ATOM 2417 O O . ASN A 1 336 ? 1.209 -6.326 1.562 1.00 95.94 336 ASN A O 1
ATOM 2421 N N . LEU A 1 337 ? 0.588 -6.680 3.690 1.00 98.19 337 LEU A N 1
ATOM 2422 C CA . LEU A 1 337 ? 1.834 -7.311 4.124 1.00 98.19 337 LEU A CA 1
ATOM 2423 C C . LEU A 1 337 ? 1.562 -8.734 4.613 1.00 98.19 337 LEU A C 1
ATOM 2425 O O . LEU A 1 337 ? 0.707 -8.962 5.464 1.00 98.19 337 LEU A O 1
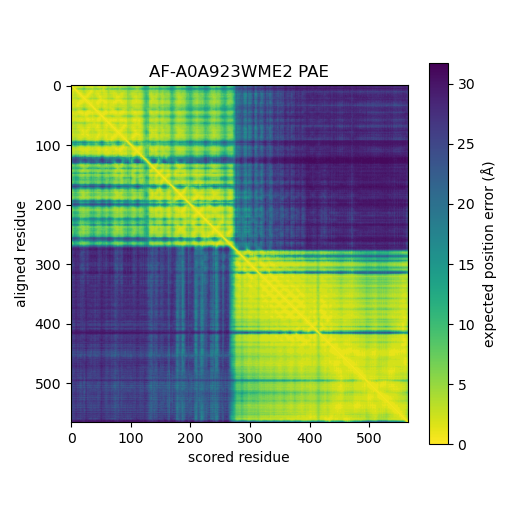ATOM 2429 N N . ILE A 1 338 ? 2.333 -9.694 4.109 1.00 97.50 338 ILE A N 1
ATOM 2430 C CA . ILE A 1 338 ? 2.406 -11.054 4.644 1.00 97.50 338 ILE A CA 1
ATOM 2431 C C . ILE A 1 338 ? 3.843 -11.332 5.075 1.00 97.50 338 ILE A C 1
ATOM 2433 O O . ILE A 1 338 ? 4.766 -11.223 4.266 1.00 97.50 338 ILE A O 1
ATOM 2437 N N . LEU A 1 339 ? 4.042 -11.752 6.321 1.00 97.94 339 LEU A N 1
ATOM 2438 C CA . LEU A 1 339 ? 5.329 -12.276 6.768 1.00 97.94 339 LEU A CA 1
ATOM 2439 C C . LEU A 1 339 ? 5.462 -13.733 6.310 1.00 97.94 339 LEU A C 1
ATOM 2441 O O . LEU A 1 339 ? 4.782 -14.622 6.812 1.00 97.94 339 LEU A O 1
ATOM 2445 N N . GLY A 1 340 ? 6.326 -13.982 5.324 1.00 95.56 340 GLY A N 1
ATOM 2446 C CA . GLY A 1 340 ? 6.656 -15.324 4.847 1.00 95.56 340 GLY A CA 1
ATOM 2447 C C . GLY A 1 340 ? 7.464 -16.080 5.899 1.00 95.56 340 GLY A C 1
ATOM 2448 O O . GLY A 1 340 ? 6.911 -16.869 6.659 1.00 95.56 340 GLY A O 1
ATOM 2449 N N . THR A 1 341 ? 8.770 -15.813 5.968 1.00 94.69 341 THR A N 1
ATOM 2450 C CA . THR A 1 341 ? 9.659 -16.339 7.026 1.00 94.69 341 THR A CA 1
ATOM 2451 C C . THR A 1 341 ? 10.118 -15.291 8.037 1.00 94.69 341 THR A C 1
ATOM 2453 O O . THR A 1 341 ? 10.773 -15.652 9.010 1.00 94.69 341 THR A O 1
ATOM 2456 N N . ALA A 1 342 ? 9.828 -14.009 7.799 1.00 97.50 342 ALA A N 1
ATOM 2457 C CA . ALA A 1 342 ? 10.130 -12.938 8.745 1.00 97.50 342 ALA A CA 1
ATOM 2458 C C . ALA A 1 342 ? 9.285 -13.074 10.018 1.00 97.50 342 ALA A C 1
ATOM 2460 O O . ALA A 1 342 ? 8.191 -13.628 9.988 1.00 97.50 342 ALA A O 1
ATOM 2461 N N . LEU A 1 343 ? 9.769 -12.528 11.125 1.00 98.25 343 LEU A N 1
ATOM 2462 C CA . LEU A 1 343 ? 9.062 -12.434 12.399 1.00 98.25 343 LEU A CA 1
ATOM 2463 C C . LEU A 1 343 ? 8.688 -10.995 12.753 1.00 98.25 343 LEU A C 1
ATOM 2465 O O . LEU A 1 343 ? 8.099 -10.755 13.800 1.00 98.25 343 LEU A O 1
ATOM 2469 N N . SER A 1 344 ? 9.022 -10.011 11.923 1.00 98.44 344 SER A N 1
ATOM 2470 C CA . SER A 1 344 ? 8.590 -8.634 12.156 1.00 98.44 344 SER A CA 1
ATOM 2471 C C . SER A 1 344 ? 8.377 -7.850 10.872 1.00 98.44 344 SER A C 1
ATOM 2473 O O . SER A 1 344 ? 9.097 -8.047 9.891 1.00 98.44 344 SER A O 1
ATOM 2475 N N . GLY A 1 345 ? 7.410 -6.936 10.904 1.00 98.00 345 GLY A N 1
ATOM 2476 C CA . GLY A 1 345 ? 7.153 -6.006 9.813 1.00 98.00 345 GLY A CA 1
ATOM 2477 C C . GLY A 1 345 ? 6.170 -4.900 10.185 1.00 98.00 345 GLY A C 1
ATOM 2478 O O . GLY A 1 345 ? 5.469 -4.984 11.196 1.00 98.00 345 GLY A O 1
ATOM 2479 N N . SER A 1 346 ? 6.152 -3.860 9.360 1.00 98.19 346 SER A N 1
ATOM 2480 C CA . SER A 1 346 ? 5.350 -2.656 9.550 1.00 98.19 346 SER A CA 1
ATOM 2481 C C . SER A 1 346 ? 4.545 -2.326 8.300 1.00 98.19 346 SER A C 1
ATOM 2483 O O . SER A 1 346 ? 5.035 -2.512 7.183 1.00 98.19 346 SER A O 1
ATOM 2485 N N . GLY A 1 347 ? 3.337 -1.807 8.493 1.00 98.19 347 GLY A N 1
ATOM 2486 C CA . GLY A 1 347 ? 2.568 -1.150 7.449 1.00 98.19 347 GLY A CA 1
ATOM 2487 C C . GLY A 1 347 ? 3.081 0.258 7.129 1.00 98.19 347 GLY A C 1
ATOM 2488 O O . GLY A 1 347 ? 4.248 0.586 7.368 1.00 98.19 347 GLY A O 1
ATOM 2489 N N . ASN A 1 348 ? 2.210 1.064 6.534 1.00 94.50 348 ASN A N 1
ATOM 2490 C CA . ASN A 1 348 ? 2.438 2.428 6.070 1.00 94.50 348 ASN A CA 1
ATOM 2491 C C . ASN A 1 348 ? 1.308 3.357 6.566 1.00 94.50 348 ASN A C 1
ATOM 2493 O O . ASN A 1 348 ? 0.776 3.139 7.647 1.00 94.50 348 ASN A O 1
ATOM 2497 N N . ASP A 1 349 ? 0.997 4.427 5.825 1.00 96.12 349 ASP A N 1
ATOM 2498 C CA . ASP A 1 349 ? -0.039 5.404 6.202 1.00 96.12 349 ASP A CA 1
ATOM 2499 C C . ASP A 1 349 ? -1.455 5.050 5.682 1.00 96.12 349 ASP A C 1
ATOM 2501 O O . ASP A 1 349 ? -2.391 5.850 5.803 1.00 96.12 349 ASP A O 1
ATOM 2505 N N . LEU A 1 350 ? -1.615 3.902 5.016 1.00 94.88 350 LEU A N 1
ATOM 2506 C CA . LEU A 1 350 ? -2.884 3.414 4.470 1.00 94.88 350 LEU A CA 1
ATOM 2507 C C . LEU A 1 350 ? -3.556 2.442 5.442 1.00 94.88 350 LEU A C 1
ATOM 2509 O O . LEU A 1 350 ? -2.914 1.866 6.299 1.00 94.88 350 LEU A O 1
ATOM 2513 N N . ALA A 1 351 ? -4.843 2.160 5.225 1.00 96.94 351 ALA A N 1
ATOM 2514 C CA . ALA A 1 351 ? -5.510 1.038 5.886 1.00 96.94 351 ALA A CA 1
ATOM 2515 C C . ALA A 1 351 ? -4.959 -0.300 5.356 1.00 96.94 351 ALA A C 1
ATOM 2517 O O . ALA A 1 351 ? -5.401 -0.795 4.312 1.00 96.94 351 ALA A O 1
ATOM 2518 N N . ASN A 1 352 ? -3.974 -0.867 6.048 1.00 98.00 352 ASN A N 1
ATOM 2519 C CA . ASN A 1 352 ? -3.270 -2.075 5.655 1.00 98.00 352 ASN A CA 1
ATOM 2520 C C . ASN A 1 352 ? -3.914 -3.353 6.202 1.00 98.00 352 ASN A C 1
ATOM 2522 O O . ASN A 1 352 ? -4.507 -3.393 7.279 1.00 98.00 352 ASN A O 1
ATOM 2526 N N . GLN A 1 353 ? -3.740 -4.450 5.465 1.00 98.25 353 GLN A N 1
ATOM 2527 C CA . GLN A 1 353 ? -3.963 -5.805 5.967 1.00 98.25 353 GLN A CA 1
ATOM 2528 C C . GLN A 1 353 ? -2.610 -6.467 6.211 1.00 98.25 353 GLN A C 1
ATOM 2530 O O . GLN A 1 353 ? -1.876 -6.783 5.271 1.00 98.25 353 GLN A O 1
ATOM 2535 N N . ILE A 1 354 ? -2.282 -6.689 7.480 1.00 98.69 354 ILE A N 1
ATOM 2536 C CA . ILE A 1 354 ? -1.007 -7.255 7.909 1.00 98.69 354 ILE A CA 1
ATOM 2537 C C . ILE A 1 354 ? -1.250 -8.641 8.489 1.00 98.69 354 ILE A C 1
ATOM 2539 O O . ILE A 1 354 ? -2.006 -8.819 9.444 1.00 98.69 354 ILE A O 1
ATOM 2543 N N . ARG A 1 355 ? -0.587 -9.641 7.912 1.00 98.38 355 ARG A N 1
ATOM 2544 C CA . ARG A 1 355 ? -0.676 -11.034 8.340 1.00 98.38 355 ARG A CA 1
ATOM 2545 C C . ARG A 1 355 ? 0.703 -11.587 8.693 1.00 98.38 355 ARG A C 1
ATOM 2547 O O . ARG A 1 355 ? 1.596 -11.619 7.848 1.00 98.38 355 ARG A O 1
ATOM 2554 N N . GLY A 1 356 ? 0.835 -12.065 9.922 1.00 98.06 356 GLY A N 1
ATOM 2555 C CA . GLY A 1 356 ? 1.969 -12.822 10.426 1.00 98.06 356 GLY A CA 1
ATOM 2556 C C . GLY A 1 356 ? 2.041 -14.262 9.901 1.00 98.06 356 GLY A C 1
ATOM 2557 O O . GLY A 1 356 ? 1.406 -14.637 8.907 1.00 98.06 356 GLY A O 1
ATOM 2558 N N . ASN A 1 357 ? 2.834 -15.079 10.582 1.00 95.00 357 ASN A N 1
ATOM 2559 C CA . ASN A 1 357 ? 3.006 -16.511 10.365 1.00 95.00 357 ASN A CA 1
ATOM 2560 C C . ASN A 1 357 ? 2.863 -17.268 11.695 1.00 95.00 357 ASN A C 1
ATOM 2562 O O . ASN A 1 357 ? 2.348 -16.740 12.660 1.00 95.00 357 ASN A O 1
ATOM 2566 N N . ALA A 1 358 ? 3.246 -18.544 11.736 1.00 94.25 358 ALA A N 1
ATOM 2567 C CA . ALA A 1 358 ? 3.067 -19.371 12.933 1.00 94.25 358 ALA A CA 1
ATOM 2568 C C . ALA A 1 358 ? 4.128 -19.142 14.035 1.00 94.25 358 ALA A C 1
ATOM 2570 O O . ALA A 1 358 ? 4.214 -19.923 14.981 1.00 94.25 358 ALA A O 1
ATOM 2571 N N . GLY A 1 359 ? 5.028 -18.171 13.862 1.00 95.25 359 GLY A N 1
ATOM 2572 C CA . GLY A 1 359 ? 6.036 -17.820 14.860 1.00 95.25 359 GLY A CA 1
ATOM 2573 C C . GLY A 1 359 ? 5.638 -16.569 15.634 1.00 95.25 359 GLY A C 1
ATOM 2574 O O . GLY A 1 359 ? 4.843 -15.786 15.149 1.00 95.25 359 GLY A O 1
ATOM 2575 N N . SER A 1 360 ? 6.279 -16.324 16.781 1.00 96.94 360 SER A N 1
ATOM 2576 C CA . SER A 1 360 ? 6.114 -15.074 17.537 1.00 96.94 360 SER A CA 1
ATOM 2577 C C . SER A 1 360 ? 6.477 -13.851 16.697 1.00 96.94 360 SER A C 1
ATOM 2579 O O . SER A 1 360 ? 7.659 -13.571 16.468 1.00 96.94 360 SER A O 1
ATOM 2581 N N . ASN A 1 361 ? 5.466 -13.124 16.242 1.00 98.50 361 ASN A N 1
ATOM 2582 C CA . ASN A 1 361 ? 5.602 -11.984 15.362 1.00 98.50 361 ASN A CA 1
ATOM 2583 C C . ASN A 1 361 ? 5.565 -10.655 16.116 1.00 98.50 361 ASN A C 1
ATOM 2585 O O . ASN A 1 361 ? 4.952 -10.506 17.167 1.00 98.50 361 ASN A O 1
ATOM 2589 N N . THR A 1 362 ? 6.226 -9.646 15.557 1.00 98.69 362 THR A N 1
ATOM 2590 C CA . THR A 1 362 ? 6.041 -8.241 15.928 1.00 98.69 362 THR A CA 1
ATOM 2591 C C . THR A 1 362 ? 5.448 -7.493 14.739 1.00 98.69 362 THR A C 1
ATOM 2593 O O . THR A 1 362 ? 6.136 -7.277 13.740 1.00 98.69 362 THR A O 1
ATOM 2596 N N . LEU A 1 363 ? 4.177 -7.117 14.843 1.00 98.81 363 LEU A N 1
ATOM 2597 C CA . LEU A 1 363 ? 3.417 -6.445 13.794 1.00 98.81 363 LEU A CA 1
ATOM 2598 C C . LEU A 1 363 ? 3.151 -4.995 14.197 1.00 98.81 363 LEU A C 1
ATOM 2600 O O . LEU A 1 363 ? 2.664 -4.748 15.299 1.00 98.81 363 LEU A O 1
ATOM 2604 N N . PHE A 1 364 ? 3.445 -4.061 13.296 1.00 98.81 364 PHE A N 1
ATOM 2605 C CA . PHE A 1 364 ? 3.111 -2.645 13.455 1.00 98.81 364 PHE A CA 1
ATOM 2606 C C . PHE A 1 364 ? 2.171 -2.220 12.321 1.00 98.81 364 PHE A C 1
ATOM 2608 O O . PHE A 1 364 ? 2.550 -2.370 11.162 1.00 98.81 364 PHE A O 1
ATOM 2615 N N . GLY A 1 365 ? 0.979 -1.712 12.630 1.00 98.50 365 GLY A N 1
ATOM 2616 C CA . GLY A 1 365 ? 0.015 -1.218 11.639 1.00 98.50 365 GLY A CA 1
ATOM 2617 C C . GLY A 1 365 ? 0.532 0.037 10.952 1.00 98.50 365 GLY A C 1
ATOM 2618 O O . GLY A 1 365 ? 0.853 0.005 9.770 1.00 98.50 365 GLY A O 1
ATOM 2619 N N . GLY A 1 366 ? 0.807 1.072 11.741 1.00 97.94 366 GLY A N 1
ATOM 2620 C CA . GLY A 1 366 ? 1.323 2.339 11.237 1.00 97.94 366 GLY A CA 1
ATOM 2621 C C . GLY A 1 366 ? 0.281 3.426 11.423 1.00 97.94 366 GLY A C 1
ATOM 2622 O O . GLY A 1 366 ? -0.134 3.688 12.552 1.00 97.94 366 GLY A O 1
ATOM 2623 N N . ALA A 1 367 ? -0.090 4.106 10.345 1.00 96.94 367 ALA A N 1
ATOM 2624 C CA . ALA A 1 367 ? -1.242 4.991 10.351 1.00 96.94 367 ALA A CA 1
ATOM 2625 C C . ALA A 1 367 ? -2.318 4.446 9.416 1.00 96.94 367 ALA A C 1
ATOM 2627 O O . ALA A 1 367 ? -2.006 3.822 8.416 1.00 96.94 367 ALA A O 1
ATOM 2628 N N . GLY A 1 368 ? -3.583 4.748 9.693 1.00 97.75 368 GLY A N 1
ATOM 2629 C CA . GLY A 1 368 ? -4.697 4.174 8.942 1.00 97.75 368 GLY A CA 1
ATOM 2630 C C . GLY A 1 368 ? -5.535 3.266 9.831 1.00 97.75 368 GLY A C 1
ATOM 2631 O O . GLY A 1 368 ? -5.350 3.228 11.034 1.00 97.75 368 GLY A O 1
ATOM 2632 N N . ASN A 1 369 ? -6.536 2.609 9.249 1.00 98.00 369 ASN A N 1
ATOM 2633 C CA . ASN A 1 369 ? -7.398 1.690 9.993 1.00 98.00 369 ASN A CA 1
ATOM 2634 C C . ASN A 1 369 ? -7.007 0.259 9.624 1.00 98.00 369 ASN A C 1
ATOM 2636 O O . ASN A 1 369 ? -7.524 -0.289 8.641 1.00 98.00 369 ASN A O 1
ATOM 2640 N N . ASP A 1 370 ? -6.083 -0.317 10.379 1.00 98.69 370 ASP A N 1
ATOM 2641 C CA . ASP A 1 370 ? -5.377 -1.535 10.005 1.00 98.69 370 ASP A CA 1
ATOM 2642 C C . ASP A 1 370 ? -6.077 -2.812 10.470 1.00 98.69 370 ASP A C 1
ATOM 2644 O O . ASP A 1 370 ? -6.813 -2.859 11.458 1.00 98.69 370 ASP A O 1
ATOM 2648 N N . TRP A 1 371 ? -5.830 -3.894 9.734 1.00 98.50 371 TRP A N 1
ATOM 2649 C CA . TRP A 1 371 ? -6.293 -5.242 10.043 1.00 98.50 371 TRP A CA 1
ATOM 2650 C C . TRP A 1 371 ? -5.088 -6.142 10.292 1.00 98.50 371 TRP A C 1
ATOM 2652 O O . TRP A 1 371 ? -4.391 -6.521 9.351 1.00 98.50 371 TRP A O 1
ATOM 2662 N N . LEU A 1 372 ? -4.853 -6.507 11.553 1.00 98.81 372 LEU A N 1
ATOM 2663 C CA . LEU A 1 372 ? -3.650 -7.219 11.985 1.00 98.81 372 LEU A CA 1
ATOM 2664 C C . LEU A 1 372 ? -3.989 -8.647 12.420 1.00 98.81 372 LEU A C 1
ATOM 2666 O O . LEU A 1 372 ? -4.797 -8.860 13.320 1.00 98.81 372 LEU A O 1
ATOM 2670 N N . THR A 1 373 ? -3.376 -9.641 11.783 1.00 98.44 373 THR A N 1
ATOM 2671 C CA . THR A 1 373 ? -3.558 -11.067 12.099 1.00 98.44 373 THR A CA 1
ATOM 2672 C C . THR A 1 373 ? -2.216 -11.681 12.486 1.00 98.44 373 THR A C 1
ATOM 2674 O O . THR A 1 373 ? -1.371 -11.848 11.609 1.00 98.44 373 THR A O 1
ATOM 2677 N N . GLY A 1 374 ? -2.031 -12.028 13.761 1.00 96.19 374 GLY A N 1
ATOM 2678 C CA . GLY A 1 374 ? -0.814 -12.675 14.274 1.00 96.19 374 GLY A CA 1
ATOM 2679 C C . GLY A 1 374 ? -0.661 -14.132 13.819 1.00 96.19 374 GLY A C 1
ATOM 2680 O O . GLY A 1 374 ? 0.282 -14.450 13.104 1.00 96.19 374 GLY A O 1
ATOM 2681 N N . LEU A 1 375 ? -1.720 -14.929 14.026 1.00 94.31 375 LEU A N 1
ATOM 2682 C CA . LEU A 1 375 ? -1.816 -16.390 13.854 1.00 94.31 375 LEU A CA 1
ATOM 2683 C C . LEU A 1 375 ? -1.365 -17.168 15.100 1.00 94.31 375 LEU A C 1
ATOM 2685 O O . LEU A 1 375 ? -1.982 -17.011 16.143 1.00 94.31 375 LEU A O 1
ATOM 2689 N N . GLU A 1 376 ? -0.422 -18.102 14.964 1.00 92.12 376 GLU A N 1
ATOM 2690 C CA . GLU A 1 376 ? 0.067 -18.917 16.082 1.00 92.12 376 GLU A CA 1
ATOM 2691 C C . GLU A 1 376 ? 1.331 -18.278 16.663 1.00 92.12 376 GLU A C 1
ATOM 2693 O O . GLU A 1 376 ? 2.089 -17.641 15.940 1.00 92.12 376 GLU A O 1
ATOM 2698 N N . GLY A 1 377 ? 1.621 -18.559 17.932 1.00 93.81 377 GLY A N 1
ATOM 2699 C CA . GLY A 1 377 ? 2.762 -17.984 18.639 1.00 93.81 377 GLY A CA 1
ATOM 2700 C C . GLY A 1 377 ? 2.327 -16.900 19.618 1.00 93.81 377 GLY A C 1
ATOM 2701 O O . GLY A 1 377 ? 1.148 -16.627 19.773 1.00 93.81 377 GLY A O 1
ATOM 2702 N N . SER A 1 378 ? 3.293 -16.351 20.359 1.00 96.38 378 SER A N 1
ATOM 2703 C CA . SER A 1 378 ? 3.057 -15.172 21.205 1.00 96.38 378 SER A CA 1
ATOM 2704 C C . SER A 1 378 ? 3.454 -13.925 20.434 1.00 96.38 378 SER A C 1
ATOM 2706 O O . SER A 1 378 ? 4.656 -13.704 20.232 1.00 96.38 378 SER A O 1
ATOM 2708 N N . ASP A 1 379 ? 2.473 -13.138 20.021 1.00 98.00 379 ASP A N 1
ATOM 2709 C CA . ASP A 1 379 ? 2.659 -11.997 19.139 1.00 98.00 379 ASP A CA 1
ATOM 2710 C C . ASP A 1 379 ? 2.672 -10.667 19.891 1.00 98.00 379 ASP A C 1
ATOM 2712 O O . ASP A 1 379 ? 2.056 -10.478 20.939 1.00 98.00 379 ASP A O 1
ATOM 2716 N N . LYS A 1 380 ? 3.371 -9.689 19.324 1.00 98.50 380 LYS A N 1
ATOM 2717 C CA . LYS A 1 380 ? 3.245 -8.286 19.700 1.00 98.50 380 LYS A CA 1
ATOM 2718 C C . LYS A 1 380 ? 2.591 -7.540 18.547 1.00 98.50 380 LYS A C 1
ATOM 2720 O O . LYS A 1 380 ? 3.189 -7.421 17.481 1.00 98.50 380 LYS A O 1
ATOM 2725 N N . ILE A 1 381 ? 1.391 -7.025 18.777 1.00 98.88 381 ILE A N 1
ATOM 2726 C CA . ILE A 1 381 ? 0.583 -6.331 17.776 1.00 98.88 381 ILE A CA 1
ATOM 2727 C C . ILE A 1 381 ? 0.397 -4.886 18.228 1.00 98.88 381 ILE A C 1
ATOM 2729 O O . ILE A 1 381 ? -0.212 -4.624 19.262 1.00 98.88 381 ILE A O 1
ATOM 2733 N N . ASP A 1 382 ? 0.928 -3.956 17.448 1.00 98.81 382 ASP A N 1
ATOM 2734 C CA . ASP A 1 382 ? 0.769 -2.522 17.655 1.00 98.81 382 ASP A CA 1
ATOM 2735 C C . ASP A 1 382 ? -0.011 -1.938 16.473 1.00 98.81 382 ASP A C 1
ATOM 2737 O O . ASP A 1 382 ? 0.505 -1.962 15.359 1.00 98.81 382 ASP A O 1
ATOM 2741 N N . GLY A 1 383 ? -1.250 -1.479 16.675 1.00 98.56 383 GLY A N 1
ATOM 2742 C CA . GLY A 1 383 ? -2.062 -0.928 15.576 1.00 98.56 383 GLY A CA 1
ATOM 2743 C C . GLY A 1 383 ? -1.510 0.409 15.089 1.00 98.56 383 GLY A C 1
ATOM 2744 O O . GLY A 1 383 ? -1.214 0.576 13.914 1.00 98.56 383 GLY A O 1
ATOM 2745 N N . GLY A 1 384 ? -1.180 1.294 16.024 1.00 98.50 384 GLY A N 1
ATOM 2746 C CA . GLY A 1 384 ? -0.605 2.595 15.720 1.00 98.50 384 GLY A CA 1
ATOM 2747 C C . GLY A 1 384 ? -1.660 3.687 15.800 1.00 98.50 384 GLY A C 1
ATOM 2748 O O . GLY A 1 384 ? -2.253 3.892 16.857 1.00 98.50 384 GLY A O 1
ATOM 2749 N N . SER A 1 385 ? -1.809 4.486 14.747 1.00 97.62 385 SER A N 1
ATOM 2750 C CA . SER A 1 385 ? -2.782 5.577 14.731 1.00 97.62 385 SER A CA 1
ATOM 2751 C C . SER A 1 385 ? -3.927 5.303 13.771 1.00 97.62 385 SER A C 1
ATOM 2753 O O . SER A 1 385 ? -3.708 5.225 12.569 1.00 97.62 385 SER A O 1
ATOM 2755 N N . GLY A 1 386 ? -5.150 5.354 14.284 1.00 97.31 386 GLY A N 1
ATOM 2756 C CA . GLY A 1 386 ? -6.372 5.171 13.514 1.00 97.31 386 GLY A CA 1
ATOM 2757 C C . GLY A 1 386 ? -7.339 4.295 14.292 1.00 97.31 386 GLY A C 1
ATOM 2758 O O . GLY A 1 386 ? -7.367 4.375 15.518 1.00 97.31 386 GLY A O 1
ATOM 2759 N N . LEU A 1 387 ? -8.193 3.555 13.588 1.00 97.50 387 LEU A N 1
ATOM 2760 C CA . LEU A 1 387 ? -9.084 2.558 14.178 1.00 97.50 387 LEU A CA 1
ATOM 2761 C C . LEU A 1 387 ? -8.619 1.165 13.761 1.00 97.50 387 LEU A C 1
ATOM 2763 O O . LEU A 1 387 ? -9.001 0.678 12.691 1.00 97.50 387 LEU A O 1
ATOM 2767 N N . ASP A 1 388 ? -7.865 0.518 14.639 1.00 98.69 388 ASP A N 1
ATOM 2768 C CA . ASP A 1 388 ? -7.164 -0.716 14.312 1.00 98.69 388 ASP A CA 1
ATOM 2769 C C . ASP A 1 388 ? -7.894 -1.950 14.842 1.00 98.69 388 ASP A C 1
ATOM 2771 O O . ASP A 1 388 ? -8.516 -1.956 15.912 1.00 98.69 388 ASP A O 1
ATOM 2775 N N . THR A 1 389 ? -7.846 -3.021 14.052 1.00 98.69 389 THR A N 1
ATOM 2776 C CA . THR A 1 389 ? -8.537 -4.281 14.323 1.00 98.69 389 THR A CA 1
ATOM 2777 C C . THR A 1 389 ? -7.560 -5.447 14.332 1.00 98.69 389 THR A C 1
ATOM 2779 O O . THR A 1 389 ? -7.060 -5.863 13.289 1.00 98.69 389 THR A O 1
ATOM 2782 N N . ALA A 1 390 ? -7.362 -6.053 15.502 1.00 98.75 390 ALA A N 1
ATOM 2783 C CA . ALA A 1 390 ? -6.718 -7.357 15.599 1.00 98.75 390 ALA A CA 1
ATOM 2784 C C . ALA A 1 390 ? -7.718 -8.472 15.252 1.00 98.75 390 ALA A C 1
ATOM 2786 O O . ALA A 1 390 ? -8.875 -8.438 15.677 1.00 98.75 390 ALA A O 1
ATOM 2787 N N . VAL A 1 391 ? -7.294 -9.468 14.480 1.00 98.31 391 VAL A N 1
ATOM 2788 C CA . VAL A 1 391 ? -8.166 -10.520 13.943 1.00 98.31 391 VAL A CA 1
ATOM 2789 C C . VAL A 1 391 ? -7.731 -11.886 14.447 1.00 98.31 391 VAL A C 1
ATOM 2791 O O . VAL A 1 391 ? -6.574 -12.269 14.302 1.00 98.31 391 VAL A O 1
ATOM 2794 N N . TYR A 1 392 ? -8.701 -12.633 14.962 1.00 96.00 392 TYR A N 1
ATOM 2795 C CA . TYR A 1 392 ? -8.533 -13.968 15.521 1.00 96.00 392 TYR A CA 1
ATOM 2796 C C . TYR A 1 392 ? -9.553 -14.917 14.895 1.00 96.00 392 TYR A C 1
ATOM 2798 O O . TYR A 1 392 ? -10.681 -14.527 14.578 1.00 96.00 392 TYR A O 1
ATOM 2806 N N . ALA A 1 393 ? -9.150 -16.170 14.697 1.00 92.62 393 ALA A N 1
ATOM 2807 C CA . ALA A 1 393 ? -9.997 -17.207 14.107 1.00 92.62 393 ALA A CA 1
ATOM 2808 C C . ALA A 1 393 ? -10.824 -17.960 15.164 1.00 92.62 393 ALA A C 1
ATOM 2810 O O . ALA A 1 393 ? -11.574 -18.877 14.836 1.00 92.62 393 ALA A O 1
ATOM 2811 N N . GLU A 1 394 ? -10.671 -17.607 16.433 1.00 93.19 394 GLU A N 1
ATOM 2812 C CA . GLU A 1 394 ? -11.339 -18.194 17.580 1.00 93.19 394 GLU A CA 1
ATOM 2813 C C . GLU A 1 394 ? -12.753 -17.618 17.776 1.00 93.19 394 GLU A C 1
ATOM 2815 O O . GLU A 1 394 ? -13.128 -16.577 17.229 1.00 93.19 394 GLU A O 1
ATOM 2820 N N . PHE A 1 395 ? -13.559 -18.310 18.581 1.00 95.44 395 PHE A N 1
ATOM 2821 C CA . PHE A 1 395 ? -14.851 -17.820 19.067 1.00 95.44 395 PHE A CA 1
ATOM 2822 C C . PHE A 1 395 ? -14.677 -17.119 20.419 1.00 95.44 395 PHE A C 1
ATOM 2824 O O . PHE A 1 395 ? -13.777 -17.459 21.189 1.00 95.44 395 PHE A O 1
ATOM 2831 N N . ALA A 1 396 ? -15.586 -16.209 20.781 1.00 95.19 396 ALA A N 1
ATOM 2832 C CA . ALA A 1 396 ? -15.543 -15.524 22.084 1.00 95.19 396 ALA A CA 1
ATOM 2833 C C . ALA A 1 396 ? -15.515 -16.474 23.292 1.00 95.19 396 ALA A C 1
ATOM 2835 O O . ALA A 1 396 ? -14.921 -16.178 24.334 1.00 95.19 396 ALA A O 1
ATOM 2836 N N . ALA A 1 397 ? -16.138 -17.647 23.159 1.00 94.94 397 ALA A N 1
ATOM 2837 C CA . ALA A 1 397 ? -16.121 -18.672 24.194 1.00 94.94 397 ALA A CA 1
ATOM 2838 C C . ALA A 1 397 ? -14.707 -19.189 24.507 1.00 94.94 397 ALA A C 1
ATOM 2840 O O . ALA A 1 397 ? -14.486 -19.626 25.637 1.00 94.94 397 ALA A O 1
ATOM 2841 N N . ASP A 1 398 ? -13.760 -19.052 23.579 1.00 94.38 398 ASP A N 1
ATOM 2842 C CA . ASP A 1 398 ? -12.424 -19.647 23.632 1.00 94.38 398 ASP A CA 1
ATOM 2843 C C . ASP A 1 398 ? -11.301 -18.615 23.795 1.00 94.38 398 ASP A C 1
ATOM 2845 O O . ASP A 1 398 ? -10.149 -19.004 23.953 1.00 94.38 398 ASP A O 1
ATOM 2849 N N . VAL A 1 399 ? -11.613 -17.317 23.845 1.00 95.19 399 VAL A N 1
ATOM 2850 C CA . VAL A 1 399 ? -10.625 -16.234 23.991 1.00 95.19 399 VAL A CA 1
ATOM 2851 C C . VAL A 1 399 ? -10.717 -15.583 25.369 1.00 95.19 399 VAL A C 1
ATOM 2853 O O . VAL A 1 399 ? -11.805 -15.377 25.915 1.00 95.19 399 VAL A O 1
ATOM 2856 N N . THR A 1 400 ? -9.566 -15.259 25.951 1.00 95.44 400 THR A N 1
ATOM 2857 C CA . THR A 1 400 ? -9.454 -14.397 27.132 1.00 95.44 400 THR A CA 1
ATOM 2858 C C . THR A 1 400 ? -8.771 -13.100 26.737 1.00 95.44 400 THR A C 1
ATOM 2860 O O . THR A 1 400 ? -7.682 -13.132 26.177 1.00 95.44 400 THR A O 1
ATOM 2863 N N . VAL A 1 401 ? -9.389 -11.971 27.079 1.00 97.12 401 VAL A N 1
ATOM 2864 C CA . VAL A 1 401 ? -8.790 -10.638 26.960 1.00 97.12 401 VAL A CA 1
ATO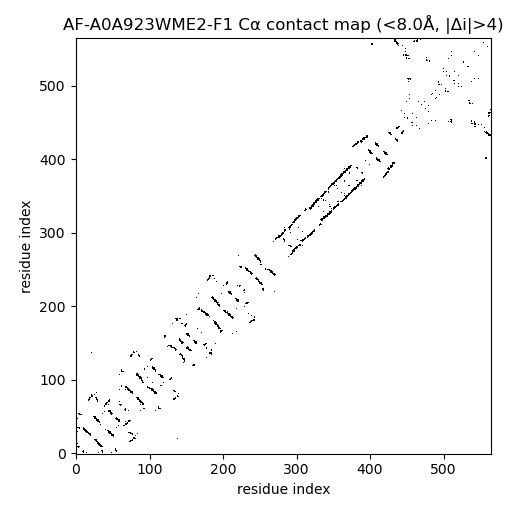M 2865 C C . VAL A 1 401 ? -8.596 -10.085 28.364 1.00 97.12 401 VAL A C 1
ATOM 2867 O O . VAL A 1 401 ? -9.492 -10.189 29.207 1.00 97.12 401 VAL A O 1
ATOM 2870 N N . LYS A 1 402 ? -7.419 -9.528 28.641 1.00 96.62 402 LYS A N 1
ATOM 2871 C CA . LYS A 1 402 ? -7.099 -8.930 29.936 1.00 96.62 402 LYS A CA 1
ATOM 2872 C C . LYS A 1 402 ? -6.337 -7.629 29.750 1.00 96.62 402 LYS A C 1
ATOM 2874 O O . LYS A 1 402 ? -5.278 -7.625 29.131 1.00 96.62 402 LYS A O 1
ATOM 2879 N N . LYS A 1 403 ? -6.829 -6.549 30.352 1.00 96.81 403 LYS A N 1
ATOM 2880 C CA . LYS A 1 403 ? -6.131 -5.262 30.352 1.00 96.81 403 LYS A CA 1
ATOM 2881 C C . LYS A 1 403 ? -4.802 -5.363 31.101 1.00 96.81 403 LYS A C 1
ATOM 2883 O O . LYS A 1 403 ? -4.717 -5.967 32.175 1.00 96.81 403 LYS A O 1
ATOM 2888 N N . ILE A 1 404 ? -3.778 -4.743 30.533 1.00 96.81 404 ILE A N 1
ATOM 2889 C CA . ILE A 1 404 ? -2.461 -4.547 31.137 1.00 96.81 404 ILE A CA 1
ATOM 2890 C C . ILE A 1 404 ? -2.076 -3.065 31.050 1.00 96.81 404 ILE A C 1
ATOM 2892 O O . ILE A 1 404 ? -2.807 -2.252 30.481 1.00 96.81 404 ILE A O 1
ATOM 2896 N N . ASP A 1 405 ? -0.936 -2.697 31.633 1.00 94.56 405 ASP A N 1
ATOM 2897 C CA . ASP A 1 405 ? -0.400 -1.350 31.450 1.00 94.56 405 ASP A CA 1
ATOM 2898 C C . ASP A 1 405 ? 0.012 -1.155 29.983 1.00 94.56 405 ASP A C 1
ATOM 2900 O O . ASP A 1 405 ? 0.784 -1.947 29.441 1.00 94.56 405 ASP A O 1
ATOM 2904 N N . GLY A 1 406 ? -0.552 -0.138 29.331 1.00 90.25 406 GLY A N 1
ATOM 2905 C CA . GLY A 1 406 ? -0.290 0.174 27.924 1.00 90.25 406 GLY A CA 1
ATOM 2906 C C . GLY A 1 406 ? -0.950 -0.738 26.879 1.00 90.25 406 GLY A C 1
ATOM 2907 O O . GLY A 1 406 ? -0.616 -0.602 25.705 1.00 90.25 406 GLY A O 1
ATOM 2908 N N . GLY A 1 407 ? -1.869 -1.642 27.249 1.00 96.81 407 GLY A N 1
ATOM 2909 C CA . GLY A 1 407 ? -2.474 -2.542 26.262 1.00 96.81 407 GLY A CA 1
ATOM 2910 C C . GLY A 1 407 ? -3.346 -3.669 26.815 1.00 96.81 407 GLY A C 1
ATOM 2911 O O . GLY A 1 407 ? -3.942 -3.560 27.891 1.00 96.81 407 GLY A O 1
ATOM 2912 N N . PHE A 1 408 ? -3.398 -4.776 26.074 1.00 98.50 408 PHE A N 1
ATOM 2913 C CA . PHE A 1 408 ? -4.161 -5.975 26.414 1.00 98.50 408 PHE A CA 1
ATOM 2914 C C . PHE A 1 408 ? -3.353 -7.241 26.152 1.00 98.50 408 PHE A C 1
ATOM 2916 O O . PHE A 1 408 ? -2.677 -7.351 25.136 1.00 98.50 408 PHE A O 1
ATOM 2923 N N . ASN A 1 409 ? -3.488 -8.217 27.044 1.00 97.62 409 ASN A N 1
ATOM 2924 C CA . ASN A 1 409 ? -3.123 -9.594 26.754 1.00 97.62 409 ASN A CA 1
ATOM 2925 C C . ASN A 1 409 ? -4.328 -10.314 26.154 1.00 97.62 409 ASN A C 1
ATOM 2927 O O . ASN A 1 409 ? -5.419 -10.264 26.736 1.00 97.62 409 ASN A O 1
ATOM 2931 N N . VAL A 1 410 ? -4.113 -11.022 25.053 1.00 97.44 410 VAL A N 1
ATOM 2932 C CA . VAL A 1 410 ? -5.096 -11.901 24.421 1.00 97.44 410 VAL A CA 1
ATOM 2933 C C . VAL A 1 410 ? -4.523 -13.312 24.383 1.00 97.44 410 VAL A C 1
ATOM 2935 O O . VAL A 1 410 ? -3.352 -13.503 24.079 1.00 97.44 410 VAL A O 1
ATOM 2938 N N . SER A 1 411 ? -5.316 -14.310 24.761 1.00 94.12 411 SER A N 1
ATOM 2939 C CA . SER A 1 411 ? -4.891 -15.708 24.671 1.00 94.12 411 SER A CA 1
ATOM 2940 C C . SER A 1 411 ? -6.061 -16.659 24.479 1.00 94.12 411 SER A C 1
ATOM 2942 O O . SER A 1 411 ? -7.184 -16.414 24.941 1.00 94.12 411 SER A O 1
ATOM 2944 N N . ALA A 1 412 ? -5.786 -17.792 23.836 1.00 87.50 412 ALA A N 1
ATOM 2945 C CA . ALA A 1 412 ? -6.721 -18.903 23.786 1.00 87.50 412 ALA A CA 1
ATOM 2946 C C . ALA A 1 412 ? -6.872 -19.528 25.183 1.00 87.50 412 ALA A C 1
ATOM 2948 O O . ALA A 1 412 ? -5.899 -19.823 25.878 1.00 87.50 412 ALA A O 1
ATOM 2949 N N . LYS A 1 413 ? -8.103 -19.827 25.600 1.00 83.06 413 LYS A N 1
ATOM 2950 C CA . LYS A 1 413 ? -8.388 -20.489 26.887 1.00 83.06 413 LYS A CA 1
ATOM 2951 C C . LYS A 1 413 ? -7.778 -21.886 26.977 1.00 83.06 413 LYS A C 1
ATOM 2953 O O . LYS A 1 413 ? -7.546 -22.381 28.079 1.00 83.06 413 LYS A O 1
ATOM 2958 N N . THR A 1 414 ? -7.535 -22.525 25.835 1.00 72.19 414 THR A N 1
ATOM 2959 C CA . THR A 1 414 ? -6.964 -23.872 25.727 1.00 72.19 414 THR A CA 1
ATOM 2960 C C . THR A 1 414 ? -5.433 -23.893 25.717 1.00 72.19 414 THR A C 1
ATOM 2962 O O . THR A 1 414 ? -4.864 -24.944 26.002 1.00 72.19 414 THR A O 1
ATOM 2965 N N . SER A 1 415 ? -4.767 -22.765 25.439 1.00 67.12 415 SER A N 1
ATOM 2966 C CA . SER A 1 415 ? -3.305 -22.614 25.494 1.00 67.12 415 SER A CA 1
ATOM 2967 C C . SER A 1 415 ? -2.955 -21.287 26.164 1.00 67.12 415 SER A C 1
ATOM 2969 O O . SER A 1 415 ? -2.869 -20.251 25.522 1.00 67.12 415 SER A O 1
ATOM 2971 N N . ALA A 1 416 ? -2.729 -21.312 27.479 1.00 65.50 416 ALA A N 1
ATOM 2972 C CA . ALA A 1 416 ? -2.257 -20.132 28.210 1.00 65.50 416 ALA A CA 1
ATOM 2973 C C . ALA A 1 416 ? -0.751 -19.853 28.009 1.00 65.50 416 ALA A C 1
ATOM 2975 O O . ALA A 1 416 ? -0.213 -18.958 28.660 1.00 65.50 416 ALA A O 1
ATOM 2976 N N . ALA A 1 417 ? -0.061 -20.664 27.198 1.00 74.75 417 ALA A N 1
ATOM 2977 C CA . ALA A 1 417 ? 1.362 -20.503 26.913 1.00 74.75 417 ALA A CA 1
ATOM 2978 C C . ALA A 1 417 ? 1.616 -19.454 25.823 1.00 74.75 417 ALA A C 1
ATOM 2980 O O . ALA A 1 417 ? 2.637 -18.775 25.886 1.00 74.75 417 ALA A O 1
ATOM 2981 N N . ASP A 1 418 ? 0.670 -19.304 24.894 1.00 88.31 418 ASP A N 1
ATOM 2982 C CA . ASP A 1 418 ? 0.739 -18.343 23.802 1.00 88.31 418 ASP A CA 1
ATOM 2983 C C . ASP A 1 418 ? -0.107 -17.124 24.177 1.00 88.31 418 ASP A C 1
ATOM 2985 O O . ASP A 1 418 ? -1.317 -17.233 24.406 1.00 88.31 418 ASP A O 1
ATOM 2989 N N . ILE A 1 419 ? 0.559 -15.987 24.376 1.00 94.62 419 ILE A N 1
ATOM 2990 C CA . ILE A 1 419 ? -0.080 -14.741 24.801 1.00 94.62 419 ILE A CA 1
ATOM 2991 C C . ILE A 1 419 ? 0.321 -13.641 23.837 1.00 94.62 419 ILE A C 1
ATOM 2993 O O . ILE A 1 419 ? 1.499 -13.285 23.759 1.00 94.62 419 ILE A O 1
ATOM 2997 N N . ASP A 1 420 ? -0.686 -13.043 23.220 1.00 97.56 420 ASP A N 1
ATOM 2998 C CA . ASP A 1 420 ? -0.518 -11.887 22.362 1.00 97.56 420 ASP A CA 1
ATOM 2999 C C . ASP A 1 420 ? -0.642 -10.610 23.179 1.00 97.56 420 ASP A C 1
ATOM 3001 O O . ASP A 1 420 ? -1.498 -10.486 24.060 1.00 97.56 420 ASP A O 1
ATOM 3005 N N . ILE A 1 421 ? 0.225 -9.650 22.886 1.00 98.44 421 ILE A N 1
ATOM 3006 C CA . ILE A 1 421 ? 0.259 -8.335 23.515 1.00 98.44 421 ILE A CA 1
ATOM 3007 C C . ILE A 1 421 ? -0.185 -7.313 22.479 1.00 98.44 421 ILE A C 1
ATOM 3009 O O . ILE A 1 421 ? 0.517 -7.069 21.498 1.00 98.44 421 ILE A O 1
ATOM 3013 N N . LEU A 1 422 ? -1.337 -6.698 22.728 1.00 98.75 422 LEU A N 1
ATOM 3014 C CA . LEU A 1 422 ? -1.932 -5.678 21.874 1.00 98.75 422 LEU A CA 1
ATOM 3015 C C . LEU A 1 422 ? -1.704 -4.294 22.477 1.00 98.75 422 LEU A C 1
ATOM 3017 O O . LEU A 1 422 ? -2.063 -4.061 23.633 1.00 98.75 422 LEU A O 1
ATOM 3021 N N . SER A 1 423 ? -1.176 -3.365 21.687 1.00 98.56 423 SER A N 1
ATOM 3022 C CA . SER A 1 423 ? -1.105 -1.931 21.991 1.00 98.56 423 SER A CA 1
ATOM 3023 C C . SER A 1 423 ? -1.723 -1.128 20.854 1.00 98.56 423 SER A C 1
ATOM 3025 O O . SER A 1 423 ? -1.640 -1.548 19.708 1.00 98.56 423 SER A O 1
ATOM 3027 N N . ASN A 1 424 ? -2.337 0.019 21.162 1.00 98.25 424 ASN A N 1
ATOM 3028 C CA . ASN A 1 424 ? -2.962 0.890 20.154 1.00 98.25 424 ASN A CA 1
ATOM 3029 C C . ASN A 1 424 ? -3.877 0.115 19.182 1.00 98.25 424 ASN A C 1
ATOM 3031 O O . ASN A 1 424 ? -3.746 0.229 17.974 1.00 98.25 424 ASN A O 1
ATOM 3035 N N . VAL A 1 425 ? -4.717 -0.769 19.727 1.00 98.62 425 VAL A N 1
ATOM 3036 C CA . VAL A 1 425 ? -5.728 -1.521 18.979 1.00 98.62 425 VAL A CA 1
ATOM 3037 C C . VAL A 1 425 ? -7.069 -1.264 19.644 1.00 98.62 425 VAL A C 1
ATOM 3039 O O . VAL A 1 425 ? -7.242 -1.530 20.837 1.00 98.62 425 VAL A O 1
ATOM 3042 N N . GLU A 1 426 ? -8.042 -0.788 18.877 1.00 98.25 426 GLU A N 1
ATOM 3043 C CA . GLU A 1 426 ? -9.362 -0.420 19.391 1.00 98.25 426 GLU A CA 1
ATOM 3044 C C . GLU A 1 426 ? -10.363 -1.570 19.277 1.00 98.25 426 GLU A C 1
ATOM 3046 O O . GLU A 1 426 ? -11.394 -1.568 19.965 1.00 98.25 426 GLU A O 1
ATOM 3051 N N . ARG A 1 427 ? -10.108 -2.537 18.390 1.00 98.25 427 ARG A N 1
ATOM 3052 C CA . ARG A 1 427 ? -11.045 -3.611 18.056 1.00 98.25 427 ARG A CA 1
ATOM 3053 C C . ARG A 1 427 ? -10.357 -4.970 18.011 1.00 98.25 427 ARG A C 1
ATOM 3055 O O . ARG A 1 427 ? -9.267 -5.120 17.474 1.00 98.25 427 ARG A O 1
ATOM 3062 N N . ILE A 1 428 ? -11.059 -5.992 18.489 1.00 98.56 428 ILE A N 1
ATOM 3063 C CA . ILE A 1 428 ? -10.748 -7.389 18.179 1.00 98.56 428 ILE A CA 1
ATOM 3064 C C . ILE A 1 428 ? -11.911 -7.966 17.383 1.00 98.56 428 ILE A C 1
ATOM 3066 O O . ILE A 1 428 ? -13.063 -7.876 17.812 1.00 98.56 428 ILE A O 1
ATOM 3070 N N . LYS A 1 429 ? -11.614 -8.584 16.244 1.00 98.19 429 LYS A N 1
ATOM 3071 C CA . LYS A 1 429 ? -12.561 -9.398 15.490 1.00 98.19 429 LYS A CA 1
ATOM 3072 C C . LYS A 1 429 ? -12.355 -10.870 15.816 1.00 98.19 429 LYS A C 1
ATOM 3074 O O . LYS A 1 429 ? -11.281 -11.408 15.562 1.00 98.19 429 LYS A O 1
ATOM 3079 N N . LEU A 1 430 ? -13.415 -11.503 16.306 1.00 97.19 430 LEU A N 1
ATOM 3080 C CA . LEU A 1 430 ? -13.535 -12.952 16.449 1.00 97.19 430 LEU A CA 1
ATOM 3081 C C . LEU A 1 430 ? -14.474 -13.504 15.364 1.00 97.19 430 LEU A C 1
ATOM 3083 O O . LEU A 1 430 ? -15.089 -12.744 14.608 1.00 97.19 430 LEU A O 1
ATOM 3087 N N . ASN A 1 431 ? -14.625 -14.828 15.290 1.00 95.38 431 ASN A N 1
ATOM 3088 C CA . ASN A 1 431 ? -15.514 -15.456 14.306 1.00 95.38 431 ASN A CA 1
ATOM 3089 C C . ASN A 1 431 ? -16.997 -15.092 14.477 1.00 95.38 431 ASN A C 1
ATOM 3091 O O . ASN A 1 431 ? -17.742 -15.085 13.496 1.00 95.38 431 ASN A O 1
ATOM 3095 N N . ASP A 1 432 ? -17.442 -14.850 15.710 1.00 95.50 432 ASP A N 1
ATOM 3096 C CA . ASP A 1 432 ? -18.852 -14.674 16.062 1.00 95.50 432 ASP A CA 1
ATOM 3097 C C . ASP A 1 432 ? -19.213 -13.264 16.546 1.00 95.50 432 ASP A C 1
ATOM 3099 O O . ASP A 1 432 ? -20.372 -12.860 16.427 1.00 95.50 432 ASP A O 1
ATOM 3103 N N . VAL A 1 433 ? -18.250 -12.504 17.070 1.00 96.81 433 VAL A N 1
ATOM 3104 C CA . VAL A 1 433 ? -18.468 -11.169 17.650 1.00 96.81 433 VAL A CA 1
ATOM 3105 C C . VAL A 1 433 ? -17.246 -10.263 17.487 1.00 96.81 433 VAL A C 1
ATOM 3107 O O . VAL A 1 433 ? -16.142 -10.710 17.180 1.00 96.81 433 VAL A O 1
ATOM 3110 N N . MET A 1 434 ? -17.445 -8.973 17.741 1.00 98.19 434 MET A N 1
ATOM 3111 C CA . MET A 1 434 ? -16.372 -8.004 17.940 1.00 98.19 434 MET A CA 1
ATOM 3112 C C . MET A 1 434 ? -16.181 -7.733 19.437 1.00 98.19 434 MET A C 1
ATOM 3114 O O . MET A 1 434 ? -17.140 -7.797 20.211 1.00 98.19 434 MET A O 1
ATOM 3118 N N . ILE A 1 435 ? -14.963 -7.367 19.833 1.00 98.44 435 ILE A N 1
ATOM 3119 C CA . ILE A 1 435 ? -14.648 -6.810 21.154 1.00 98.44 435 ILE A CA 1
ATOM 3120 C C . ILE A 1 435 ? -14.146 -5.379 20.962 1.00 98.44 435 ILE A C 1
ATOM 3122 O O . ILE A 1 435 ? -13.246 -5.140 20.159 1.00 98.44 435 ILE A O 1
ATOM 3126 N N . GLY A 1 436 ? -14.726 -4.424 21.687 1.00 98.25 436 GLY A N 1
ATOM 3127 C CA . GLY A 1 436 ? -14.226 -3.052 21.762 1.00 98.25 436 GLY A CA 1
ATOM 3128 C C . GLY A 1 436 ? -13.229 -2.910 22.906 1.00 98.25 436 GLY A C 1
ATOM 3129 O O . GLY A 1 436 ? -13.537 -3.301 24.032 1.00 98.25 436 GLY A O 1
ATOM 3130 N N . LEU A 1 437 ? -12.047 -2.367 22.614 1.00 98.44 437 LEU A N 1
ATOM 3131 C CA . LEU A 1 437 ? -10.956 -2.133 23.568 1.00 98.44 437 LEU A CA 1
ATOM 3132 C C . LEU A 1 437 ? -10.809 -0.650 23.950 1.00 98.44 437 LEU A C 1
ATOM 3134 O O . LEU A 1 437 ? -10.222 -0.320 24.981 1.00 98.44 437 LEU A O 1
ATOM 3138 N N . ASP A 1 438 ? -11.398 0.251 23.164 1.00 96.94 438 ASP A N 1
ATOM 3139 C CA . ASP A 1 438 ? -11.400 1.703 23.356 1.00 96.94 438 ASP A CA 1
ATOM 3140 C C . ASP A 1 438 ? -12.414 2.151 24.424 1.00 96.94 438 ASP A C 1
ATOM 3142 O O . ASP A 1 438 ? -13.348 2.922 24.190 1.00 96.94 438 ASP A O 1
ATOM 3146 N N . VAL A 1 439 ? -12.217 1.677 25.650 1.00 95.75 439 VAL A N 1
ATOM 3147 C CA . VAL A 1 439 ? -13.108 1.939 26.791 1.00 95.75 439 VAL A CA 1
ATOM 3148 C C . VAL A 1 439 ? -13.271 3.439 27.101 1.00 95.75 439 VAL A C 1
ATOM 3150 O O . VAL A 1 439 ? -14.326 3.886 27.562 1.00 95.75 439 VAL A O 1
ATOM 3153 N N . ASP A 1 440 ? -12.254 4.237 26.791 1.00 94.19 440 ASP A N 1
ATOM 3154 C CA . ASP A 1 440 ? -12.288 5.700 26.913 1.00 94.19 440 ASP A CA 1
ATOM 3155 C C . ASP A 1 440 ? -12.663 6.403 25.594 1.00 94.19 440 ASP A C 1
ATOM 3157 O O . ASP A 1 440 ? -13.021 7.586 25.579 1.00 94.19 440 ASP A O 1
ATOM 3161 N N . GLY A 1 441 ? -12.613 5.658 24.488 1.00 96.06 441 GLY A N 1
ATOM 3162 C CA . GLY A 1 441 ? -12.875 6.105 23.128 1.00 96.06 441 GLY A CA 1
ATOM 3163 C C . GLY A 1 441 ? -14.343 6.002 22.718 1.00 96.06 441 GLY A C 1
ATOM 3164 O O . GLY A 1 441 ? -15.262 6.149 23.529 1.00 96.06 441 GLY A O 1
ATOM 3165 N N . VAL A 1 442 ? -14.568 5.810 21.419 1.00 96.94 442 VAL A N 1
ATOM 3166 C CA . VAL A 1 442 ? -15.903 5.798 20.806 1.00 96.94 442 VAL A CA 1
ATOM 3167 C C . VAL A 1 442 ? -16.744 4.643 21.338 1.00 96.94 442 VAL A C 1
ATOM 3169 O O . VAL A 1 442 ? -17.894 4.849 21.735 1.00 96.94 442 VAL A O 1
ATOM 3172 N N . GLY A 1 443 ? -16.169 3.446 21.393 1.00 97.19 443 GLY A N 1
ATOM 3173 C CA . GLY A 1 443 ? -16.866 2.240 21.798 1.00 97.19 443 GLY A CA 1
ATOM 3174 C C . GLY A 1 443 ? -17.333 2.291 23.252 1.00 97.19 443 GLY A C 1
ATOM 3175 O O . GLY A 1 443 ? -18.506 2.037 23.541 1.00 97.19 443 GLY A O 1
ATOM 3176 N N . GLY A 1 444 ? -16.461 2.712 24.171 1.00 97.81 444 GLY A N 1
ATOM 3177 C CA . GLY A 1 444 ? -16.841 2.882 25.571 1.00 97.81 444 GLY A CA 1
ATOM 3178 C C . GLY A 1 444 ? -17.886 3.981 25.797 1.00 97.81 444 GLY A C 1
ATOM 3179 O O . GLY A 1 444 ? -18.797 3.802 26.608 1.00 97.81 444 GLY A O 1
ATOM 3180 N N . LYS A 1 445 ? -17.821 5.086 25.040 1.00 98.25 445 LYS A N 1
ATOM 3181 C CA . LYS A 1 445 ? -18.852 6.141 25.054 1.00 98.25 445 LYS A CA 1
ATOM 3182 C C . LYS A 1 445 ? -20.205 5.613 24.596 1.00 98.25 445 LYS A C 1
ATOM 3184 O O . LYS A 1 445 ? -21.201 5.832 25.283 1.00 98.25 445 LYS A O 1
ATOM 3189 N N . ALA A 1 446 ? -20.236 4.877 23.482 1.00 98.12 446 ALA A N 1
ATOM 3190 C CA . ALA A 1 446 ? -21.445 4.231 22.977 1.00 98.12 446 ALA A CA 1
ATOM 3191 C C . ALA A 1 446 ? -22.049 3.287 24.029 1.00 98.12 446 ALA A C 1
ATOM 3193 O O . ALA A 1 446 ? -23.245 3.364 24.310 1.00 98.12 446 ALA A O 1
ATOM 3194 N N . TYR A 1 447 ? -21.217 2.460 24.672 1.00 98.50 447 TYR A N 1
ATOM 3195 C CA . TYR A 1 447 ? -21.651 1.561 25.742 1.00 98.50 447 TYR A CA 1
ATOM 3196 C C . TYR A 1 447 ? -22.293 2.327 26.906 1.00 98.50 447 TYR A C 1
ATOM 3198 O O . TYR A 1 447 ? -23.396 1.988 27.345 1.00 98.50 447 TYR A O 1
ATOM 3206 N N . ARG A 1 448 ? -21.627 3.381 27.400 1.00 98.44 448 ARG A N 1
ATOM 3207 C CA . ARG A 1 448 ? -22.108 4.177 28.537 1.00 98.44 448 ARG A CA 1
ATOM 3208 C C . ARG A 1 448 ? -23.416 4.894 28.236 1.00 98.44 448 ARG A C 1
ATOM 3210 O O . ARG A 1 448 ? -24.314 4.843 29.073 1.00 98.44 448 ARG A O 1
ATOM 3217 N N . VAL A 1 449 ? -23.564 5.523 27.066 1.00 98.44 449 VAL A N 1
ATOM 3218 C CA . VAL A 1 449 ? -24.819 6.212 26.717 1.00 98.44 449 VAL A CA 1
ATOM 3219 C C . VAL A 1 449 ? -25.966 5.232 26.479 1.00 98.44 449 VAL A C 1
ATOM 3221 O O . VAL A 1 449 ? -27.093 5.515 26.875 1.00 98.44 449 VAL A O 1
ATOM 3224 N N . TYR A 1 450 ? -25.688 4.050 25.920 1.00 98.25 450 TYR A N 1
ATOM 3225 C CA . TYR A 1 450 ? -26.685 2.993 25.737 1.00 98.25 450 TYR A CA 1
ATOM 3226 C C . TYR A 1 450 ? -27.189 2.485 27.089 1.00 98.25 450 TYR A C 1
ATOM 3228 O O . TYR A 1 450 ? -28.396 2.406 27.324 1.00 98.25 450 TYR A O 1
ATOM 3236 N N . LYS A 1 451 ? -26.263 2.193 28.010 1.00 97.88 451 LYS A N 1
ATOM 3237 C CA . LYS A 1 451 ? -26.608 1.773 29.369 1.00 97.88 451 LYS A CA 1
ATOM 3238 C C . LYS A 1 451 ? -27.355 2.876 30.120 1.00 97.88 451 LYS A C 1
ATOM 3240 O O . LYS A 1 451 ? -28.371 2.584 30.733 1.00 97.88 451 LYS A O 1
ATOM 3245 N N . ALA A 1 452 ? -26.929 4.134 30.009 1.00 97.94 452 ALA A N 1
ATOM 3246 C CA . ALA A 1 452 ? -27.627 5.263 30.625 1.00 97.94 452 ALA A CA 1
ATOM 3247 C C . ALA A 1 452 ? -29.052 5.450 30.066 1.00 97.94 452 ALA A C 1
ATOM 3249 O O . ALA A 1 452 ? -29.983 5.781 30.799 1.00 97.94 452 ALA A O 1
ATOM 3250 N N . ALA A 1 453 ? -29.248 5.221 28.767 1.00 98.12 453 ALA A N 1
ATOM 3251 C CA . ALA A 1 453 ? -30.546 5.367 28.120 1.00 98.12 453 ALA A CA 1
ATOM 3252 C C . ALA A 1 453 ? -31.565 4.295 28.533 1.00 98.12 453 ALA A C 1
ATOM 3254 O O . ALA A 1 453 ? -32.766 4.570 28.514 1.00 98.12 453 ALA A O 1
ATOM 3255 N N . PHE A 1 454 ? -31.113 3.086 28.872 1.00 98.00 454 PHE A N 1
ATOM 3256 C CA . PHE A 1 454 ? -32.004 1.930 29.028 1.00 98.00 454 PHE A CA 1
ATOM 3257 C C . PHE A 1 454 ? -31.842 1.150 30.332 1.00 98.00 454 PHE A C 1
ATOM 3259 O O . PHE A 1 454 ? -32.610 0.217 30.554 1.00 98.00 454 PHE A O 1
ATOM 3266 N N . ASP A 1 455 ? -30.882 1.522 31.179 1.00 96.50 455 ASP A N 1
ATOM 3267 C CA . ASP A 1 455 ? -30.596 0.886 32.472 1.00 96.50 455 ASP A CA 1
ATOM 3268 C C . ASP A 1 455 ? -30.434 -0.641 32.368 1.00 96.50 455 ASP A C 1
ATOM 3270 O O . ASP A 1 455 ? -31.040 -1.451 33.070 1.00 96.50 455 ASP A O 1
ATOM 3274 N N . ARG A 1 456 ? -29.644 -1.061 31.378 1.00 95.81 456 ARG A N 1
ATOM 3275 C CA . ARG A 1 456 ? -29.313 -2.468 31.146 1.00 95.81 456 ARG A CA 1
ATOM 3276 C C . ARG A 1 456 ? -28.002 -2.608 30.397 1.00 95.81 456 ARG A C 1
ATOM 3278 O O . ARG A 1 456 ? -27.545 -1.680 29.730 1.00 95.81 456 ARG A O 1
ATOM 3285 N N . THR A 1 457 ? -27.430 -3.807 30.445 1.00 95.81 457 THR A N 1
ATOM 3286 C CA . THR A 1 457 ? -26.355 -4.184 29.525 1.00 95.81 457 THR A CA 1
ATOM 3287 C C . THR A 1 457 ? -26.842 -4.012 28.076 1.00 95.81 457 THR A C 1
ATOM 3289 O O . THR A 1 457 ? -27.923 -4.518 27.737 1.00 95.81 457 THR A O 1
ATOM 3292 N N . PRO A 1 458 ? -26.086 -3.297 27.223 1.00 97.62 458 PRO A N 1
ATOM 3293 C CA . PRO A 1 458 ? -26.427 -3.153 25.815 1.00 97.62 458 PRO A CA 1
ATOM 3294 C C . PRO A 1 458 ? -26.525 -4.512 25.124 1.00 97.62 458 PRO A C 1
ATOM 3296 O O . PRO A 1 458 ? -25.738 -5.421 25.389 1.00 97.62 458 PRO A O 1
ATOM 3299 N N . ASP A 1 459 ? -27.492 -4.659 24.225 1.00 97.12 459 ASP A N 1
ATOM 3300 C CA . ASP A 1 459 ? -27.525 -5.810 23.328 1.00 97.12 459 ASP A CA 1
ATOM 3301 C C . ASP A 1 459 ? -26.474 -5.647 22.222 1.00 97.12 459 ASP A C 1
ATOM 3303 O O . ASP A 1 459 ? -26.163 -4.533 21.798 1.00 97.12 459 ASP A O 1
ATOM 3307 N N . LEU A 1 460 ? -25.923 -6.771 21.753 1.00 97.00 460 LEU A N 1
ATOM 3308 C CA . LEU A 1 460 ? -24.773 -6.770 20.843 1.00 97.00 460 LEU A CA 1
ATOM 3309 C C . LEU A 1 460 ? -25.060 -6.025 19.532 1.00 97.00 460 LEU A C 1
ATOM 3311 O O . LEU A 1 460 ? -24.205 -5.287 19.046 1.00 97.00 460 LEU A O 1
ATOM 3315 N N . GLY A 1 461 ? -26.259 -6.219 18.972 1.00 96.50 461 GLY A N 1
ATOM 3316 C CA . GLY A 1 461 ? -26.678 -5.620 17.704 1.00 96.50 461 GLY A CA 1
ATOM 3317 C C . GLY A 1 461 ? -26.853 -4.108 17.798 1.00 96.50 461 GLY A C 1
ATOM 3318 O O . GLY A 1 461 ? -26.277 -3.371 16.999 1.00 96.50 461 GLY A O 1
ATOM 3319 N N . GLY A 1 462 ? -27.608 -3.636 18.793 1.00 96.38 462 GLY A N 1
ATOM 3320 C CA . GLY A 1 462 ? -27.823 -2.211 19.019 1.00 96.38 462 GLY A CA 1
ATOM 3321 C C . GLY A 1 462 ? -26.529 -1.480 19.362 1.00 96.38 462 GLY A C 1
ATOM 3322 O O . GLY A 1 462 ? -26.268 -0.411 18.811 1.00 96.38 462 GLY A O 1
ATOM 3323 N N . LEU A 1 463 ? -25.689 -2.065 20.221 1.00 97.44 463 LEU A N 1
ATOM 3324 C CA . LEU A 1 463 ? -24.388 -1.485 20.543 1.00 97.44 463 LEU A CA 1
ATOM 3325 C C . LEU A 1 463 ? -23.505 -1.381 19.293 1.00 97.44 463 LEU A C 1
ATOM 3327 O O . LEU A 1 463 ? -22.950 -0.319 19.023 1.00 97.44 463 LEU A O 1
ATOM 3331 N N . GLY A 1 464 ? -23.436 -2.447 18.493 1.00 97.56 464 GLY A N 1
ATOM 3332 C CA . GLY A 1 464 ? -22.643 -2.464 17.268 1.00 97.56 464 GLY A CA 1
ATOM 3333 C C . GLY A 1 464 ? -23.090 -1.461 16.212 1.00 97.56 464 GLY A C 1
ATOM 3334 O O . GLY A 1 464 ? -22.250 -0.812 15.589 1.00 97.56 464 GLY A O 1
ATOM 3335 N N . PHE A 1 465 ? -24.402 -1.259 16.066 1.00 96.75 465 PHE A N 1
ATOM 3336 C CA . PHE A 1 465 ? -24.951 -0.221 15.196 1.00 96.75 465 PHE A CA 1
ATOM 3337 C C . PHE A 1 465 ? -24.434 1.175 15.578 1.00 96.75 465 PHE A C 1
ATOM 3339 O O . PHE A 1 465 ? -23.955 1.917 14.719 1.00 96.75 465 PHE A O 1
ATOM 3346 N N . TRP A 1 466 ? -24.496 1.531 16.865 1.00 97.00 466 TRP A N 1
ATOM 3347 C CA . TRP A 1 466 ? -24.086 2.862 17.316 1.00 97.00 466 TRP A CA 1
ATOM 3348 C C . TRP A 1 466 ? -22.577 3.062 17.305 1.00 97.00 466 TRP A C 1
ATOM 3350 O O . TRP A 1 466 ? -22.132 4.136 16.909 1.00 97.00 466 TRP A O 1
ATOM 3360 N N . ILE A 1 467 ? -21.794 2.037 17.652 1.00 98.06 467 ILE A N 1
ATOM 3361 C CA . ILE A 1 467 ? -20.333 2.082 17.512 1.00 98.06 467 ILE A CA 1
ATOM 3362 C C . ILE A 1 467 ? -19.960 2.343 16.054 1.00 98.06 467 ILE A C 1
ATOM 3364 O O . ILE A 1 467 ? -19.270 3.317 15.774 1.00 98.06 467 ILE A O 1
ATOM 3368 N N . GLY A 1 468 ? -20.505 1.569 15.110 1.00 96.31 468 GLY A N 1
ATOM 3369 C CA . GLY A 1 468 ? -20.225 1.764 13.686 1.00 96.31 468 GLY A CA 1
ATOM 3370 C C . GLY A 1 468 ? -20.663 3.134 13.152 1.00 96.31 468 GLY A C 1
ATOM 3371 O O . GLY A 1 468 ? -20.018 3.685 12.259 1.00 96.31 468 GLY A O 1
ATOM 3372 N N . ALA A 1 469 ? -21.741 3.712 13.691 1.00 96.62 469 ALA A N 1
ATOM 3373 C CA . ALA A 1 469 ? -22.162 5.069 13.352 1.00 96.62 469 ALA A CA 1
ATOM 3374 C C . ALA A 1 469 ? -21.194 6.129 13.905 1.00 96.62 469 ALA A C 1
ATOM 3376 O O . ALA A 1 469 ? -20.882 7.103 13.212 1.00 96.62 469 ALA A O 1
ATOM 3377 N N . MET A 1 470 ? -20.726 5.959 15.142 1.00 97.50 470 MET A N 1
ATOM 3378 C CA . MET A 1 470 ? -19.810 6.892 15.800 1.00 97.50 470 MET A CA 1
ATOM 3379 C C . MET A 1 470 ? -18.385 6.806 15.244 1.00 97.50 470 MET A C 1
ATOM 3381 O O . MET A 1 470 ? -17.767 7.850 15.049 1.00 97.50 470 MET A O 1
ATOM 3385 N N . ASP A 1 471 ? -17.912 5.614 14.873 1.00 95.94 471 ASP A N 1
ATOM 3386 C CA . ASP A 1 471 ? -16.635 5.408 14.172 1.00 95.94 471 ASP A CA 1
ATOM 3387 C C . ASP A 1 471 ? -16.621 6.139 12.809 1.00 95.94 471 ASP A C 1
ATOM 3389 O O . ASP A 1 471 ? -15.575 6.560 12.325 1.00 95.94 471 ASP A O 1
ATOM 3393 N N . LYS A 1 472 ? -17.801 6.379 12.213 1.00 95.50 472 LYS A N 1
ATOM 3394 C CA . LYS A 1 472 ? -18.000 7.183 10.987 1.00 95.50 472 LYS A CA 1
ATOM 3395 C C . LYS A 1 472 ? -18.288 8.670 11.253 1.00 95.50 472 LYS A C 1
ATOM 3397 O O . LYS A 1 472 ? -18.671 9.395 10.336 1.00 95.50 472 LYS A O 1
ATOM 3402 N N . GLY A 1 473 ? -18.132 9.133 12.493 1.00 96.06 473 GLY A N 1
ATOM 3403 C CA . GLY A 1 473 ? -18.258 10.543 12.874 1.00 96.06 473 GLY A CA 1
ATOM 3404 C C . GLY A 1 473 ? -19.606 10.957 13.473 1.00 96.06 473 GLY A C 1
ATOM 3405 O O . GLY A 1 473 ? -19.820 12.147 13.709 1.00 96.06 473 GLY A O 1
ATOM 3406 N N . THR A 1 474 ? -20.524 10.024 13.755 1.00 97.56 474 THR A N 1
ATOM 3407 C CA . THR A 1 474 ? -21.749 10.360 14.506 1.00 97.56 474 THR A CA 1
ATOM 3408 C C . THR A 1 474 ? -21.389 10.817 15.919 1.00 97.56 474 THR A C 1
ATOM 3410 O O . THR A 1 474 ? -20.653 10.144 16.636 1.00 97.56 474 THR A O 1
ATOM 3413 N N . SER A 1 475 ? -21.923 11.963 16.347 1.00 97.56 475 SER A N 1
ATOM 3414 C CA . SER A 1 475 ? -21.635 12.497 17.682 1.00 97.56 475 SER A CA 1
ATOM 3415 C C . SER A 1 475 ? -22.370 11.726 18.784 1.00 97.56 475 SER A C 1
ATOM 3417 O O . SER A 1 475 ? -23.487 11.244 18.581 1.00 97.56 475 SER A O 1
ATOM 3419 N N . LEU A 1 476 ? -21.795 11.699 19.991 1.00 97.62 476 LEU A N 1
ATOM 3420 C CA . LEU A 1 476 ? -22.445 11.135 21.180 1.00 97.62 476 LEU A CA 1
ATOM 3421 C C . LEU A 1 476 ? -23.829 11.757 21.437 1.00 97.62 476 LEU A C 1
ATOM 3423 O O . LEU A 1 476 ? -24.778 11.060 21.788 1.00 97.62 476 LEU A O 1
ATOM 3427 N N . GLN A 1 477 ? -23.961 13.067 21.211 1.00 97.12 477 GLN A N 1
ATOM 3428 C CA . GLN A 1 477 ? -25.224 13.789 21.356 1.00 97.12 477 GLN A CA 1
ATOM 3429 C C . GLN A 1 477 ? -26.278 13.305 20.352 1.00 97.12 477 GLN A C 1
ATOM 3431 O O . GLN A 1 477 ? -27.448 13.174 20.705 1.00 97.12 477 GLN A O 1
ATOM 3436 N N . SER A 1 478 ? -25.878 13.005 19.114 1.00 97.00 478 SER A N 1
ATOM 3437 C CA . SER A 1 478 ? -26.777 12.458 18.092 1.00 97.00 478 SER A CA 1
ATOM 3438 C C . SER A 1 478 ? -27.268 11.057 18.465 1.00 97.00 478 SER A C 1
ATOM 3440 O O . SER A 1 478 ? -28.449 10.763 18.290 1.00 97.00 478 SER A O 1
ATOM 3442 N N . VAL A 1 479 ? -26.395 10.222 19.037 1.00 97.75 479 VAL A N 1
ATOM 3443 C CA . VAL A 1 479 ? -26.779 8.906 19.575 1.00 97.75 479 VAL A CA 1
ATOM 3444 C C . VAL A 1 479 ? -27.778 9.062 20.723 1.00 97.75 479 VAL A C 1
ATOM 3446 O O . VAL A 1 479 ? -28.855 8.464 20.695 1.00 97.75 479 VAL A O 1
ATOM 3449 N N . ALA A 1 480 ? -27.479 9.938 21.688 1.00 98.31 480 ALA A N 1
ATOM 3450 C CA . ALA A 1 480 ? -28.377 10.240 22.799 1.00 98.31 480 ALA A CA 1
ATOM 3451 C C . ALA A 1 480 ? -29.749 10.737 22.311 1.00 98.31 480 ALA A C 1
ATOM 3453 O O . ALA A 1 480 ? -30.780 10.299 22.816 1.00 98.31 480 ALA A O 1
ATOM 3454 N N . ALA A 1 481 ? -29.786 11.599 21.292 1.00 96.75 481 ALA A N 1
ATOM 3455 C CA . ALA A 1 481 ? -31.031 12.066 20.686 1.00 96.75 481 ALA A CA 1
ATOM 3456 C C . ALA A 1 481 ? -31.848 10.925 20.060 1.00 96.75 481 ALA A C 1
ATOM 3458 O O . ALA A 1 481 ? -33.071 10.904 20.215 1.00 96.75 481 ALA A O 1
ATOM 3459 N N . GLY A 1 482 ? -31.189 9.960 19.409 1.00 95.75 482 GLY A N 1
ATOM 3460 C CA . GLY A 1 482 ? -31.837 8.751 18.897 1.00 95.75 482 GLY A CA 1
ATOM 3461 C C . GLY A 1 482 ? -32.470 7.915 20.011 1.00 95.75 482 GLY A C 1
ATOM 3462 O O . GLY A 1 482 ? -33.618 7.483 19.889 1.00 95.75 482 GLY A O 1
ATOM 3463 N N . PHE A 1 483 ? -31.768 7.744 21.133 1.00 97.69 483 PHE A N 1
ATOM 3464 C CA . PHE A 1 483 ? -32.305 7.010 22.278 1.00 97.69 483 PHE A CA 1
ATOM 3465 C C . PHE A 1 483 ? -33.463 7.715 22.966 1.00 97.69 483 PHE A C 1
ATOM 3467 O O . PHE A 1 483 ? -34.466 7.062 23.242 1.00 97.69 483 PHE A O 1
ATOM 3474 N N . VAL A 1 484 ? -33.375 9.027 23.194 1.00 96.38 484 VAL A N 1
ATOM 3475 C CA . VAL A 1 484 ? -34.431 9.806 23.866 1.00 96.38 484 VAL A CA 1
ATOM 3476 C C . VAL A 1 484 ? -35.773 9.708 23.132 1.00 96.38 484 VAL A C 1
ATOM 3478 O O . VAL A 1 484 ? -36.831 9.737 23.757 1.00 96.38 484 VAL A O 1
ATOM 3481 N N . GLN A 1 485 ? -35.744 9.543 21.808 1.00 93.75 485 GLN A N 1
ATOM 3482 C CA . GLN A 1 485 ? -36.941 9.385 20.978 1.00 93.75 485 GLN A CA 1
ATOM 3483 C C . GLN A 1 485 ? -37.482 7.946 20.942 1.00 93.75 485 GLN A C 1
ATOM 3485 O O . GLN A 1 485 ? -38.556 7.701 20.389 1.00 93.75 485 GLN A O 1
ATOM 3490 N N . SER A 1 486 ? -36.754 6.978 21.501 1.00 96.44 486 SER A N 1
ATOM 3491 C CA . SER A 1 486 ? -37.120 5.567 21.415 1.00 96.44 486 SER A CA 1
ATOM 3492 C C . SER A 1 486 ? -38.262 5.193 22.378 1.00 96.44 486 SER A C 1
ATOM 3494 O O . SER A 1 486 ? -38.371 5.745 23.480 1.00 96.44 486 SER A O 1
ATOM 3496 N N . PRO A 1 487 ? -39.092 4.191 22.025 1.00 96.88 487 PRO A N 1
ATOM 3497 C CA . PRO A 1 487 ? -40.140 3.692 22.917 1.00 96.88 487 PRO A CA 1
ATOM 3498 C C . PRO A 1 487 ? -39.614 3.158 24.256 1.00 96.88 487 PRO A C 1
ATOM 3500 O O . PRO A 1 487 ? -40.299 3.265 25.274 1.00 96.88 487 PRO A O 1
ATOM 3503 N N . GLU A 1 488 ? -38.413 2.576 24.267 1.00 96.38 488 GLU A N 1
ATOM 3504 C CA . GLU A 1 488 ? -37.795 2.023 25.476 1.00 96.38 488 GLU A CA 1
ATOM 3505 C C . GLU A 1 488 ? -37.394 3.139 26.450 1.00 96.38 488 GLU A C 1
ATOM 3507 O O . GLU A 1 488 ? -37.744 3.072 27.630 1.00 96.38 488 GLU A O 1
ATOM 3512 N N . PHE A 1 489 ? -36.788 4.221 25.949 1.00 97.56 489 PHE A N 1
ATOM 3513 C CA . PHE A 1 489 ? -36.468 5.394 26.765 1.00 97.56 489 PHE A CA 1
ATOM 3514 C C . PHE A 1 489 ? -37.736 6.041 27.330 1.00 97.56 489 PHE A C 1
ATOM 3516 O O . PHE A 1 489 ? -37.823 6.299 28.527 1.00 97.56 489 PHE A O 1
ATOM 3523 N N . ILE A 1 490 ? -38.762 6.232 26.494 1.00 96.25 490 ILE A N 1
ATOM 3524 C CA . ILE A 1 490 ? -40.066 6.776 26.908 1.00 96.25 490 ILE A CA 1
ATOM 3525 C C . ILE A 1 490 ? -40.705 5.929 28.018 1.00 96.25 490 ILE A C 1
ATOM 3527 O O . ILE A 1 490 ? -41.320 6.465 28.942 1.00 96.25 490 ILE A O 1
ATOM 3531 N N . LYS A 1 491 ? -40.559 4.602 27.965 1.00 96.38 491 LYS A N 1
ATOM 3532 C CA . LYS A 1 491 ? -41.073 3.706 29.006 1.00 96.38 491 LYS A CA 1
ATOM 3533 C C . LYS A 1 491 ? -40.358 3.913 30.344 1.00 96.38 491 LYS A C 1
ATOM 3535 O O . LYS A 1 491 ? -41.015 3.880 31.383 1.00 96.38 491 LYS A O 1
ATOM 3540 N N . LEU A 1 492 ? -39.044 4.126 30.318 1.00 96.38 492 LEU A N 1
ATOM 3541 C CA . LEU A 1 492 ? -38.214 4.253 31.515 1.00 96.38 492 LEU A CA 1
ATOM 3542 C C . LEU A 1 492 ? -38.284 5.671 32.120 1.00 96.38 492 LEU A C 1
ATOM 3544 O O . LEU A 1 492 ? -38.519 5.855 33.317 1.00 96.38 492 LEU A O 1
ATOM 3548 N N . TYR A 1 493 ? -38.178 6.694 31.278 1.00 96.69 493 TYR A N 1
ATOM 3549 C CA . TYR A 1 493 ? -38.094 8.098 31.683 1.00 96.69 493 TYR A CA 1
ATOM 3550 C C . TYR A 1 493 ? -39.431 8.849 31.625 1.00 96.69 493 TYR A C 1
ATOM 3552 O O . TYR A 1 493 ? -39.583 9.873 32.287 1.00 96.69 493 TYR A O 1
ATOM 3560 N N . GLY A 1 494 ? -40.447 8.286 30.966 1.00 94.31 494 GLY A N 1
ATOM 3561 C CA . GLY A 1 494 ? -41.789 8.853 30.823 1.00 94.31 494 GLY A CA 1
ATOM 3562 C C . GLY A 1 494 ? -42.034 9.444 29.431 1.00 94.31 494 GLY A C 1
ATOM 3563 O O . GLY A 1 494 ? -41.107 9.875 28.757 1.00 94.31 494 GLY A O 1
ATOM 3564 N N . ALA A 1 495 ? -43.302 9.494 29.007 1.00 89.62 495 ALA A N 1
ATOM 3565 C CA . ALA A 1 495 ? -43.674 10.013 27.684 1.00 89.62 495 ALA A CA 1
ATOM 3566 C C . ALA A 1 495 ? -43.517 11.530 27.546 1.00 89.62 495 ALA A C 1
ATOM 3568 O O . ALA A 1 495 ? -43.154 11.991 26.475 1.00 89.62 495 ALA A O 1
ATOM 3569 N N . ASN A 1 496 ? -43.793 12.283 28.613 1.00 88.12 496 ASN A N 1
ATOM 3570 C CA . ASN A 1 496 ? -43.596 13.734 28.708 1.00 88.12 496 ASN A CA 1
ATOM 3571 C C . ASN A 1 496 ? -43.350 14.112 30.183 1.00 88.12 496 ASN A C 1
ATOM 3573 O O . ASN A 1 496 ? -44.218 14.727 30.807 1.00 88.12 496 ASN A O 1
ATOM 3577 N N . PRO A 1 497 ? -42.255 13.639 30.802 1.00 92.75 497 PRO A N 1
ATOM 3578 C CA . PRO A 1 497 ? -41.938 14.004 32.177 1.00 92.75 497 PRO A CA 1
ATOM 3579 C C . PRO A 1 497 ? -41.625 15.504 32.261 1.00 92.75 497 PRO A C 1
ATOM 3581 O O . PRO A 1 497 ? -41.057 16.073 31.331 1.00 92.75 497 PRO A O 1
ATOM 3584 N N . ASP A 1 498 ? -41.955 16.141 33.385 1.00 96.31 498 ASP A N 1
ATOM 3585 C CA . ASP A 1 498 ? -41.339 17.428 33.717 1.00 96.31 498 ASP A CA 1
ATOM 3586 C C . ASP A 1 498 ? -39.828 17.255 33.975 1.00 96.31 498 ASP A C 1
ATOM 3588 O O . ASP A 1 498 ? -39.351 16.150 34.263 1.00 96.31 498 ASP A O 1
ATOM 3592 N N . ASN A 1 499 ? -39.064 18.347 33.866 1.00 97.62 499 ASN A N 1
ATOM 3593 C CA . ASN A 1 499 ? -37.602 18.310 33.975 1.00 97.62 499 ASN A CA 1
ATOM 3594 C C . ASN A 1 499 ? -37.126 17.771 35.334 1.00 97.62 499 ASN A C 1
ATOM 3596 O O . ASN A 1 499 ? -36.164 17.006 35.387 1.00 97.62 499 ASN A O 1
ATOM 3600 N N . LEU A 1 500 ? -37.833 18.089 36.425 1.00 97.75 500 LEU A N 1
ATOM 3601 C CA . LEU A 1 500 ? -37.528 17.570 37.761 1.00 97.75 500 LEU A CA 1
ATOM 3602 C C . LEU A 1 500 ? -37.647 16.041 37.816 1.00 97.75 500 LEU A C 1
ATOM 3604 O O . LEU A 1 500 ? -36.745 15.357 38.306 1.00 97.75 500 LEU A O 1
ATOM 3608 N N . SER A 1 501 ? -38.747 15.500 37.295 1.00 97.69 501 SER A N 1
ATOM 3609 C CA . SER A 1 501 ? -39.019 14.065 37.233 1.00 97.69 501 SER A CA 1
ATOM 3610 C C . SER A 1 501 ? -38.025 13.345 36.328 1.00 97.69 501 SER A C 1
ATOM 3612 O O . SER A 1 501 ? -37.552 12.266 36.684 1.00 97.69 501 SER A O 1
ATOM 3614 N N . LEU A 1 502 ? -37.691 13.936 35.178 1.00 97.81 502 LEU A N 1
ATOM 3615 C CA . LEU A 1 502 ? -36.726 13.390 34.227 1.00 97.81 502 LEU A CA 1
ATOM 3616 C C . LEU A 1 502 ? -35.330 13.273 34.848 1.00 97.81 502 LEU A C 1
ATOM 3618 O O . LEU A 1 502 ? -34.762 12.183 34.867 1.00 97.81 502 LEU A O 1
ATOM 3622 N N . VAL A 1 503 ? -34.803 14.370 35.402 1.00 98.06 503 VAL A N 1
ATOM 3623 C CA . VAL A 1 503 ? -33.470 14.391 36.023 1.00 98.06 503 VAL A CA 1
ATOM 3624 C C . VAL A 1 503 ? -33.427 13.452 37.228 1.00 98.06 503 VAL A C 1
ATOM 3626 O O . VAL A 1 503 ? -32.478 12.686 37.370 1.00 98.06 503 VAL A O 1
ATOM 3629 N N . THR A 1 504 ? -34.476 13.425 38.058 1.00 98.06 504 THR A N 1
ATOM 3630 C CA . THR A 1 504 ? -34.563 12.483 39.191 1.00 98.06 504 THR A CA 1
ATOM 3631 C C . THR A 1 504 ? -34.444 11.028 38.728 1.00 98.06 504 THR A C 1
ATOM 3633 O O . THR A 1 504 ? -33.743 10.239 39.360 1.00 98.06 504 THR A O 1
ATOM 3636 N N . ARG A 1 505 ? -35.084 10.668 37.606 1.00 97.94 505 ARG A N 1
ATOM 3637 C CA . ARG A 1 505 ? -34.954 9.328 37.012 1.00 97.94 505 ARG A CA 1
ATOM 3638 C C . ARG A 1 505 ? -33.566 9.084 36.424 1.00 97.94 505 ARG A C 1
ATOM 3640 O O . ARG A 1 505 ? -33.080 7.973 36.556 1.00 97.94 505 ARG A O 1
ATOM 3647 N N . MET A 1 506 ? -32.907 10.085 35.833 1.00 97.94 506 MET A N 1
ATOM 3648 C CA . MET A 1 506 ? -31.519 9.944 35.355 1.00 97.94 506 MET A CA 1
ATOM 3649 C C . MET A 1 506 ? -30.552 9.633 36.501 1.00 97.94 506 MET A C 1
ATOM 3651 O O . MET A 1 506 ? -29.742 8.724 36.373 1.00 97.94 506 MET A O 1
ATOM 3655 N N . TYR A 1 507 ? -30.681 10.296 37.653 1.00 98.19 507 TYR A N 1
ATOM 3656 C CA . TYR A 1 507 ? -29.895 9.933 38.840 1.00 98.19 507 TYR A CA 1
ATOM 3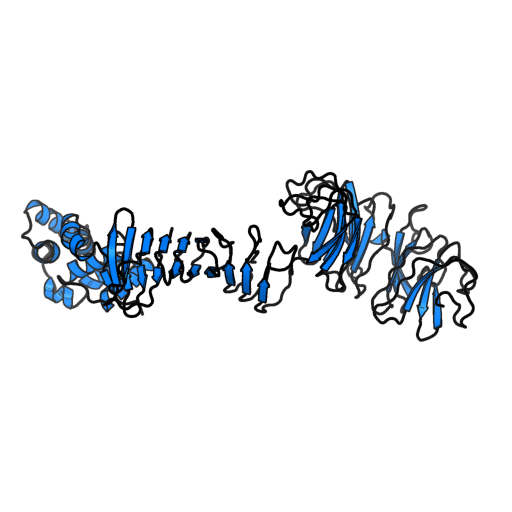657 C C . TYR A 1 507 ? -30.138 8.483 39.280 1.00 98.19 507 TYR A C 1
ATOM 3659 O O . TYR A 1 507 ? -29.183 7.766 39.569 1.00 98.19 507 TYR A O 1
ATOM 3667 N N . GLY A 1 508 ? -31.398 8.043 39.292 1.00 97.00 508 GLY A N 1
ATOM 3668 C CA . GLY A 1 508 ? -31.748 6.679 39.688 1.00 97.00 508 GLY A CA 1
ATOM 3669 C C . GLY A 1 508 ? -31.231 5.614 38.721 1.00 97.00 508 GLY A C 1
ATOM 3670 O O . GLY A 1 508 ? -30.621 4.656 39.165 1.00 97.00 508 GLY A O 1
ATOM 3671 N N . ASN A 1 509 ? -31.451 5.802 37.421 1.00 96.75 509 ASN A N 1
ATOM 3672 C CA . ASN A 1 509 ? -31.193 4.793 36.390 1.00 96.75 509 ASN A CA 1
ATOM 3673 C C . ASN A 1 509 ? -29.750 4.804 35.858 1.00 96.75 509 ASN A C 1
ATOM 3675 O O . ASN A 1 509 ? -29.311 3.834 35.254 1.00 96.75 509 ASN A O 1
ATOM 3679 N N . VAL A 1 510 ? -29.030 5.926 35.987 1.00 97.56 510 VAL A N 1
ATOM 3680 C CA . VAL A 1 510 ? -27.648 6.052 35.487 1.00 97.56 510 VAL A CA 1
ATOM 3681 C C . VAL A 1 510 ? -26.636 5.969 36.624 1.00 97.56 510 VAL A C 1
ATOM 3683 O O . VAL A 1 510 ? -25.554 5.425 36.437 1.00 97.56 510 VAL A O 1
ATOM 3686 N N . LEU A 1 511 ? -26.961 6.524 37.795 1.00 96.75 511 LEU A N 1
ATOM 3687 C CA . LEU A 1 511 ? -26.026 6.646 38.921 1.00 96.75 511 LEU A CA 1
ATOM 3688 C C . LEU A 1 511 ? -26.410 5.766 40.120 1.00 96.75 511 LEU A C 1
ATOM 3690 O O . LEU A 1 511 ? -25.741 5.831 41.149 1.00 96.75 511 LEU A O 1
ATOM 3694 N N . ASP A 1 512 ? -27.488 4.979 40.019 1.00 95.38 512 ASP A N 1
ATOM 3695 C CA . ASP A 1 512 ? -27.979 4.074 41.068 1.00 95.38 512 ASP A CA 1
ATOM 3696 C C . ASP A 1 512 ? -28.206 4.752 42.434 1.00 95.38 512 ASP A C 1
ATOM 3698 O O . ASP A 1 512 ? -28.074 4.139 43.501 1.00 95.38 512 ASP A O 1
ATOM 3702 N N . ARG A 1 513 ? -28.560 6.046 42.438 1.00 96.50 513 ARG A N 1
ATOM 3703 C CA . ARG A 1 513 ? -28.772 6.809 43.677 1.00 96.50 513 ARG A CA 1
ATOM 3704 C C . ARG A 1 513 ? -29.821 7.902 43.560 1.00 96.50 513 ARG A C 1
ATOM 3706 O O . ARG A 1 513 ? -30.200 8.345 42.481 1.00 96.50 513 ARG A O 1
ATOM 3713 N N . ALA A 1 514 ? -30.249 8.405 44.715 1.00 96.69 514 ALA A N 1
ATOM 3714 C CA . ALA A 1 514 ? -31.040 9.625 44.773 1.00 96.69 514 ALA A CA 1
ATOM 3715 C C . ALA A 1 514 ? -30.186 10.862 44.412 1.00 96.69 514 ALA A C 1
ATOM 3717 O O . ALA A 1 514 ? -28.997 10.919 44.764 1.00 96.69 514 ALA A O 1
ATOM 3718 N N . PRO A 1 515 ? -30.782 11.874 43.757 1.00 96.75 515 PRO A N 1
ATOM 3719 C CA . PRO A 1 515 ? -30.096 13.128 43.491 1.00 96.75 515 PRO A CA 1
ATOM 3720 C C . PRO A 1 515 ? -29.773 13.887 44.781 1.00 96.75 515 PRO A C 1
ATOM 3722 O O . PRO A 1 515 ? -30.590 13.967 45.701 1.00 96.75 515 PRO A O 1
ATOM 3725 N N . ASP A 1 516 ? -28.602 14.515 44.822 1.00 95.75 516 ASP A N 1
ATOM 3726 C CA . ASP A 1 516 ? -28.320 15.577 45.782 1.00 95.75 516 ASP A CA 1
ATOM 3727 C C . ASP A 1 516 ? -28.979 16.885 45.321 1.00 95.75 516 ASP A C 1
ATOM 3729 O O . ASP A 1 516 ? -29.128 17.141 44.125 1.00 95.75 516 ASP A O 1
ATOM 3733 N N . LYS A 1 517 ? -29.402 17.723 46.276 1.00 95.25 517 LYS A N 1
ATOM 3734 C CA . LYS A 1 517 ? -30.163 18.943 45.967 1.00 95.25 517 LYS A CA 1
ATOM 3735 C C . LYS A 1 517 ? -29.418 19.893 45.011 1.00 95.25 517 LYS A C 1
ATOM 3737 O O . LYS A 1 517 ? -30.056 20.337 44.061 1.00 95.25 517 LYS A O 1
ATOM 3742 N N . PRO A 1 518 ? -28.115 20.191 45.201 1.00 96.94 518 PRO A N 1
ATOM 3743 C CA . PRO A 1 518 ? -27.389 21.075 44.290 1.00 96.94 518 PRO A CA 1
ATOM 3744 C C . PRO A 1 518 ? -27.287 20.526 42.862 1.00 96.94 518 PRO A C 1
ATOM 3746 O O . PRO A 1 518 ? -27.520 21.271 41.914 1.00 96.94 518 PRO A O 1
ATOM 3749 N N . GLY A 1 519 ? -26.968 19.239 42.699 1.00 95.31 519 GLY A N 1
ATOM 3750 C CA . GLY A 1 519 ? -26.877 18.608 41.384 1.00 95.31 519 GLY A CA 1
ATOM 3751 C C . GLY A 1 519 ? -28.224 18.541 40.662 1.00 95.31 519 GLY A C 1
ATOM 3752 O O . G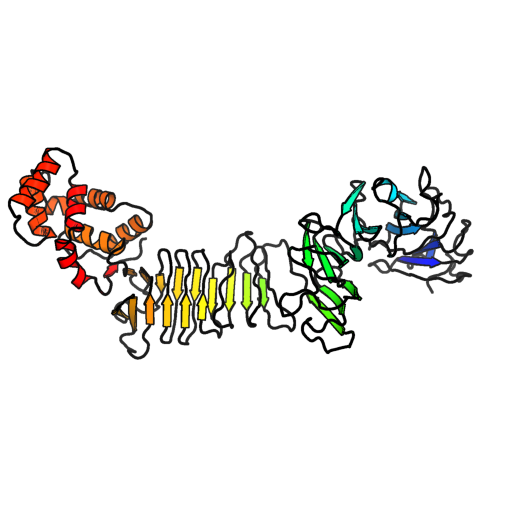LY A 1 519 ? -28.302 18.850 39.473 1.00 95.31 519 GLY A O 1
ATOM 3753 N N . LEU A 1 520 ? -29.301 18.226 41.391 1.00 97.50 520 LEU A N 1
ATOM 3754 C CA . LEU A 1 520 ? -30.664 18.254 40.855 1.00 97.50 520 LEU A CA 1
ATOM 3755 C C . LEU A 1 520 ? -31.035 19.643 40.337 1.00 97.50 520 LEU A C 1
ATOM 3757 O O . LEU A 1 520 ? -31.480 19.773 39.201 1.00 97.50 520 LEU A O 1
ATOM 3761 N N . ASP A 1 521 ? -30.821 20.670 41.163 1.00 97.38 521 ASP A N 1
ATOM 3762 C CA . ASP A 1 521 ? -31.144 22.055 40.819 1.00 97.38 521 ASP A CA 1
ATOM 3763 C C . ASP A 1 521 ? -30.355 22.526 39.596 1.00 97.38 521 ASP A C 1
ATOM 3765 O O . ASP A 1 521 ? -30.909 23.201 38.734 1.00 97.38 521 ASP A O 1
ATOM 3769 N N . PHE A 1 522 ? -29.083 22.136 39.497 1.00 97.56 522 PHE A N 1
ATOM 3770 C CA . PHE A 1 522 ? -28.227 22.473 38.365 1.00 97.56 522 PHE A CA 1
ATOM 3771 C C . PHE A 1 522 ? -28.771 21.921 37.041 1.00 97.56 522 PHE A C 1
ATOM 3773 O O . PHE A 1 522 ? -28.972 22.678 36.093 1.00 97.56 522 PHE A O 1
ATOM 3780 N N . TRP A 1 523 ? -29.038 20.615 36.966 1.00 97.81 523 TRP A N 1
ATOM 3781 C CA . TRP A 1 523 ? -29.526 19.993 35.731 1.00 97.81 523 TRP A CA 1
ATOM 3782 C C . TRP A 1 523 ? -30.931 20.469 35.352 1.00 97.81 523 TRP A C 1
ATOM 3784 O O . TRP A 1 523 ? -31.205 20.693 34.171 1.00 97.81 523 TRP A O 1
ATOM 3794 N N . VAL A 1 524 ? -31.811 20.653 36.343 1.00 98.25 524 VAL A N 1
ATOM 3795 C CA . VAL A 1 524 ? -33.174 21.152 36.118 1.00 98.25 524 VAL A CA 1
ATOM 3796 C C . VAL A 1 524 ? -33.157 22.600 35.620 1.00 98.25 524 VAL A C 1
ATOM 3798 O O . VAL A 1 524 ? -33.831 22.881 34.633 1.00 98.25 524 VAL A O 1
ATOM 3801 N N . ASP A 1 525 ? -32.346 23.495 36.206 1.00 98.38 525 ASP A N 1
ATOM 3802 C CA . ASP A 1 525 ? -32.228 24.894 35.744 1.00 98.38 525 ASP A CA 1
ATOM 3803 C C . ASP A 1 525 ? -31.758 24.978 34.285 1.00 98.38 525 ASP A C 1
ATOM 3805 O O . ASP A 1 525 ? -32.316 25.742 33.494 1.00 98.38 525 ASP A O 1
ATOM 3809 N N . LEU A 1 526 ? -30.771 24.161 33.894 1.00 98.25 526 LEU A N 1
ATOM 3810 C CA . LEU A 1 526 ? -30.274 24.139 32.516 1.00 98.25 526 LEU A CA 1
ATOM 3811 C C . LEU A 1 526 ? -31.348 23.703 31.509 1.00 98.25 526 LEU A C 1
ATOM 3813 O O . LEU A 1 526 ? -31.439 24.292 30.428 1.00 98.25 526 LEU A O 1
ATOM 3817 N N . LEU A 1 527 ? -32.165 22.705 31.858 1.00 97.75 527 LEU A N 1
ATOM 3818 C CA . LEU A 1 527 ? -33.265 22.231 31.015 1.00 97.75 527 LEU A CA 1
ATOM 3819 C C . LEU A 1 527 ? -34.431 23.231 30.978 1.00 97.75 527 LEU A C 1
ATOM 3821 O O . LEU A 1 527 ? -34.927 23.547 29.898 1.00 97.75 527 LEU A O 1
ATOM 3825 N N . ASP A 1 528 ? -34.839 23.787 32.123 1.00 98.00 528 ASP A N 1
ATOM 3826 C CA . ASP A 1 528 ? -35.930 24.773 32.215 1.00 98.00 528 ASP A CA 1
ATOM 3827 C C . ASP A 1 528 ? -35.613 26.038 31.405 1.00 98.00 528 ASP A C 1
ATOM 3829 O O . ASP A 1 528 ? -36.466 26.600 30.711 1.00 98.00 528 ASP A O 1
ATOM 3833 N N . ARG A 1 529 ? -34.348 26.466 31.430 1.00 97.88 529 ARG A N 1
ATOM 3834 C CA . ARG A 1 529 ? -33.854 27.608 30.653 1.00 97.88 529 ARG A CA 1
ATOM 3835 C C . ARG A 1 529 ? -33.517 27.271 29.203 1.00 97.88 529 ARG A C 1
ATOM 3837 O O . ARG A 1 529 ? -33.100 28.173 28.478 1.00 97.88 529 ARG A O 1
ATOM 3844 N N . HIS A 1 530 ? -33.697 26.016 28.785 1.00 96.31 530 HIS A N 1
ATOM 3845 C CA . HIS A 1 530 ? -33.385 25.523 27.441 1.00 96.31 530 HIS A CA 1
ATOM 3846 C C . HIS A 1 530 ? -31.923 25.779 27.033 1.00 96.31 530 HIS A C 1
ATOM 3848 O O . HIS A 1 530 ? -31.621 25.992 25.861 1.00 96.31 530 HIS A O 1
ATOM 3854 N N . VAL A 1 531 ? -31.014 25.792 28.014 1.00 97.88 531 VAL A N 1
ATOM 3855 C CA . VAL A 1 531 ? -29.566 25.894 27.775 1.00 97.88 531 VAL A CA 1
ATOM 3856 C C . VAL A 1 531 ? -29.042 24.584 27.200 1.00 97.88 531 VAL A C 1
ATOM 3858 O O . VAL A 1 531 ? -28.140 24.601 26.369 1.00 97.88 531 VAL A O 1
ATOM 3861 N N . ILE A 1 532 ? -29.628 23.469 27.636 1.00 97.75 532 ILE A N 1
ATOM 3862 C CA . ILE A 1 532 ? -29.367 22.135 27.107 1.00 97.75 532 ILE A CA 1
ATOM 3863 C C . ILE A 1 532 ? -30.683 21.434 26.767 1.00 97.75 532 ILE A C 1
ATOM 3865 O O . ILE A 1 532 ? -31.752 21.748 27.291 1.00 97.75 532 ILE A O 1
ATOM 3869 N N . THR A 1 533 ? -30.577 20.440 25.906 1.00 97.06 533 THR A N 1
ATOM 3870 C CA . THR A 1 533 ? -31.614 19.485 25.527 1.00 97.06 533 THR A CA 1
ATOM 3871 C C . THR A 1 533 ? -31.577 18.249 26.426 1.00 97.06 533 THR A C 1
ATOM 3873 O O . THR A 1 533 ? -30.578 17.954 27.082 1.00 97.06 533 THR A O 1
ATOM 3876 N N . VAL A 1 534 ? -32.646 17.447 26.398 1.00 96.31 534 VAL A N 1
ATOM 3877 C CA . VAL A 1 534 ? -32.685 16.146 27.092 1.00 96.31 534 VAL A CA 1
ATOM 3878 C C . VAL A 1 534 ? -31.575 15.207 26.606 1.00 96.31 534 VAL A C 1
ATOM 3880 O O . VAL A 1 534 ? -30.981 14.492 27.407 1.00 96.31 534 VAL A O 1
ATOM 3883 N N . SER A 1 535 ? -31.252 15.232 25.310 1.00 97.25 535 SER A N 1
ATOM 3884 C CA . SER A 1 535 ? -30.137 14.462 24.744 1.00 97.25 535 SER A CA 1
ATOM 3885 C C . SER A 1 535 ? -28.774 14.901 25.277 1.00 97.25 535 SER A C 1
ATOM 3887 O O . SER A 1 535 ? -27.921 14.053 25.519 1.00 97.25 535 SER A O 1
ATOM 3889 N N . GLU A 1 536 ? -28.567 16.202 25.496 1.00 97.94 536 GLU A N 1
ATOM 3890 C CA . GLU A 1 536 ? -27.330 16.719 26.097 1.00 97.94 536 GLU A CA 1
ATOM 3891 C C . GLU A 1 536 ? -27.241 16.376 27.582 1.00 97.94 536 GLU A C 1
ATOM 3893 O O . GLU A 1 536 ? -26.166 16.012 28.051 1.00 97.94 536 GLU A O 1
ATOM 3898 N N . ALA A 1 537 ? -28.364 16.410 28.306 1.00 97.81 537 ALA A N 1
ATOM 3899 C CA . ALA A 1 537 ? -28.415 15.923 29.679 1.00 97.81 537 ALA A CA 1
ATOM 3900 C C . ALA A 1 537 ? -28.066 14.427 29.745 1.00 97.81 537 ALA A C 1
ATOM 3902 O O . ALA A 1 537 ? -27.172 14.050 30.494 1.00 97.81 537 ALA A O 1
ATOM 3903 N N . LEU A 1 538 ? -28.687 13.580 28.913 1.00 98.50 538 LEU A N 1
ATOM 3904 C CA . LEU A 1 538 ? -28.395 12.142 28.874 1.00 98.50 538 LEU A CA 1
ATOM 3905 C C . LEU A 1 538 ? -26.916 11.859 28.570 1.00 98.50 538 LEU A C 1
ATOM 3907 O O . LEU A 1 538 ? -26.296 11.065 29.275 1.00 98.50 538 LEU A O 1
ATOM 3911 N N . ALA A 1 539 ? -26.345 12.530 27.564 1.00 98.12 539 ALA A N 1
ATOM 3912 C CA . ALA A 1 539 ? -24.923 12.414 27.239 1.00 98.12 539 ALA A CA 1
ATOM 3913 C C . ALA A 1 539 ? -24.023 12.904 28.392 1.00 98.12 539 ALA A C 1
ATOM 3915 O O . ALA A 1 539 ? -22.984 12.312 28.675 1.00 98.12 539 ALA A O 1
ATOM 3916 N N . GLY A 1 540 ? -24.429 13.965 29.095 1.00 97.81 540 GLY A N 1
ATOM 3917 C CA . GLY A 1 540 ? -23.720 14.473 30.269 1.00 97.81 540 GLY A CA 1
ATOM 3918 C C . GLY A 1 540 ? -23.740 13.502 31.452 1.00 97.81 540 GLY A C 1
ATOM 3919 O O . GLY A 1 540 ? -22.710 13.289 32.088 1.00 97.81 540 GLY A O 1
ATOM 3920 N N . PHE A 1 541 ? -24.882 12.867 31.727 1.00 98.31 541 PHE A N 1
ATOM 3921 C CA . PHE A 1 541 ? -24.985 11.816 32.742 1.00 98.31 541 PHE A CA 1
ATOM 3922 C C . PHE A 1 541 ? -24.155 10.585 32.362 1.00 98.31 541 PHE A C 1
ATOM 3924 O O . PHE A 1 541 ? -23.424 10.067 33.211 1.00 98.31 541 PHE A O 1
ATOM 3931 N N . SER A 1 542 ? -24.212 10.148 31.097 1.00 98.12 542 SER A N 1
ATOM 3932 C CA . SER A 1 542 ? -23.465 8.972 30.637 1.00 98.12 542 SER A CA 1
ATOM 3933 C C . SER A 1 542 ? -21.950 9.161 30.724 1.00 98.12 542 SER A C 1
ATOM 3935 O O . SER A 1 542 ? -21.235 8.212 31.031 1.00 98.12 542 SER A O 1
ATOM 3937 N N . GLU A 1 543 ? -21.458 10.381 30.512 1.00 97.88 543 GLU A N 1
ATOM 3938 C CA . GLU A 1 543 ? -20.028 10.711 30.578 1.00 97.88 543 GLU A CA 1
ATOM 3939 C C . GLU A 1 543 ? -19.601 11.328 31.915 1.00 97.88 543 GLU A C 1
ATOM 3941 O O . GLU A 1 543 ? -18.486 11.833 32.048 1.00 97.88 543 GLU A O 1
ATOM 3946 N N . SER A 1 544 ? -20.465 11.287 32.930 1.00 97.12 544 SER A N 1
ATOM 3947 C CA . SER A 1 544 ? -20.084 11.709 34.275 1.00 97.12 544 SER A CA 1
ATOM 3948 C C . SER A 1 544 ? -19.021 10.773 34.862 1.00 97.12 544 SER A C 1
ATOM 3950 O O . SER A 1 544 ? -19.060 9.558 34.659 1.00 97.12 544 SER A O 1
ATOM 3952 N N . ASN A 1 545 ? -18.096 11.322 35.657 1.00 96.81 545 ASN A N 1
ATOM 3953 C CA . ASN A 1 545 ? -17.064 10.530 36.346 1.00 96.81 545 ASN A CA 1
ATOM 3954 C C . ASN A 1 545 ? -17.665 9.415 37.218 1.00 96.81 545 ASN A C 1
ATOM 3956 O O . ASN A 1 545 ? -17.063 8.358 37.379 1.00 96.81 545 ASN A O 1
ATOM 3960 N N . GLU A 1 546 ? -18.847 9.659 37.786 1.00 95.88 546 GLU A N 1
ATOM 3961 C CA . GLU A 1 546 ? -19.564 8.699 38.621 1.00 95.88 546 GLU A CA 1
ATOM 3962 C C . GLU A 1 546 ? -20.090 7.517 37.795 1.00 95.88 546 GLU A C 1
ATOM 3964 O O . GLU A 1 546 ? -19.791 6.371 38.131 1.00 95.88 546 GLU A O 1
ATOM 3969 N N . ASN A 1 547 ? -20.774 7.774 36.670 1.00 97.12 547 ASN A N 1
ATOM 3970 C CA . ASN A 1 547 ? -21.202 6.700 35.770 1.00 97.12 547 ASN A CA 1
ATOM 3971 C C . ASN A 1 547 ? -20.000 5.949 35.184 1.00 97.12 547 ASN A C 1
ATOM 3973 O O . ASN A 1 547 ? -19.993 4.722 35.127 1.00 97.12 547 ASN A O 1
ATOM 3977 N N . TYR A 1 548 ? -18.948 6.672 34.790 1.00 96.38 548 TYR A N 1
ATOM 3978 C CA . TYR A 1 548 ? -17.718 6.056 34.307 1.00 96.38 548 TYR A CA 1
ATOM 3979 C C . TYR A 1 548 ? -17.147 5.068 35.337 1.00 96.38 548 TYR A C 1
ATOM 3981 O O . TYR A 1 548 ? -16.896 3.912 35.001 1.00 96.38 548 TYR A O 1
ATOM 3989 N N . ALA A 1 549 ? -17.021 5.479 36.604 1.00 96.12 549 ALA A N 1
ATOM 3990 C CA . ALA A 1 549 ? -16.532 4.619 37.682 1.00 96.12 549 ALA A CA 1
ATOM 3991 C C . ALA A 1 549 ? -17.446 3.407 37.955 1.00 96.12 549 ALA A C 1
ATOM 3993 O O . ALA A 1 549 ? -16.951 2.338 38.310 1.00 96.12 549 ALA A O 1
ATOM 3994 N N . ALA A 1 550 ? -18.760 3.545 37.762 1.00 94.31 550 ALA A N 1
ATOM 3995 C CA . ALA A 1 550 ? -19.717 2.449 37.914 1.00 94.31 550 ALA A CA 1
ATOM 3996 C C . ALA A 1 550 ? -19.663 1.430 36.758 1.00 94.31 550 ALA A C 1
ATOM 3998 O O . ALA A 1 550 ? -19.955 0.245 36.945 1.00 94.31 550 ALA A O 1
ATOM 3999 N N . VAL A 1 551 ? -19.295 1.874 35.552 1.00 96.25 551 VAL A N 1
ATOM 4000 C CA . VAL A 1 551 ? -19.291 1.039 34.341 1.00 96.25 551 VAL A CA 1
ATOM 4001 C C . VAL A 1 551 ? -17.925 0.419 34.064 1.00 96.25 551 VAL A C 1
ATOM 4003 O O . VAL A 1 551 ? -17.877 -0.703 33.566 1.00 96.25 551 VAL A O 1
ATOM 4006 N N . ILE A 1 552 ? -16.823 1.094 34.403 1.00 94.62 552 ILE A N 1
ATOM 4007 C CA . ILE A 1 552 ? -15.470 0.706 33.976 1.00 94.62 552 ILE A CA 1
ATOM 4008 C C . ILE A 1 552 ? -15.118 -0.744 34.325 1.00 94.62 552 ILE A C 1
ATOM 4010 O O . ILE A 1 552 ? -14.673 -1.483 33.453 1.00 94.62 552 ILE A O 1
ATOM 4014 N N . GLY A 1 553 ? -15.427 -1.208 35.540 1.00 94.38 553 GLY A N 1
ATOM 4015 C CA . GLY A 1 553 ? -15.147 -2.589 35.959 1.00 94.38 553 GLY A CA 1
ATOM 4016 C C . GLY A 1 553 ? -15.918 -3.664 35.176 1.00 94.38 553 GLY A C 1
ATOM 4017 O O . GLY A 1 553 ? -15.589 -4.841 35.264 1.00 94.38 553 GLY A O 1
ATOM 4018 N N . GLN A 1 554 ? -16.941 -3.283 34.404 1.00 94.94 554 GLN A N 1
ATOM 4019 C CA . GLN A 1 554 ? -17.716 -4.195 33.552 1.00 94.94 554 GLN A CA 1
ATOM 4020 C C . GLN A 1 554 ? -17.106 -4.353 32.156 1.00 94.94 554 GLN A C 1
ATOM 4022 O O . GLN A 1 554 ? -17.405 -5.331 31.475 1.00 94.94 554 GLN A O 1
ATOM 4027 N N . ILE A 1 555 ? -16.294 -3.385 31.723 1.00 96.88 555 ILE A N 1
ATOM 4028 C CA . ILE A 1 555 ? -15.809 -3.278 30.342 1.00 96.88 555 ILE A CA 1
ATOM 4029 C C . ILE A 1 555 ? -14.292 -3.081 30.244 1.00 96.88 555 ILE A C 1
ATOM 4031 O O . ILE A 1 555 ? -13.767 -2.980 29.143 1.00 96.88 555 ILE A O 1
ATOM 4035 N N . GLU A 1 556 ? -13.570 -3.034 31.368 1.00 96.44 556 GLU A N 1
ATOM 4036 C CA . GLU A 1 556 ? -12.126 -2.764 31.401 1.00 96.44 556 GLU A CA 1
ATOM 4037 C C . GLU A 1 556 ? -11.302 -3.771 30.592 1.00 96.44 556 GLU A C 1
ATOM 4039 O O . GLU A 1 556 ? -10.284 -3.396 30.026 1.00 96.44 556 GLU A O 1
ATOM 4044 N N . ASN A 1 557 ? -11.758 -5.022 30.492 1.00 96.81 557 ASN A N 1
ATOM 4045 C CA . ASN A 1 557 ? -11.121 -6.079 29.701 1.00 96.81 557 ASN A CA 1
ATOM 4046 C C . ASN A 1 557 ? -11.680 -6.170 28.269 1.00 96.81 557 ASN A C 1
ATOM 4048 O O . ASN A 1 557 ? -11.468 -7.166 27.583 1.00 96.81 557 ASN A O 1
ATOM 4052 N N . GLY A 1 558 ? -12.414 -5.147 27.835 1.00 97.19 558 GLY A N 1
ATOM 4053 C CA . GLY A 1 558 ? -13.159 -5.111 26.587 1.00 97.19 558 GLY A CA 1
ATOM 4054 C C . GLY A 1 558 ? -14.628 -5.504 26.751 1.00 97.19 558 GLY A C 1
ATOM 4055 O O . GLY A 1 558 ? -15.045 -6.076 27.762 1.00 97.19 558 GLY A O 1
ATOM 4056 N N . PHE A 1 559 ? -15.437 -5.170 25.747 1.00 97.94 559 PHE A N 1
ATOM 4057 C CA . PHE A 1 559 ? -16.875 -5.446 25.725 1.00 97.94 559 PHE A CA 1
ATOM 4058 C C . PHE A 1 559 ? -17.324 -5.952 24.354 1.00 97.94 559 PHE A C 1
ATOM 4060 O O . PHE A 1 559 ? -16.833 -5.506 23.318 1.00 97.94 559 PHE A O 1
ATOM 4067 N N . TYR A 1 560 ? -18.275 -6.884 24.348 1.00 97.75 560 TYR A N 1
ATOM 4068 C CA . TYR A 1 560 ? -18.748 -7.527 23.126 1.00 97.75 560 TYR A CA 1
ATOM 4069 C C . TYR A 1 560 ? -19.791 -6.686 22.394 1.00 97.75 560 TYR A C 1
ATOM 4071 O O . TYR A 1 560 ? -20.677 -6.097 23.016 1.00 97.75 560 TYR A O 1
ATOM 4079 N N . PHE A 1 561 ? -19.738 -6.708 21.066 1.00 97.94 561 PHE A N 1
ATOM 4080 C CA . PHE A 1 561 ? -20.763 -6.145 20.195 1.00 97.94 561 PHE A CA 1
ATOM 4081 C C . PHE A 1 561 ? -20.807 -6.890 18.850 1.00 97.94 561 PHE A C 1
ATOM 4083 O O . PHE A 1 561 ? -19.901 -7.652 18.514 1.00 97.94 561 PHE A O 1
ATOM 4090 N N . ALA A 1 562 ? -21.881 -6.719 18.081 1.00 96.06 562 ALA A N 1
ATOM 4091 C CA . ALA A 1 562 ? -21.988 -7.293 16.741 1.00 96.06 562 ALA A CA 1
ATOM 4092 C C . ALA A 1 562 ? -21.343 -6.357 15.711 1.00 96.06 562 ALA A C 1
ATOM 4094 O O . ALA A 1 562 ? -21.504 -5.144 15.809 1.00 96.06 562 ALA A O 1
ATOM 4095 N N . ALA A 1 563 ? -20.663 -6.889 14.694 1.00 85.81 563 ALA A N 1
ATOM 4096 C CA . ALA A 1 563 ? -20.189 -6.053 13.593 1.00 85.81 563 ALA A CA 1
ATOM 4097 C C . ALA A 1 563 ? -21.363 -5.270 12.970 1.00 85.81 563 ALA A C 1
ATOM 4099 O O . ALA A 1 563 ? -22.454 -5.820 12.793 1.00 85.81 563 ALA A O 1
ATOM 4100 N N . ALA A 1 564 ? -21.153 -3.985 12.669 1.00 72.19 564 ALA A N 1
ATOM 4101 C CA . ALA A 1 564 ? -22.161 -3.179 11.988 1.00 72.19 564 ALA A CA 1
ATOM 4102 C C . ALA A 1 564 ? -22.470 -3.806 10.616 1.00 72.19 564 ALA A C 1
ATOM 4104 O O . ALA A 1 564 ? -21.544 -4.142 9.876 1.00 72.19 564 ALA A O 1
ATOM 4105 N N . ALA A 1 565 ? -23.760 -4.000 10.326 1.00 49.66 565 ALA A N 1
ATOM 4106 C CA . ALA A 1 565 ? -24.240 -4.581 9.072 1.00 49.66 565 ALA A CA 1
ATOM 4107 C C . ALA A 1 565 ? -24.029 -3.659 7.864 1.00 49.66 565 ALA A C 1
ATOM 4109 O O . ALA A 1 565 ? -24.062 -2.416 8.048 1.00 49.66 565 ALA A O 1
#